Protein AF-A0A806L984-F1 (afdb_monomer_lite)

InterPro domains:
  IPR009319 Lactococcus phage , Structural protein [PF06152] (4-365)

Radius of gyration: 24.84 Å; chains: 1; bounding box: 61×46×78 Å

Organism: NCBI:txid1446494

Sequence (381 aa):
MPKVTPHQLTIAQASIGDIYASLEQTLFKMFIDRLTNHGAFPLDEDHMLQWQAEQLNKLHLVNESTIEEVSKATGIAQAKLVALFKDFGIAIANDEYSRLAKDTGKDISPGTDVDQLLNGYLKQTFLDLNNNVNQTLITTNYGQNAALRTYQQIVKETTAQVITGLKTPARALADTIYKWRDQGIQTVLTDKGTHAWSLESYARMVITNTSGRAFQAVRDQAADDYGIDTFVMSSHPASRAACAPIQGTTVTTRYQSFRSDVSGEWFESLYHHGYGEPGGTFGINCRHQKWGYVPGANTNSFTQFDPEQAIANGNVQQQQRALERRVRKYKANAALANKMQDDQGQQHYQQLIKNNQAALRQLVKDHDFLARDYSREKSFM

Structure (mmCIF, N/CA/C/O backbone):
data_AF-A0A806L984-F1
#
_entry.id   AF-A0A806L984-F1
#
loop_
_atom_site.group_PDB
_atom_site.id
_atom_site.type_symbol
_atom_site.label_atom_id
_atom_site.label_alt_id
_atom_site.label_comp_id
_atom_site.label_asym_id
_atom_site.label_entity_id
_atom_site.label_seq_id
_atom_site.pdbx_PDB_ins_code
_atom_site.Cartn_x
_atom_site.Cartn_y
_atom_site.Cartn_z
_atom_site.occupancy
_atom_site.B_iso_or_equiv
_atom_site.auth_seq_id
_atom_site.auth_comp_id
_atom_site.auth_asym_id
_atom_site.auth_atom_id
_atom_site.pdbx_PDB_model_num
ATOM 1 N N . MET A 1 1 ? 27.319 -2.405 -5.756 1.00 46.81 1 MET A N 1
ATOM 2 C CA . MET A 1 1 ? 26.240 -2.702 -4.782 1.00 46.81 1 MET A CA 1
ATOM 3 C C . MET A 1 1 ? 25.529 -3.976 -5.232 1.00 46.81 1 MET A C 1
ATOM 5 O O . MET A 1 1 ? 25.576 -4.251 -6.424 1.00 46.81 1 MET A O 1
ATOM 9 N N . PRO A 1 2 ? 24.950 -4.794 -4.336 1.00 57.72 2 PRO A N 1
ATOM 10 C CA . PRO A 1 2 ? 24.171 -5.961 -4.752 1.00 57.72 2 PRO A CA 1
ATOM 11 C C . PRO A 1 2 ? 22.939 -5.539 -5.569 1.00 57.72 2 PRO A C 1
ATOM 13 O O . PRO A 1 2 ? 22.301 -4.540 -5.244 1.00 57.72 2 PRO A O 1
ATOM 16 N N . LYS A 1 3 ? 22.610 -6.315 -6.611 1.00 74.94 3 LYS A N 1
ATOM 17 C CA . LYS A 1 3 ? 21.460 -6.082 -7.499 1.00 74.94 3 LYS A CA 1
ATOM 18 C C . LYS A 1 3 ? 20.158 -6.068 -6.700 1.00 74.94 3 LYS A C 1
ATOM 20 O O . LYS A 1 3 ? 19.872 -7.012 -5.959 1.00 74.94 3 LYS A O 1
ATOM 25 N N . VAL A 1 4 ? 19.352 -5.026 -6.882 1.00 82.50 4 VAL A N 1
ATOM 26 C CA . VAL A 1 4 ? 18.053 -4.899 -6.211 1.00 82.50 4 VAL A CA 1
ATOM 27 C C . VAL A 1 4 ? 17.041 -5.838 -6.863 1.00 82.50 4 VAL A C 1
ATOM 29 O O . VAL A 1 4 ? 16.710 -5.709 -8.041 1.00 82.50 4 VAL A O 1
ATOM 32 N N . THR A 1 5 ? 16.503 -6.779 -6.087 1.00 84.38 5 THR A N 1
ATOM 33 C CA . THR A 1 5 ? 15.484 -7.719 -6.574 1.00 84.38 5 THR A CA 1
ATOM 34 C C . THR A 1 5 ? 14.059 -7.172 -6.396 1.00 84.38 5 THR A C 1
ATOM 36 O O . THR A 1 5 ? 13.780 -6.461 -5.422 1.00 84.38 5 THR A O 1
ATOM 39 N N . PRO A 1 6 ? 13.097 -7.565 -7.257 1.00 81.31 6 PRO A N 1
ATOM 40 C CA . PRO A 1 6 ? 11.680 -7.226 -7.072 1.00 81.31 6 PRO A CA 1
ATOM 41 C C . PRO A 1 6 ? 11.110 -7.664 -5.712 1.00 81.31 6 PRO A C 1
ATOM 43 O O . PRO A 1 6 ? 10.235 -7.003 -5.143 1.00 81.31 6 PRO A O 1
ATOM 46 N N . HIS A 1 7 ? 11.626 -8.768 -5.164 1.00 83.19 7 HIS A N 1
ATOM 47 C CA . HIS A 1 7 ? 11.230 -9.265 -3.851 1.00 83.19 7 HIS A CA 1
ATOM 48 C C . HIS A 1 7 ? 11.690 -8.334 -2.719 1.00 83.19 7 HIS A C 1
ATOM 50 O O . HIS A 1 7 ? 10.877 -7.961 -1.873 1.00 83.19 7 HIS A O 1
ATOM 56 N N . GLN A 1 8 ? 12.953 -7.889 -2.737 1.00 86.50 8 GLN A N 1
ATOM 57 C CA . GLN A 1 8 ? 13.474 -6.928 -1.756 1.00 86.50 8 GLN A CA 1
ATOM 58 C C . GLN A 1 8 ? 12.704 -5.602 -1.792 1.00 86.50 8 GLN A C 1
ATOM 60 O O . GLN A 1 8 ? 12.357 -5.075 -0.737 1.00 86.50 8 GLN A O 1
ATOM 65 N N . LEU A 1 9 ? 12.367 -5.101 -2.986 1.00 87.00 9 LEU A N 1
ATOM 66 C CA . LEU A 1 9 ? 11.531 -3.904 -3.144 1.00 87.00 9 LEU A CA 1
ATOM 67 C C . LEU A 1 9 ? 10.149 -4.084 -2.522 1.00 87.00 9 LEU A C 1
ATOM 69 O O . LEU A 1 9 ? 9.681 -3.220 -1.783 1.00 87.00 9 LEU A O 1
ATOM 73 N N . THR A 1 10 ? 9.515 -5.229 -2.779 1.00 85.25 10 THR A N 1
ATOM 74 C CA . THR A 1 10 ? 8.197 -5.543 -2.219 1.00 85.25 10 THR A CA 1
ATOM 75 C C . THR A 1 10 ? 8.237 -5.578 -0.690 1.00 85.25 10 THR A C 1
ATOM 77 O O . THR A 1 10 ? 7.334 -5.043 -0.048 1.00 85.25 10 THR A O 1
ATOM 80 N N . ILE A 1 11 ? 9.288 -6.158 -0.098 1.00 87.56 11 ILE A N 1
ATOM 81 C CA . ILE A 1 11 ? 9.487 -6.173 1.358 1.00 87.56 11 ILE A CA 1
ATOM 82 C C . ILE A 1 11 ? 9.698 -4.754 1.894 1.00 87.56 11 ILE A C 1
ATOM 84 O O . ILE A 1 11 ? 9.068 -4.378 2.883 1.00 87.56 11 ILE A O 1
ATOM 88 N N . ALA A 1 12 ? 10.553 -3.957 1.248 1.00 90.75 12 ALA A N 1
ATOM 89 C CA . ALA A 1 12 ? 10.837 -2.590 1.673 1.00 90.75 12 ALA A CA 1
ATOM 90 C C . ALA A 1 12 ? 9.561 -1.733 1.663 1.00 90.75 12 ALA A C 1
ATOM 92 O O . ALA A 1 12 ? 9.211 -1.157 2.693 1.00 90.75 12 ALA A O 1
ATOM 93 N N . GLN A 1 13 ? 8.812 -1.742 0.554 1.00 91.06 13 GLN A N 1
ATOM 94 C CA . GLN A 1 13 ? 7.515 -1.067 0.418 1.00 91.06 13 GLN A CA 1
ATOM 95 C C . GLN A 1 13 ? 6.514 -1.519 1.489 1.00 91.06 13 GLN A C 1
ATOM 97 O O . GLN A 1 13 ? 5.885 -0.683 2.144 1.00 91.06 13 GLN A O 1
ATOM 102 N N . ALA A 1 14 ? 6.376 -2.837 1.689 1.00 88.44 14 ALA A N 1
ATOM 103 C CA . ALA A 1 14 ? 5.478 -3.393 2.696 1.00 88.44 14 ALA A CA 1
ATOM 104 C C . ALA A 1 14 ? 5.837 -2.873 4.092 1.00 88.44 14 ALA A C 1
ATOM 106 O O . ALA A 1 14 ? 4.958 -2.343 4.766 1.00 88.44 14 ALA A O 1
ATOM 107 N N . SER A 1 15 ? 7.125 -2.900 4.453 1.00 91.00 15 SER A N 1
ATOM 108 C CA . SER A 1 15 ? 7.609 -2.483 5.772 1.00 91.00 15 SER A CA 1
ATOM 109 C C . SER A 1 15 ? 7.314 -1.021 6.120 1.00 91.00 15 SER A C 1
ATOM 111 O O . SER A 1 15 ? 7.204 -0.690 7.296 1.00 91.00 15 SER A O 1
ATOM 113 N N . ILE A 1 16 ? 7.182 -0.138 5.122 1.00 92.38 16 ILE A N 1
ATOM 114 C CA . ILE A 1 16 ? 6.805 1.266 5.345 1.00 92.38 16 ILE A CA 1
ATOM 115 C C . ILE A 1 16 ? 5.294 1.371 5.556 1.00 92.38 16 ILE A C 1
ATOM 117 O O . ILE A 1 16 ? 4.845 2.028 6.489 1.00 92.38 16 ILE A O 1
ATOM 121 N N . GLY A 1 17 ? 4.495 0.681 4.737 1.00 91.19 17 GLY A N 1
ATOM 122 C CA . GLY A 1 17 ? 3.046 0.610 4.947 1.00 91.19 17 GLY A CA 1
ATOM 123 C C . GLY A 1 17 ? 2.664 -0.013 6.296 1.00 91.19 17 GLY A C 1
ATOM 124 O O . GLY A 1 17 ? 1.663 0.365 6.899 1.00 91.19 17 GLY A O 1
ATOM 125 N N . ASP A 1 18 ? 3.488 -0.934 6.792 1.00 91.25 18 ASP A N 1
ATOM 126 C CA . ASP A 1 18 ? 3.319 -1.592 8.089 1.00 91.25 18 ASP A CA 1
ATOM 127 C C . ASP A 1 18 ? 3.454 -0.619 9.272 1.00 91.25 18 ASP A C 1
ATOM 129 O O . ASP A 1 18 ? 2.839 -0.844 10.312 1.00 91.25 18 ASP A O 1
ATOM 133 N N . ILE A 1 19 ? 4.179 0.495 9.109 1.00 93.88 19 ILE A N 1
ATOM 134 C CA . ILE A 1 19 ? 4.280 1.553 10.128 1.00 93.88 19 ILE A CA 1
ATOM 135 C C . ILE A 1 19 ? 2.911 2.182 10.380 1.00 93.88 19 ILE A C 1
ATOM 137 O O . ILE A 1 19 ? 2.513 2.346 11.528 1.00 93.88 19 ILE A O 1
ATOM 141 N N . TYR A 1 20 ? 2.163 2.484 9.318 1.00 92.94 20 TYR A N 1
ATOM 142 C CA . TYR A 1 20 ? 0.831 3.081 9.429 1.00 92.94 20 TYR A CA 1
ATOM 143 C C . TYR A 1 20 ? -0.217 2.083 9.934 1.00 92.94 20 TYR A C 1
ATOM 145 O O . TYR A 1 20 ? -1.098 2.456 10.705 1.00 92.94 20 TYR A O 1
ATOM 153 N N . ALA A 1 21 ? -0.087 0.805 9.564 1.00 91.94 21 ALA A N 1
ATOM 154 C CA . ALA A 1 21 ? -0.903 -0.267 10.138 1.00 91.94 21 ALA A CA 1
ATOM 155 C C . ALA A 1 21 ? -0.665 -0.416 11.654 1.00 91.94 21 ALA A C 1
ATOM 157 O O . ALA A 1 21 ? -1.612 -0.604 12.419 1.00 91.94 21 ALA A O 1
ATOM 158 N N . SER A 1 22 ? 0.601 -0.318 12.076 1.00 93.69 22 SER A N 1
ATOM 159 C CA . SER A 1 22 ? 1.005 -0.352 13.484 1.00 93.69 22 SER A CA 1
ATOM 160 C C . SER A 1 22 ? 0.501 0.874 14.245 1.00 93.69 22 SER A C 1
ATOM 162 O O . SER A 1 22 ? -0.113 0.721 15.295 1.00 93.69 22 SER A O 1
ATOM 164 N N . LEU A 1 23 ? 0.657 2.078 13.680 1.00 94.75 23 LEU A N 1
ATOM 165 C CA . LEU A 1 23 ? 0.114 3.319 14.238 1.00 94.75 23 LEU A CA 1
ATOM 166 C C . LEU A 1 23 ? -1.388 3.193 14.507 1.00 94.75 23 LEU A C 1
ATOM 168 O O . LEU A 1 23 ? -1.832 3.440 15.623 1.00 94.75 23 LEU A O 1
ATOM 172 N N . GLU A 1 24 ? -2.166 2.754 13.516 1.00 94.06 24 GLU A N 1
ATOM 173 C CA . GLU A 1 24 ? -3.608 2.566 13.681 1.00 94.06 24 GLU A CA 1
ATOM 174 C C . GLU A 1 24 ? -3.923 1.571 14.809 1.00 94.06 24 GLU A C 1
ATOM 176 O O . GLU A 1 24 ? -4.758 1.850 15.669 1.00 94.06 24 GLU A O 1
ATOM 181 N N . GLN A 1 25 ? -3.213 0.439 14.867 1.00 95.31 25 GLN A N 1
ATOM 182 C CA . GLN A 1 25 ? -3.377 -0.540 15.942 1.00 95.31 25 GLN A CA 1
ATOM 183 C C . GLN A 1 25 ? -3.040 0.041 17.325 1.00 95.31 25 GLN A C 1
ATOM 185 O O . GLN A 1 25 ? -3.754 -0.231 18.292 1.00 95.31 25 GLN A O 1
ATOM 190 N N . THR A 1 26 ? -1.973 0.831 17.429 1.00 96.06 26 THR A N 1
ATOM 191 C CA . THR A 1 26 ? -1.561 1.505 18.666 1.00 96.06 26 THR A CA 1
ATOM 192 C C . THR A 1 26 ? -2.614 2.504 19.129 1.00 96.06 26 THR A C 1
ATOM 194 O O . THR A 1 26 ? -2.974 2.487 20.305 1.00 96.06 26 THR A O 1
ATOM 197 N N . LEU A 1 27 ? -3.198 3.286 18.218 1.00 95.88 27 LEU A N 1
ATOM 198 C CA . LEU A 1 27 ? -4.281 4.212 18.554 1.00 95.88 27 LEU A CA 1
ATOM 199 C C . LEU A 1 27 ? -5.504 3.475 19.121 1.00 95.88 27 LEU A C 1
ATOM 201 O O . LEU A 1 27 ? -6.021 3.875 20.161 1.00 95.88 27 LEU A O 1
ATOM 205 N N . PHE A 1 28 ? -5.917 2.345 18.536 1.00 96.69 28 PHE A N 1
ATOM 206 C CA . PHE A 1 28 ? -7.002 1.533 19.110 1.00 96.69 28 PHE A CA 1
ATOM 207 C C . PHE A 1 28 ? -6.656 0.950 20.486 1.00 96.69 28 PHE A C 1
ATOM 209 O O . PHE A 1 28 ? -7.514 0.923 21.367 1.00 96.69 28 PHE A O 1
ATOM 216 N N . LYS A 1 29 ? -5.408 0.515 20.709 1.00 96.12 29 LYS A N 1
ATOM 217 C CA . LYS A 1 29 ? -4.954 0.080 22.041 1.00 96.12 29 LYS A CA 1
ATOM 218 C C . LYS A 1 29 ? -5.065 1.228 23.054 1.00 96.12 29 LYS A C 1
ATOM 220 O O . LYS A 1 29 ? -5.603 1.020 24.136 1.00 96.12 29 LYS A O 1
ATOM 225 N N . MET A 1 30 ? -4.629 2.429 22.685 1.00 95.00 30 MET A N 1
ATOM 226 C CA . MET A 1 30 ? -4.737 3.618 23.534 1.00 95.00 30 MET A CA 1
ATOM 227 C C . MET A 1 30 ? -6.189 4.008 23.814 1.00 95.00 30 MET A C 1
ATOM 229 O O . MET A 1 30 ? -6.504 4.434 24.924 1.00 95.00 30 MET A O 1
ATOM 233 N N . PHE A 1 31 ? -7.084 3.855 22.833 1.00 95.56 31 PHE A N 1
ATOM 234 C CA . PHE A 1 31 ? -8.515 4.067 23.042 1.00 95.56 31 PHE A CA 1
ATOM 235 C C . PHE A 1 31 ? -9.053 3.091 24.084 1.00 95.56 31 PHE A C 1
ATOM 237 O O . PHE A 1 31 ? -9.707 3.532 25.020 1.00 95.56 31 PHE A O 1
ATOM 244 N N . ILE A 1 32 ? -8.729 1.799 23.972 1.00 95.31 32 ILE A N 1
ATOM 245 C CA . ILE A 1 32 ? -9.138 0.791 24.960 1.00 95.31 32 ILE A CA 1
ATOM 246 C C . ILE A 1 32 ? -8.664 1.184 26.360 1.00 95.31 32 ILE A C 1
ATOM 248 O O . ILE A 1 32 ? -9.496 1.253 27.255 1.00 95.31 32 ILE A O 1
ATOM 252 N N . ASP A 1 33 ? -7.378 1.511 26.535 1.00 92.75 33 ASP A N 1
ATOM 253 C CA . ASP A 1 33 ? -6.837 1.879 27.853 1.00 92.75 33 ASP A CA 1
ATOM 254 C C . ASP A 1 33 ? -7.636 3.018 28.497 1.00 92.75 33 ASP A C 1
ATOM 256 O O . ASP A 1 33 ? -8.046 2.927 29.656 1.00 92.75 33 ASP A O 1
ATOM 260 N N . ARG A 1 34 ? -7.920 4.067 27.716 1.00 91.62 34 ARG A N 1
ATOM 261 C CA . ARG A 1 34 ? -8.709 5.233 28.144 1.00 91.62 34 ARG A CA 1
ATOM 262 C C . ARG A 1 34 ? -10.152 4.883 28.483 1.00 91.62 34 ARG A C 1
ATOM 264 O O . ARG A 1 34 ? -10.661 5.353 29.497 1.00 91.62 34 ARG A O 1
ATOM 271 N N . LEU A 1 35 ? -10.784 4.043 27.672 1.00 92.50 35 LEU A N 1
ATOM 272 C CA . LEU A 1 35 ? -12.198 3.708 27.810 1.00 92.50 35 LEU A CA 1
ATOM 273 C C . LEU A 1 35 ? -12.471 2.709 28.944 1.00 92.50 35 LEU A C 1
ATOM 275 O O . LEU A 1 35 ? -13.576 2.731 29.484 1.00 92.50 35 LEU A O 1
ATOM 279 N N . THR A 1 36 ? -11.497 1.873 29.324 1.00 84.62 36 THR A N 1
ATOM 280 C CA . THR A 1 36 ? -11.680 0.847 30.365 1.00 84.62 36 THR A CA 1
ATOM 281 C C . THR A 1 36 ? -11.200 1.265 31.753 1.00 84.62 36 THR A C 1
ATOM 283 O O . THR A 1 36 ? -11.796 0.830 32.730 1.00 84.62 36 THR A O 1
ATOM 286 N N . ASN A 1 37 ? -10.145 2.084 31.872 1.00 68.25 37 ASN A N 1
ATOM 287 C CA . ASN A 1 37 ? -9.423 2.244 33.149 1.00 68.25 37 ASN A CA 1
ATOM 288 C C . ASN A 1 37 ? -9.200 3.695 33.606 1.00 68.25 37 ASN A C 1
ATOM 290 O O . ASN A 1 37 ? -8.473 3.928 34.574 1.00 68.25 37 ASN A O 1
ATOM 294 N N . HIS A 1 38 ? -9.785 4.689 32.933 1.00 63.12 38 HIS A N 1
ATOM 295 C CA . HIS A 1 38 ? -9.455 6.090 33.195 1.00 63.12 38 HIS A CA 1
ATOM 296 C C . HIS A 1 38 ? -10.694 6.967 33.411 1.00 63.12 38 HIS A C 1
ATOM 298 O O . HIS A 1 38 ? -11.159 7.657 32.497 1.00 63.12 38 HIS A O 1
ATOM 304 N N . GLY A 1 39 ? -11.163 7.048 34.661 1.00 68.25 39 GLY A N 1
ATOM 305 C CA . GLY A 1 39 ? -12.163 8.043 35.036 1.00 68.25 39 GLY A CA 1
ATOM 306 C C . GLY A 1 39 ? -12.675 8.015 36.465 1.00 68.25 39 GLY A C 1
ATOM 307 O O . GLY A 1 39 ? -12.403 7.086 37.218 1.00 68.25 39 GLY A O 1
ATOM 308 N N . ALA A 1 40 ? -13.390 9.082 36.814 1.00 78.00 40 ALA A N 1
ATOM 309 C CA . ALA A 1 40 ? -14.198 9.172 38.022 1.00 78.00 40 ALA A CA 1
ATOM 310 C C . ALA A 1 40 ? -15.459 8.302 37.915 1.00 78.00 40 ALA A C 1
ATOM 312 O O . ALA A 1 40 ? -15.974 7.862 38.941 1.00 78.00 40 ALA A O 1
ATOM 313 N N . PHE A 1 41 ? -15.930 8.040 36.690 1.00 84.12 41 PHE A N 1
ATOM 314 C CA . PHE A 1 41 ? -17.102 7.211 36.432 1.00 84.12 41 PHE A CA 1
ATOM 315 C C . PHE A 1 41 ? -16.712 5.897 35.737 1.00 84.12 41 PHE A C 1
ATOM 317 O O . PHE A 1 41 ? -16.063 5.932 34.684 1.00 84.12 41 PHE A O 1
ATOM 324 N N . PRO A 1 42 ? -17.085 4.737 36.305 1.00 85.44 42 PRO A N 1
ATOM 325 C CA . PRO A 1 42 ? -16.842 3.438 35.684 1.00 85.44 42 PRO A CA 1
ATOM 326 C C . PRO A 1 42 ? -17.676 3.243 34.408 1.00 85.44 42 PRO A C 1
ATOM 328 O O . PRO A 1 42 ? -18.683 3.912 34.180 1.00 85.44 42 PRO A O 1
ATOM 331 N N . LEU A 1 43 ? -17.250 2.292 33.571 1.00 87.44 43 LEU A N 1
ATOM 332 C CA . LEU A 1 43 ? -18.040 1.798 32.443 1.00 87.44 43 LEU A CA 1
ATOM 333 C C . LEU A 1 43 ? -19.098 0.807 32.963 1.00 87.44 43 LEU A C 1
ATOM 335 O O . LEU A 1 43 ? -18.900 -0.407 32.909 1.00 87.44 43 LEU A O 1
ATOM 339 N N . ASP A 1 44 ? -20.205 1.330 33.486 1.00 88.31 44 ASP A N 1
ATOM 340 C CA . ASP A 1 44 ? -21.348 0.552 33.967 1.00 88.31 44 ASP A CA 1
ATOM 341 C C . ASP A 1 44 ? -22.692 1.170 33.553 1.00 88.31 44 ASP A C 1
ATOM 343 O O . ASP A 1 44 ? -22.748 2.285 33.038 1.00 88.31 44 ASP A O 1
ATOM 347 N N . GLU A 1 45 ? -23.778 0.420 33.746 1.00 87.19 45 GLU A N 1
ATOM 348 C CA . GLU A 1 45 ? -25.125 0.823 33.324 1.00 87.19 45 GLU A CA 1
ATOM 349 C C . GLU A 1 45 ? -25.621 2.092 34.037 1.00 87.19 45 GLU A C 1
ATOM 351 O O . GLU A 1 45 ? -26.273 2.928 33.407 1.00 87.19 45 GLU A O 1
ATOM 356 N N . ASP A 1 46 ? -25.254 2.277 35.306 1.00 90.19 46 ASP A N 1
ATOM 357 C CA . ASP A 1 46 ? -25.733 3.370 36.158 1.00 90.19 46 ASP A CA 1
ATOM 358 C C . ASP A 1 46 ? -25.063 4.717 35.833 1.00 90.19 46 ASP A C 1
ATOM 360 O O . ASP A 1 46 ? -25.647 5.782 36.058 1.00 90.19 46 ASP A O 1
ATOM 364 N N . HIS A 1 47 ? -23.850 4.689 35.271 1.00 91.88 47 HIS A N 1
ATOM 36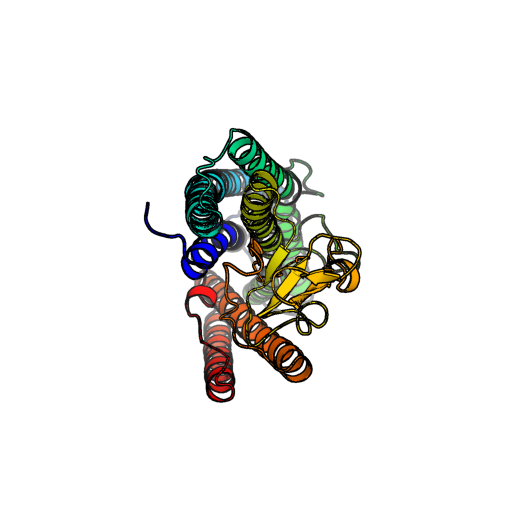5 C CA . HIS A 1 47 ? -23.033 5.880 35.032 1.00 91.88 47 HIS A CA 1
ATOM 366 C C . HIS A 1 47 ? -22.754 6.165 33.552 1.00 91.88 47 HIS A C 1
ATOM 368 O O . HIS A 1 47 ? -21.922 7.022 33.246 1.00 91.88 47 HIS A O 1
ATOM 374 N N . MET A 1 48 ? -23.436 5.508 32.607 1.00 91.88 48 MET A N 1
ATOM 375 C CA . MET A 1 48 ? -23.111 5.614 31.174 1.00 91.88 48 MET A CA 1
ATOM 376 C C . MET A 1 48 ? -23.065 7.043 30.614 1.00 91.88 48 MET A C 1
ATOM 378 O O . MET A 1 48 ? -22.231 7.335 29.750 1.00 91.88 48 MET A O 1
ATOM 382 N N . LEU A 1 49 ? -23.948 7.939 31.066 1.00 93.56 49 LEU A N 1
ATOM 383 C CA . LEU A 1 49 ? -23.972 9.332 30.600 1.00 93.56 49 LEU A CA 1
ATOM 384 C C . LEU A 1 49 ? -22.833 10.157 31.211 1.00 93.56 49 LEU A C 1
ATOM 386 O O . LEU A 1 49 ? -22.222 10.974 30.520 1.00 93.56 49 LEU A O 1
ATOM 390 N N . GLN A 1 50 ? -22.515 9.924 32.484 1.00 94.81 50 GLN A N 1
ATOM 391 C CA . GLN A 1 50 ? -21.395 10.550 33.180 1.00 94.81 50 GLN A CA 1
ATOM 392 C C . GLN A 1 50 ? -20.062 10.064 32.600 1.00 94.81 50 GLN A C 1
ATOM 394 O O . GLN A 1 50 ? -19.198 10.885 32.291 1.00 94.81 50 GLN A O 1
ATOM 399 N N . TRP A 1 51 ? -19.936 8.756 32.355 1.00 94.56 51 TRP A N 1
ATOM 400 C CA . TRP A 1 51 ? -18.816 8.152 31.639 1.00 94.56 51 TRP A CA 1
ATOM 401 C C . TRP A 1 51 ? -18.658 8.787 30.256 1.00 94.56 51 TRP A C 1
ATOM 403 O O . TRP A 1 51 ? -17.577 9.271 29.924 1.00 94.56 51 TRP A O 1
ATOM 413 N N . GLN A 1 52 ? -19.737 8.890 29.471 1.00 95.12 52 GLN A N 1
ATOM 414 C CA . GLN A 1 52 ? -19.697 9.530 28.154 1.00 95.12 52 GLN A CA 1
ATOM 415 C C . GLN A 1 52 ? -19.188 10.974 28.238 1.00 95.12 52 GLN A C 1
ATOM 417 O O . GLN A 1 52 ? -18.291 11.355 27.483 1.00 95.12 52 GLN A O 1
ATOM 422 N N . ALA A 1 53 ? -19.754 11.782 29.137 1.00 94.44 53 ALA A N 1
ATOM 423 C CA . ALA A 1 53 ? -19.354 13.174 29.310 1.00 94.44 53 ALA A CA 1
ATOM 424 C C . ALA A 1 53 ? -17.874 13.287 29.709 1.00 94.44 53 ALA A C 1
ATOM 426 O O . ALA A 1 53 ? -17.139 14.100 29.146 1.00 94.44 53 ALA A O 1
ATOM 427 N N . GLU A 1 54 ? -17.412 12.433 30.622 1.00 93.38 54 GLU A N 1
ATOM 428 C CA . GLU A 1 54 ? -16.018 12.390 31.049 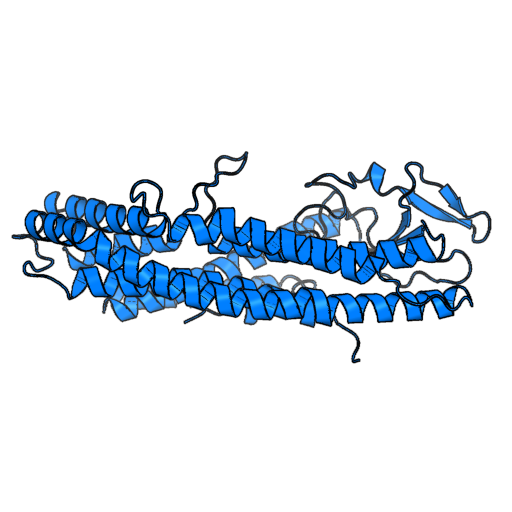1.00 93.38 54 GLU A CA 1
ATOM 429 C C . GLU A 1 54 ? -15.071 12.034 29.894 1.00 93.38 54 GLU A C 1
ATOM 431 O O . GLU A 1 54 ? -14.076 12.732 29.679 1.00 93.38 54 GLU A O 1
ATOM 436 N N . GLN A 1 55 ? -15.384 10.997 29.111 1.00 93.69 55 GLN A N 1
ATOM 437 C CA . GLN A 1 55 ? -14.538 10.595 27.984 1.00 93.69 55 GLN A CA 1
ATOM 438 C C . GLN A 1 55 ? -14.475 11.674 26.897 1.00 93.69 55 GLN A C 1
ATOM 440 O O . GLN A 1 55 ? -13.413 11.898 26.311 1.00 93.69 55 GLN A O 1
ATOM 445 N N . LEU A 1 56 ? -15.575 12.392 26.656 1.00 92.81 56 LEU A N 1
ATOM 446 C CA . LEU A 1 56 ? -15.599 13.520 25.721 1.00 92.81 56 LEU A CA 1
ATOM 447 C C . LEU A 1 56 ? -14.830 14.743 26.253 1.00 92.81 56 LEU A C 1
ATOM 449 O O . LEU A 1 56 ? -14.181 15.437 25.471 1.00 92.81 56 LEU A O 1
ATOM 453 N N . ASN A 1 57 ? -14.812 14.980 27.566 1.00 91.50 57 ASN A N 1
ATOM 454 C CA . ASN A 1 57 ? -13.999 16.046 28.168 1.00 91.50 57 ASN A CA 1
ATOM 455 C C . ASN A 1 57 ? -12.486 15.749 28.100 1.00 91.50 57 ASN A C 1
ATOM 457 O O . ASN A 1 57 ? -11.663 16.667 28.104 1.00 91.50 57 ASN A O 1
ATOM 461 N N . LYS A 1 58 ? -12.103 14.473 27.970 1.00 89.75 58 LYS A N 1
ATOM 462 C CA . LYS A 1 58 ? -10.705 14.010 27.871 1.00 89.75 58 LYS A CA 1
ATOM 463 C C . LYS A 1 58 ? -10.153 13.942 26.441 1.00 89.75 58 LYS A C 1
ATOM 465 O O . LYS A 1 58 ? -9.056 13.421 26.241 1.00 89.75 58 LYS A O 1
ATOM 470 N N . LEU A 1 59 ? -10.852 14.490 25.442 1.00 90.62 59 LEU A N 1
ATOM 471 C CA . LEU A 1 59 ? -10.396 14.466 24.041 1.00 90.62 59 LEU A CA 1
ATOM 472 C C . LEU A 1 59 ? -9.024 15.116 23.825 1.00 90.62 59 LEU A C 1
ATOM 474 O O . LEU A 1 59 ? -8.269 14.657 22.971 1.00 90.62 59 LEU A O 1
ATOM 478 N N . HIS A 1 60 ? -8.674 16.134 24.613 1.00 89.62 60 HIS A N 1
ATOM 479 C CA . HIS A 1 60 ? -7.357 16.770 24.548 1.00 89.62 60 HIS A CA 1
ATOM 480 C C . HIS A 1 60 ? -6.220 15.780 24.860 1.00 89.62 60 HIS A C 1
ATOM 482 O O . HIS A 1 60 ? -5.242 15.736 24.122 1.00 89.62 60 HIS A O 1
ATOM 488 N N . LEU A 1 61 ? -6.397 14.898 25.852 1.00 90.88 61 LEU A N 1
ATOM 489 C CA . LEU A 1 61 ? -5.416 13.859 26.192 1.00 90.88 61 LEU A CA 1
ATOM 490 C C . LEU A 1 61 ? -5.288 12.806 25.084 1.00 90.88 61 LEU A C 1
ATOM 492 O O . LEU A 1 61 ? -4.200 12.303 24.814 1.00 90.88 61 LEU A O 1
ATOM 496 N N . VAL A 1 62 ? -6.404 12.453 24.434 1.00 91.62 62 VAL A N 1
ATOM 497 C CA . VAL A 1 62 ? -6.387 11.551 23.269 1.00 91.62 62 VAL A CA 1
ATOM 498 C C . VAL A 1 62 ? -5.607 12.197 22.123 1.00 91.62 62 VAL A C 1
ATOM 500 O O . VAL A 1 62 ? -4.815 11.522 21.465 1.00 91.62 62 VAL A O 1
ATOM 503 N N . ASN A 1 63 ? -5.798 13.500 21.906 1.00 91.50 63 ASN A N 1
ATOM 504 C CA . ASN A 1 63 ? -5.112 14.258 20.867 1.00 91.50 63 ASN A CA 1
ATOM 505 C C . ASN A 1 63 ? -3.599 14.320 21.112 1.00 91.50 63 ASN A C 1
ATOM 507 O O . ASN A 1 63 ? -2.830 14.005 20.210 1.00 91.50 63 ASN A O 1
ATOM 511 N N . GLU A 1 64 ? -3.175 14.661 22.331 1.00 91.62 64 GLU A N 1
ATOM 512 C CA . GLU A 1 64 ? -1.758 14.721 22.723 1.00 91.62 64 GLU A CA 1
ATOM 513 C C . GLU A 1 64 ? -1.047 13.391 22.462 1.00 91.62 64 GLU A C 1
ATOM 515 O O . GLU A 1 64 ? -0.062 13.346 21.726 1.00 91.62 64 GLU A O 1
ATOM 520 N N . SER A 1 65 ? -1.603 12.281 22.955 1.00 92.50 65 SER A N 1
ATOM 521 C CA . SER A 1 65 ? -0.998 10.968 22.719 1.00 92.50 65 SER A CA 1
ATOM 522 C C . SER A 1 65 ? -1.046 10.549 21.241 1.00 92.50 65 SER A C 1
ATOM 524 O O . SER A 1 65 ? -0.146 9.863 20.766 1.00 92.50 65 SER A O 1
ATOM 526 N N . THR A 1 66 ? -2.072 10.964 20.486 1.00 93.38 66 THR A N 1
ATOM 527 C CA . THR A 1 66 ? -2.130 10.711 19.035 1.00 93.38 66 THR A CA 1
ATOM 528 C C . THR A 1 66 ? -0.992 11.434 18.313 1.00 93.38 66 THR A C 1
ATOM 530 O O . THR A 1 66 ? -0.334 10.836 17.464 1.00 93.38 66 THR A O 1
ATOM 533 N N . ILE A 1 67 ? -0.719 12.694 18.667 1.00 93.31 67 ILE A N 1
ATOM 534 C CA . ILE A 1 67 ? 0.379 13.485 18.092 1.00 93.31 67 ILE A CA 1
ATOM 535 C C . ILE A 1 67 ? 1.730 12.806 18.345 1.00 93.31 67 ILE A C 1
ATOM 537 O O . ILE A 1 67 ? 2.550 12.717 17.428 1.00 93.31 67 ILE A O 1
ATOM 541 N N . GLU A 1 68 ? 1.954 12.284 19.552 1.00 95.19 68 GLU A N 1
ATOM 542 C CA . GLU A 1 68 ? 3.183 11.559 19.893 1.00 95.19 68 GLU A CA 1
ATOM 543 C C . GLU A 1 68 ? 3.389 10.316 19.017 1.00 95.19 68 GLU A C 1
ATOM 545 O O . GLU A 1 68 ? 4.466 10.135 18.439 1.00 95.19 68 GLU A O 1
ATOM 550 N N . GLU A 1 69 ? 2.363 9.476 18.869 1.00 95.75 69 GLU A N 1
ATOM 551 C CA . GLU A 1 69 ? 2.452 8.257 18.059 1.00 95.75 69 GLU A CA 1
ATOM 552 C C . GLU A 1 69 ? 2.607 8.561 16.562 1.00 95.75 69 GLU A C 1
ATOM 554 O O . GLU A 1 69 ? 3.407 7.920 15.874 1.00 95.75 69 GLU A O 1
ATOM 559 N N . VAL A 1 70 ? 1.923 9.592 16.055 1.00 93.62 70 VAL A N 1
ATOM 560 C CA . VAL A 1 70 ? 2.086 10.055 14.667 1.00 93.62 70 VAL A CA 1
ATOM 561 C C . VAL A 1 70 ? 3.502 10.573 14.424 1.00 93.62 70 VAL A C 1
ATOM 563 O O . VAL A 1 70 ? 4.084 10.273 13.379 1.00 93.62 70 VAL A O 1
ATOM 566 N N . SER A 1 71 ? 4.079 11.313 15.373 1.00 94.00 71 SER A N 1
ATOM 567 C CA . SER A 1 71 ? 5.451 11.826 15.278 1.00 94.00 71 SER A CA 1
ATOM 568 C C . SER A 1 71 ? 6.471 10.684 15.182 1.00 94.00 71 SER A C 1
ATOM 570 O O . SER A 1 71 ? 7.286 10.655 14.254 1.00 94.00 71 SER A O 1
ATOM 572 N N . LYS A 1 72 ? 6.358 9.672 16.059 1.00 95.31 72 LYS A N 1
ATOM 573 C CA . LYS A 1 72 ? 7.201 8.461 16.024 1.00 95.31 72 LYS A CA 1
ATOM 574 C C . LYS A 1 72 ? 7.073 7.730 14.686 1.00 95.31 72 LYS A C 1
ATOM 576 O O . LYS A 1 72 ? 8.080 7.443 14.036 1.00 95.31 72 LYS A O 1
ATOM 581 N N . ALA A 1 73 ? 5.841 7.463 14.249 1.00 94.12 73 ALA A N 1
ATOM 582 C CA . ALA A 1 73 ? 5.566 6.777 12.991 1.00 94.12 73 ALA A CA 1
ATOM 583 C C . ALA A 1 73 ? 6.135 7.542 11.784 1.00 94.12 73 ALA A C 1
ATOM 585 O O . ALA A 1 73 ? 6.798 6.951 10.928 1.00 94.12 73 ALA A O 1
ATOM 586 N N . THR A 1 74 ? 5.939 8.861 11.743 1.00 92.06 74 THR A N 1
ATOM 587 C CA . THR A 1 74 ? 6.414 9.727 10.655 1.00 92.06 74 THR A CA 1
ATOM 588 C C . THR A 1 74 ? 7.937 9.747 10.577 1.00 92.06 74 THR A C 1
ATOM 590 O O . THR A 1 74 ? 8.482 9.608 9.483 1.00 92.06 74 THR A O 1
ATOM 593 N N . GLY A 1 75 ? 8.638 9.837 11.713 1.00 93.75 75 GLY A N 1
ATOM 594 C CA . GLY A 1 75 ? 10.103 9.798 11.744 1.00 93.75 75 GLY A CA 1
ATOM 595 C C . GLY A 1 75 ? 10.677 8.487 11.192 1.00 93.75 75 GLY A C 1
ATOM 596 O O . GLY A 1 75 ? 11.587 8.502 10.358 1.00 93.75 75 GLY A O 1
ATOM 597 N N . ILE A 1 76 ? 10.102 7.343 11.582 1.00 95.56 76 ILE A N 1
ATOM 598 C CA . ILE A 1 76 ? 10.524 6.025 11.074 1.00 95.56 76 ILE A CA 1
ATOM 599 C C . ILE A 1 76 ? 10.204 5.895 9.576 1.00 95.56 76 ILE A C 1
ATOM 601 O O . ILE A 1 76 ? 11.041 5.422 8.799 1.00 95.56 76 ILE A O 1
ATOM 605 N N . ALA A 1 77 ? 9.008 6.321 9.155 1.00 94.75 77 ALA A N 1
ATOM 606 C CA . ALA A 1 77 ? 8.596 6.279 7.755 1.00 94.75 77 ALA A CA 1
ATOM 607 C C . ALA A 1 77 ? 9.508 7.149 6.881 1.00 94.75 77 ALA A C 1
ATOM 609 O O . ALA A 1 77 ? 9.916 6.710 5.807 1.00 94.75 77 ALA A O 1
ATOM 610 N N . GLN A 1 78 ? 9.899 8.333 7.362 1.00 94.12 78 GLN A N 1
ATOM 611 C CA . GLN A 1 78 ? 10.808 9.235 6.662 1.00 94.12 78 GLN A CA 1
ATOM 612 C C . GLN A 1 78 ? 12.168 8.606 6.392 1.00 94.12 78 GLN A C 1
ATOM 614 O O . GLN A 1 78 ? 12.607 8.598 5.241 1.00 94.12 78 GLN A O 1
ATOM 619 N N . ALA A 1 79 ? 12.801 8.020 7.407 1.00 95.44 79 ALA A N 1
ATOM 620 C CA . ALA A 1 79 ? 14.086 7.352 7.228 1.00 95.44 79 ALA A CA 1
ATOM 621 C C . ALA A 1 79 ? 14.000 6.208 6.200 1.00 95.44 79 ALA A C 1
ATOM 623 O O . ALA A 1 79 ? 14.841 6.103 5.306 1.00 95.44 79 ALA A O 1
ATOM 624 N N . LYS A 1 80 ? 12.948 5.380 6.271 1.00 95.94 80 LYS A N 1
ATOM 625 C CA . LYS A 1 80 ? 12.765 4.270 5.323 1.00 95.94 80 LYS A CA 1
ATOM 626 C C . LYS A 1 80 ? 12.425 4.725 3.908 1.00 95.94 80 LYS A C 1
ATOM 628 O O . LYS A 1 80 ? 12.850 4.074 2.961 1.00 95.94 80 LYS A O 1
ATOM 633 N N . LEU A 1 81 ? 11.663 5.806 3.749 1.00 96.12 81 LEU A N 1
ATOM 634 C CA . LEU A 1 81 ? 11.358 6.372 2.437 1.00 96.12 81 LEU A CA 1
ATOM 635 C C . LEU A 1 81 ? 12.619 6.942 1.790 1.00 96.12 81 LEU A C 1
ATOM 637 O O . LEU A 1 81 ? 12.866 6.669 0.621 1.00 96.12 81 LEU A O 1
ATOM 641 N N . VAL A 1 82 ? 13.462 7.648 2.548 1.00 95.75 82 VAL A N 1
ATOM 642 C CA . VAL A 1 82 ? 14.764 8.109 2.043 1.00 95.75 82 VAL A CA 1
ATOM 643 C C . VAL A 1 82 ? 15.595 6.925 1.548 1.00 95.75 82 VAL A C 1
ATOM 645 O O . VAL A 1 82 ? 16.050 6.965 0.409 1.00 95.75 82 VAL A O 1
ATOM 648 N N . ALA A 1 83 ? 15.718 5.854 2.338 1.00 93.94 83 ALA A N 1
ATOM 649 C CA . ALA A 1 83 ? 16.441 4.650 1.922 1.00 93.94 83 ALA A CA 1
ATOM 650 C C . ALA A 1 83 ? 15.813 3.985 0.680 1.00 93.94 83 ALA A C 1
ATOM 652 O O . ALA A 1 83 ? 16.513 3.617 -0.259 1.00 93.94 83 ALA A O 1
ATOM 653 N N . LEU A 1 84 ? 14.479 3.873 0.625 1.00 94.69 84 LEU A N 1
ATOM 654 C CA . LEU A 1 84 ? 13.772 3.284 -0.514 1.00 94.69 84 LEU A CA 1
ATOM 655 C C . LEU A 1 84 ? 14.016 4.067 -1.810 1.00 94.69 84 LEU A C 1
ATOM 657 O O . LEU A 1 84 ? 14.261 3.462 -2.844 1.00 94.69 84 LEU A O 1
ATOM 661 N N . PHE A 1 85 ? 13.932 5.395 -1.788 1.00 95.12 85 PHE A N 1
ATOM 662 C CA . PHE A 1 85 ? 14.098 6.181 -3.011 1.00 95.12 85 PHE A CA 1
ATOM 663 C C . PHE A 1 85 ? 15.567 6.398 -3.366 1.00 95.12 85 PHE A C 1
ATOM 665 O O . PHE A 1 85 ? 15.916 6.255 -4.531 1.00 95.12 85 PHE A O 1
ATOM 672 N N . LYS A 1 86 ? 16.434 6.705 -2.396 1.00 91.94 86 LYS A N 1
ATOM 673 C CA . LYS A 1 86 ? 17.844 7.003 -2.677 1.00 91.94 86 LYS A CA 1
ATOM 674 C C . LYS A 1 86 ? 18.662 5.736 -2.877 1.00 91.94 86 LYS A C 1
ATOM 676 O O . LYS A 1 86 ? 19.243 5.568 -3.939 1.00 91.94 86 LYS A O 1
ATOM 681 N N . ASP A 1 87 ? 18.650 4.808 -1.926 1.00 91.31 87 ASP A N 1
ATOM 682 C CA . ASP A 1 87 ? 19.545 3.648 -1.994 1.00 91.31 87 ASP A CA 1
ATOM 683 C C . ASP A 1 87 ? 19.097 2.676 -3.092 1.00 91.31 87 ASP A C 1
ATOM 685 O O . ASP A 1 87 ? 19.883 2.298 -3.963 1.00 91.31 87 ASP A O 1
ATOM 689 N N . PHE A 1 88 ? 17.811 2.302 -3.099 1.00 92.25 88 PHE A N 1
ATOM 690 C CA . PHE A 1 88 ? 17.301 1.370 -4.109 1.00 92.25 88 PHE A CA 1
ATOM 691 C C . PHE A 1 88 ? 17.163 2.042 -5.476 1.00 92.25 88 PHE A C 1
ATOM 693 O O . PHE A 1 88 ? 17.445 1.400 -6.484 1.00 92.25 88 PHE A O 1
ATOM 700 N N . GLY A 1 89 ? 16.748 3.312 -5.528 1.00 92.88 89 GLY A N 1
ATOM 701 C CA . GLY A 1 89 ? 16.614 4.046 -6.786 1.00 92.88 89 GLY A CA 1
ATOM 702 C C . GLY A 1 89 ? 17.948 4.214 -7.510 1.00 92.88 89 GLY A C 1
ATOM 703 O O . GLY A 1 89 ? 18.026 3.899 -8.695 1.00 92.88 89 GLY A O 1
ATOM 704 N N . ILE A 1 90 ? 19.009 4.608 -6.795 1.00 92.50 90 ILE A N 1
ATOM 705 C CA . ILE A 1 90 ? 20.359 4.741 -7.366 1.00 92.50 90 ILE A CA 1
ATOM 706 C C . ILE A 1 90 ? 20.911 3.375 -7.784 1.00 92.50 90 ILE A C 1
ATOM 708 O O . ILE A 1 90 ? 21.487 3.249 -8.862 1.00 92.50 90 ILE A O 1
ATOM 712 N N . ALA A 1 91 ? 20.716 2.326 -6.978 1.00 93.62 91 ALA A N 1
ATOM 713 C CA . ALA A 1 91 ? 21.147 0.981 -7.357 1.00 93.62 91 ALA A CA 1
ATOM 714 C C . ALA A 1 91 ? 20.453 0.495 -8.643 1.00 93.62 91 ALA A C 1
ATOM 716 O O . ALA A 1 91 ? 21.108 -0.045 -9.530 1.00 93.62 91 ALA A O 1
ATOM 717 N N . ILE A 1 92 ? 19.146 0.746 -8.772 1.00 94.62 92 ILE A N 1
ATOM 718 C CA . ILE A 1 92 ? 18.371 0.441 -9.980 1.00 94.62 92 ILE A CA 1
ATOM 719 C C . ILE A 1 92 ? 18.869 1.240 -11.186 1.00 94.62 92 ILE A C 1
ATOM 721 O O . ILE A 1 92 ? 18.963 0.667 -12.270 1.00 94.62 92 ILE A O 1
ATOM 725 N N . ALA A 1 93 ? 19.182 2.527 -11.006 1.00 94.69 93 ALA A N 1
ATOM 726 C CA . ALA A 1 93 ? 19.765 3.353 -12.059 1.00 94.69 93 ALA A CA 1
ATOM 727 C C . ALA A 1 93 ? 21.073 2.728 -12.544 1.00 94.69 93 ALA A C 1
ATOM 729 O O . ALA A 1 93 ? 21.190 2.349 -13.704 1.00 94.69 93 ALA A O 1
ATOM 730 N N . ASN A 1 94 ? 22.022 2.523 -11.631 1.00 94.62 94 ASN A N 1
ATOM 731 C CA . ASN A 1 94 ? 23.337 1.976 -11.950 1.00 94.62 94 ASN A CA 1
ATOM 732 C C . ASN A 1 94 ? 23.252 0.627 -12.674 1.00 94.62 94 ASN A C 1
ATOM 734 O O . ASN A 1 94 ? 23.990 0.402 -13.634 1.00 94.62 94 ASN A O 1
ATOM 738 N N . ASP A 1 95 ? 22.346 -0.254 -12.241 1.00 94.62 95 ASP A N 1
ATOM 739 C CA . ASP A 1 95 ? 22.114 -1.545 -12.889 1.00 94.62 95 ASP A CA 1
ATOM 740 C C . ASP A 1 95 ? 21.610 -1.383 -14.332 1.00 94.62 95 ASP A C 1
ATOM 742 O O . ASP A 1 95 ? 22.041 -2.129 -15.214 1.00 94.62 95 ASP A O 1
ATOM 746 N N . GLU A 1 96 ? 20.719 -0.420 -14.586 1.00 95.31 96 GLU A N 1
ATOM 747 C CA . GLU A 1 96 ? 20.161 -0.183 -15.918 1.00 95.31 96 GLU A CA 1
ATOM 748 C C . GLU A 1 96 ? 21.169 0.475 -16.864 1.00 95.31 96 GLU A C 1
ATOM 750 O O . GLU A 1 96 ? 21.366 -0.034 -17.966 1.00 95.31 96 GLU A O 1
ATOM 755 N N . TYR A 1 97 ? 21.880 1.523 -16.431 1.00 96.88 97 TYR A N 1
ATOM 756 C CA . TYR A 1 97 ? 22.947 2.134 -17.238 1.00 96.88 97 TYR A CA 1
ATOM 757 C C . TYR A 1 97 ? 24.045 1.112 -17.559 1.00 96.88 97 TYR A C 1
ATOM 759 O O . TYR A 1 97 ? 24.459 0.983 -18.706 1.00 96.88 97 TYR A O 1
ATOM 767 N N . SER A 1 98 ? 24.447 0.288 -16.583 1.00 95.62 98 SER A N 1
ATOM 768 C CA . SER A 1 98 ? 25.436 -0.779 -16.809 1.00 95.62 98 SER A CA 1
ATOM 769 C C . SER A 1 98 ? 24.964 -1.834 -17.812 1.00 95.62 98 SER A C 1
ATOM 771 O O . SER A 1 98 ? 25.783 -2.460 -18.488 1.00 95.62 98 SER A O 1
ATOM 773 N N . ARG A 1 99 ? 23.654 -2.097 -17.875 1.00 95.00 99 ARG A N 1
ATOM 774 C CA . ARG A 1 99 ? 23.066 -3.025 -18.843 1.00 95.00 99 ARG A CA 1
ATOM 775 C C . ARG A 1 99 ? 23.051 -2.402 -20.236 1.00 95.00 99 ARG A C 1
ATOM 777 O O . ARG A 1 99 ? 23.566 -3.016 -21.164 1.00 95.00 99 ARG A O 1
ATOM 784 N N . LEU A 1 100 ? 22.545 -1.177 -20.360 1.00 96.44 100 LEU A N 1
ATOM 785 C CA . LEU A 1 100 ? 22.495 -0.454 -21.631 1.00 96.44 100 LEU A CA 1
ATOM 786 C C . LEU A 1 100 ? 23.892 -0.212 -22.210 1.00 96.44 100 LEU A C 1
ATOM 788 O O . LEU A 1 100 ? 24.085 -0.394 -23.407 1.00 96.44 100 LEU A O 1
ATOM 792 N N . ALA A 1 101 ? 24.892 0.067 -21.369 1.00 96.50 101 ALA A N 1
ATOM 793 C CA . ALA A 1 101 ? 26.273 0.213 -21.814 1.00 96.50 101 ALA A CA 1
ATOM 794 C C . ALA A 1 101 ? 26.813 -1.036 -22.521 1.00 96.50 101 ALA A C 1
ATOM 796 O O . ALA A 1 101 ? 27.513 -0.930 -23.529 1.00 96.50 101 ALA A O 1
ATOM 797 N N . LYS A 1 102 ? 26.457 -2.226 -22.021 1.00 94.44 102 LYS A N 1
ATOM 798 C CA . LYS A 1 102 ? 26.821 -3.506 -22.647 1.00 94.44 102 LYS A CA 1
ATOM 799 C C . LYS A 1 102 ? 26.053 -3.737 -23.941 1.00 94.44 102 LYS A C 1
ATOM 801 O O . LYS A 1 102 ? 26.647 -4.195 -24.910 1.00 94.44 102 LYS A O 1
ATOM 806 N N . ASP A 1 103 ? 24.766 -3.405 -23.947 1.00 92.88 103 ASP A N 1
ATOM 807 C CA . ASP A 1 103 ? 23.876 -3.655 -25.081 1.00 92.88 103 ASP A CA 1
ATOM 808 C C . ASP A 1 103 ? 24.170 -2.719 -26.269 1.00 92.88 103 ASP A C 1
ATOM 810 O O . ASP A 1 103 ? 24.030 -3.125 -27.421 1.00 92.88 103 ASP A O 1
ATOM 814 N N . THR A 1 104 ? 24.614 -1.480 -26.017 1.00 94.56 104 THR A N 1
ATOM 815 C CA . THR A 1 104 ? 24.902 -0.494 -27.076 1.00 94.56 104 THR A CA 1
ATOM 816 C C . THR A 1 104 ? 26.389 -0.258 -27.336 1.00 94.56 104 THR A C 1
ATOM 818 O O . THR A 1 104 ? 26.726 0.454 -28.282 1.00 94.56 104 THR A O 1
ATOM 821 N N . GLY A 1 105 ? 27.280 -0.739 -26.465 1.00 93.88 105 GLY A N 1
ATOM 822 C CA . GLY A 1 105 ? 28.713 -0.422 -26.506 1.00 93.88 105 GLY A CA 1
ATOM 823 C C . GLY A 1 105 ? 29.052 1.046 -26.204 1.00 93.88 105 GLY A C 1
ATOM 824 O O . GLY A 1 105 ? 30.149 1.494 -26.534 1.00 93.88 105 GLY A O 1
ATOM 825 N N . LYS A 1 106 ? 28.122 1.812 -25.611 1.00 94.94 106 LYS A N 1
ATOM 826 C CA . LYS A 1 106 ? 28.324 3.225 -25.237 1.00 94.94 106 LYS A CA 1
ATOM 827 C C . LYS A 1 106 ? 28.380 3.349 -23.721 1.00 94.94 106 LYS A C 1
ATOM 829 O O . LYS A 1 106 ? 27.466 2.901 -23.039 1.00 94.94 106 LYS A O 1
ATOM 834 N N . ASP A 1 107 ? 29.409 3.993 -23.197 1.00 94.62 107 ASP A N 1
ATOM 835 C CA . ASP A 1 107 ? 29.537 4.214 -21.757 1.00 94.62 107 ASP A CA 1
ATOM 836 C C . ASP A 1 107 ? 28.915 5.564 -21.374 1.00 94.62 107 ASP A C 1
ATOM 838 O O . ASP A 1 107 ? 29.521 6.617 -21.573 1.00 94.62 107 ASP A O 1
ATOM 842 N N . ILE A 1 108 ? 27.667 5.536 -20.897 1.00 95.00 108 ILE A N 1
ATOM 843 C CA . ILE A 1 108 ? 26.965 6.700 -20.349 1.00 95.00 108 ILE A CA 1
ATOM 844 C C . ILE A 1 108 ? 26.756 6.427 -18.863 1.00 95.00 108 ILE A C 1
ATOM 846 O O . ILE A 1 108 ? 26.287 5.361 -18.471 1.00 95.00 108 ILE A O 1
ATOM 850 N N . SER A 1 109 ? 27.114 7.396 -18.027 1.00 92.00 109 SER A N 1
ATOM 851 C CA . SER A 1 109 ? 26.897 7.324 -16.583 1.00 92.00 109 SER A CA 1
ATOM 852 C C . SER A 1 109 ? 25.628 8.083 -16.182 1.00 92.00 109 SER A C 1
ATOM 854 O O . SER A 1 109 ? 25.317 9.090 -16.820 1.00 92.00 109 SER A O 1
ATOM 856 N N . PRO A 1 110 ? 24.929 7.661 -15.109 1.00 91.50 110 PRO A N 1
ATOM 857 C CA . PRO A 1 110 ? 23.779 8.391 -14.587 1.00 91.50 110 PRO A CA 1
ATOM 858 C C . PRO A 1 110 ? 24.123 9.853 -14.281 1.00 91.50 110 PRO A C 1
ATOM 860 O O . PRO A 1 110 ? 25.067 10.136 -13.539 1.00 91.50 110 PRO A O 1
ATOM 863 N N . GLY A 1 111 ? 23.349 10.778 -14.849 1.00 88.88 111 GLY A N 1
ATOM 864 C CA . GLY A 1 111 ? 23.478 12.212 -14.595 1.00 88.88 111 GLY A CA 1
ATOM 865 C C . GLY A 1 111 ? 22.761 12.671 -13.321 1.00 88.88 111 GLY A C 1
ATOM 866 O O . GLY A 1 111 ? 22.105 11.895 -12.623 1.00 88.88 111 GLY A O 1
ATOM 867 N N . THR A 1 112 ? 22.821 13.979 -13.045 1.00 90.75 112 THR A N 1
ATOM 868 C CA . THR A 1 112 ? 22.117 14.596 -11.902 1.00 90.75 112 THR A CA 1
ATOM 869 C C . THR A 1 112 ? 20.597 14.471 -11.989 1.00 90.75 112 THR A C 1
ATOM 871 O O . THR A 1 112 ? 19.909 14.574 -10.973 1.00 90.75 112 THR A O 1
ATOM 874 N N . ASP A 1 113 ? 20.064 14.245 -13.187 1.00 90.12 113 ASP A N 1
ATOM 875 C CA . ASP A 1 113 ? 18.627 14.165 -13.443 1.00 90.12 113 ASP A CA 1
ATOM 876 C C . ASP A 1 113 ? 17.997 12.946 -12.758 1.00 90.12 113 ASP A C 1
ATOM 878 O O . ASP A 1 113 ? 16.879 13.038 -12.252 1.00 90.12 113 ASP A O 1
ATOM 882 N N . VAL A 1 114 ? 18.746 11.844 -12.608 1.00 93.31 114 VAL A N 1
ATOM 883 C CA . VAL A 1 114 ? 18.309 10.664 -11.841 1.00 93.31 114 VAL A CA 1
ATOM 884 C C . VAL A 1 114 ? 18.081 11.024 -10.371 1.00 93.31 114 VAL A C 1
ATOM 886 O O . VAL A 1 114 ? 17.040 10.687 -9.798 1.00 93.31 114 VAL A O 1
ATOM 889 N N . ASP A 1 115 ? 19.014 11.756 -9.759 1.00 92.69 115 ASP A N 1
ATOM 890 C CA . ASP A 1 115 ? 18.879 12.205 -8.371 1.00 92.69 115 ASP A CA 1
ATOM 891 C C . ASP A 1 115 ? 17.720 13.193 -8.211 1.00 92.69 115 ASP A C 1
ATOM 893 O O . ASP A 1 115 ? 16.954 13.113 -7.244 1.00 92.69 115 ASP A O 1
ATOM 897 N N . GLN A 1 116 ? 17.558 14.129 -9.149 1.00 94.44 116 GLN A N 1
ATOM 898 C CA . GLN A 1 116 ? 16.446 15.083 -9.135 1.00 94.44 116 GLN A CA 1
ATOM 899 C C . GLN A 1 116 ? 15.094 14.371 -9.252 1.00 94.44 116 GLN A C 1
ATOM 901 O O . GLN A 1 116 ? 14.176 14.669 -8.483 1.00 94.44 116 GLN A O 1
ATOM 906 N N . LEU A 1 117 ? 14.993 13.384 -10.142 1.00 95.00 117 LEU A N 1
ATOM 907 C CA . LEU A 1 117 ? 13.804 12.564 -10.347 1.00 95.00 117 LEU A CA 1
ATOM 908 C C . LEU A 1 117 ? 13.426 11.796 -9.074 1.00 95.00 117 LEU A C 1
ATOM 910 O O . LEU A 1 117 ? 12.288 11.887 -8.602 1.00 95.00 117 LEU A O 1
ATOM 914 N N . LEU A 1 118 ? 14.385 11.089 -8.468 1.00 96.25 118 LEU A N 1
ATOM 915 C CA . LEU A 1 118 ? 14.174 10.343 -7.223 1.00 96.25 118 LEU A CA 1
ATOM 916 C C . LEU A 1 118 ? 13.775 11.265 -6.064 1.00 96.25 118 LEU A C 1
ATOM 918 O O . LEU A 1 118 ? 12.844 10.950 -5.318 1.00 96.25 118 LEU A O 1
ATOM 922 N N . ASN A 1 119 ? 14.422 12.428 -5.933 1.00 96.19 119 ASN A N 1
ATOM 923 C CA . ASN A 1 119 ? 14.057 13.430 -4.929 1.00 96.19 119 ASN A CA 1
ATOM 924 C C . ASN A 1 119 ? 12.653 14.009 -5.172 1.00 96.19 119 ASN A C 1
ATOM 926 O O . ASN A 1 119 ? 11.924 14.258 -4.208 1.00 96.19 119 ASN A O 1
ATOM 930 N N . GLY A 1 120 ? 12.247 14.186 -6.432 1.00 96.94 120 GLY A N 1
ATOM 931 C CA . GLY A 1 120 ? 10.902 14.614 -6.811 1.00 96.94 120 GLY A CA 1
ATOM 932 C C . GLY A 1 120 ? 9.829 13.635 -6.333 1.00 96.94 120 GLY A C 1
ATOM 933 O O . GLY A 1 120 ? 8.901 14.032 -5.624 1.00 96.94 120 GLY A O 1
ATOM 934 N N . TYR A 1 121 ? 9.994 12.342 -6.629 1.00 96.56 121 TYR A N 1
ATOM 935 C CA . TYR A 1 121 ? 9.069 11.299 -6.169 1.00 96.56 121 TYR A CA 1
ATOM 936 C C . TYR A 1 121 ? 9.078 11.109 -4.648 1.00 96.56 121 TYR A C 1
ATOM 938 O O . TYR A 1 121 ? 8.021 10.897 -4.044 1.00 96.56 121 TYR A O 1
ATOM 946 N N . LEU A 1 122 ? 10.243 11.218 -4.005 1.00 96.69 122 LEU A N 1
ATOM 947 C CA . LEU A 1 122 ? 10.354 11.189 -2.547 1.00 96.69 122 LEU A CA 1
ATOM 948 C C . LEU A 1 122 ? 9.568 12.348 -1.916 1.00 96.69 122 LEU A C 1
ATOM 950 O O . LEU A 1 122 ? 8.762 12.130 -1.010 1.00 96.69 122 LEU A O 1
ATOM 954 N N . LYS A 1 123 ? 9.750 13.574 -2.425 1.00 96.50 123 LYS A N 1
ATOM 955 C CA . LYS A 1 123 ? 9.024 14.766 -1.967 1.00 96.50 123 LYS A CA 1
ATOM 956 C C . LYS A 1 123 ? 7.520 14.616 -2.176 1.00 96.50 123 LYS A C 1
ATOM 958 O O . LYS A 1 123 ? 6.761 14.914 -1.258 1.00 96.50 123 LYS A O 1
ATOM 963 N N . GLN A 1 124 ? 7.093 14.130 -3.341 1.00 95.44 124 GLN A N 1
ATOM 964 C CA . GLN A 1 124 ? 5.684 13.849 -3.614 1.00 95.44 124 GLN A CA 1
ATOM 965 C C . GLN A 1 124 ? 5.113 12.855 -2.596 1.00 95.44 124 GLN A C 1
ATOM 967 O O . GLN A 1 124 ? 4.089 13.129 -1.981 1.00 95.44 124 GLN A O 1
ATOM 972 N N . THR A 1 125 ? 5.817 11.748 -2.353 1.00 95.62 125 THR A N 1
ATOM 973 C CA . THR A 1 125 ? 5.394 10.726 -1.385 1.00 95.62 125 THR A CA 1
ATOM 974 C C . THR A 1 125 ? 5.236 11.314 0.016 1.00 95.62 125 THR A C 1
ATOM 976 O O . THR A 1 125 ? 4.248 11.033 0.693 1.00 95.62 125 THR A O 1
ATOM 979 N N . PHE A 1 126 ? 6.167 12.172 0.450 1.00 94.06 126 PHE A N 1
ATOM 980 C CA . PHE A 1 126 ? 6.041 12.864 1.732 1.00 94.06 126 PHE A CA 1
ATOM 981 C C . PHE A 1 126 ? 4.856 13.812 1.789 1.00 94.06 126 PHE A C 1
ATOM 983 O O . PHE A 1 126 ? 4.147 13.815 2.790 1.00 94.06 126 PHE A O 1
ATOM 990 N N . LEU A 1 127 ? 4.636 14.610 0.746 1.00 93.25 127 LEU A N 1
ATOM 991 C CA . LEU A 1 127 ? 3.501 15.527 0.689 1.00 93.25 127 LEU A CA 1
ATOM 992 C C . LEU A 1 127 ? 2.175 14.764 0.737 1.00 93.25 127 LEU A C 1
ATOM 994 O O . LEU A 1 127 ? 1.296 15.132 1.513 1.00 93.25 127 LEU A O 1
ATOM 998 N N . ASP A 1 128 ? 2.059 13.670 -0.014 1.00 91.81 128 ASP A N 1
ATOM 999 C CA . ASP A 1 128 ? 0.846 12.858 -0.057 1.00 91.81 128 ASP A CA 1
ATOM 1000 C C . ASP A 1 128 ? 0.546 12.209 1.298 1.00 91.81 128 ASP A C 1
ATOM 1002 O O . ASP A 1 128 ? -0.597 12.263 1.757 1.00 91.81 128 ASP A O 1
ATOM 1006 N N . LEU A 1 129 ? 1.553 11.641 1.971 1.00 92.50 129 LEU A N 1
ATOM 1007 C CA . LEU A 1 129 ? 1.389 11.072 3.312 1.00 92.50 129 LEU A CA 1
ATOM 1008 C C . LEU A 1 129 ? 1.114 12.157 4.360 1.00 92.50 129 LEU A C 1
ATOM 1010 O O . LEU A 1 129 ? 0.232 11.997 5.201 1.00 92.50 129 LEU A O 1
ATOM 1014 N N . ASN A 1 130 ? 1.818 13.287 4.304 1.00 90.00 130 ASN A N 1
ATOM 1015 C CA . ASN A 1 130 ? 1.617 14.363 5.267 1.00 90.00 130 ASN A CA 1
ATOM 1016 C C . ASN A 1 130 ? 0.214 14.955 5.160 1.00 90.00 130 ASN A C 1
ATOM 1018 O O . ASN A 1 130 ? -0.487 15.021 6.165 1.00 90.00 130 ASN A O 1
ATOM 1022 N N . ASN A 1 131 ? -0.216 15.335 3.958 1.00 87.06 131 ASN A N 1
ATOM 1023 C CA . ASN A 1 131 ? -1.476 16.046 3.762 1.00 87.06 131 ASN A CA 1
ATOM 1024 C C . ASN A 1 131 ? -2.694 15.156 4.014 1.00 87.06 131 ASN A C 1
ATOM 1026 O O . ASN A 1 131 ? -3.690 15.617 4.565 1.00 87.06 131 ASN A O 1
ATOM 1030 N N . ASN A 1 132 ? -2.611 13.880 3.633 1.00 87.56 132 ASN A N 1
ATOM 1031 C CA . ASN A 1 132 ? -3.781 13.004 3.603 1.00 87.56 132 ASN A CA 1
ATOM 1032 C C . ASN A 1 132 ? -3.808 11.960 4.724 1.00 87.56 132 ASN A C 1
ATOM 1034 O O . ASN A 1 132 ? -4.827 11.301 4.913 1.00 87.56 132 ASN A O 1
ATOM 1038 N N . VAL A 1 133 ? -2.709 11.800 5.465 1.00 88.25 133 VAL A N 1
ATOM 1039 C CA . VAL A 1 133 ? -2.608 10.864 6.593 1.00 88.25 133 VAL A CA 1
ATOM 1040 C C . VAL A 1 133 ? -2.227 11.640 7.848 1.00 88.25 133 VAL A C 1
ATOM 1042 O O . VAL A 1 133 ? -3.072 11.837 8.718 1.00 88.25 133 VAL A O 1
ATOM 1045 N N . ASN A 1 134 ? -1.001 12.164 7.926 1.00 87.81 134 ASN A N 1
ATOM 1046 C CA . ASN A 1 134 ? -0.461 12.708 9.177 1.00 87.81 134 ASN A CA 1
ATOM 1047 C C . ASN A 1 134 ? -1.245 13.935 9.674 1.00 87.81 134 ASN A C 1
ATOM 1049 O O . ASN A 1 134 ? -1.666 13.966 10.828 1.00 87.81 134 ASN A O 1
ATOM 1053 N N . GLN A 1 135 ? -1.516 14.914 8.803 1.00 84.81 135 GLN A N 1
ATOM 1054 C CA . GLN A 1 135 ? -2.278 16.125 9.147 1.00 84.81 135 GLN A CA 1
ATOM 1055 C C . GLN A 1 135 ? -3.707 15.808 9.600 1.00 84.81 135 GLN A C 1
ATOM 1057 O O . GLN A 1 135 ? -4.229 16.464 10.501 1.00 84.81 135 GLN A O 1
ATOM 1062 N N . THR A 1 136 ? -4.320 14.754 9.049 1.00 85.62 136 THR A N 1
ATOM 1063 C CA . THR A 1 136 ? -5.667 14.320 9.459 1.00 85.62 136 THR A CA 1
ATOM 1064 C C . THR A 1 136 ? -5.708 13.789 10.894 1.00 85.62 136 THR A C 1
ATOM 1066 O O . THR A 1 136 ? -6.780 13.741 11.489 1.00 85.62 136 THR A O 1
ATOM 1069 N N . LEU A 1 137 ? -4.558 13.424 11.473 1.00 85.81 137 LEU A N 1
ATOM 1070 C CA . LEU A 1 137 ? -4.446 12.891 12.833 1.00 85.81 137 LEU A CA 1
ATOM 1071 C C . LEU A 1 137 ? -3.970 13.914 13.864 1.00 85.81 137 LEU A C 1
ATOM 1073 O O . LEU A 1 137 ? -4.211 13.717 15.051 1.00 85.81 137 LEU A O 1
ATOM 1077 N N . ILE A 1 138 ? -3.297 14.984 13.434 1.00 85.38 138 ILE A N 1
ATOM 1078 C CA . ILE A 1 138 ? -2.711 15.990 14.341 1.00 85.38 138 ILE A CA 1
ATOM 1079 C C . ILE A 1 138 ? -3.413 17.348 14.284 1.00 85.38 138 ILE A C 1
ATOM 1081 O O . ILE A 1 138 ? -3.061 18.255 15.035 1.00 85.38 138 ILE A O 1
ATOM 1085 N N . THR A 1 139 ? -4.404 17.510 13.402 1.00 80.06 139 THR A N 1
ATOM 1086 C CA . THR A 1 139 ? -5.204 18.736 13.348 1.00 80.06 139 THR A CA 1
ATOM 1087 C C . THR A 1 139 ? -5.908 18.993 14.681 1.00 80.06 139 THR A C 1
ATOM 1089 O O . THR A 1 139 ? -6.505 18.096 15.283 1.00 80.06 139 THR A O 1
ATOM 1092 N N . THR A 1 140 ? -5.861 20.246 15.133 1.00 74.25 140 THR A N 1
ATOM 1093 C CA . THR A 1 140 ? -6.535 20.710 16.353 1.00 74.25 140 THR A CA 1
ATOM 1094 C C . THR A 1 140 ? -8.037 20.903 16.152 1.00 74.25 140 THR A C 1
ATOM 1096 O O . THR A 1 140 ? -8.777 21.049 17.122 1.00 74.25 140 THR A O 1
ATOM 1099 N N . ASN A 1 141 ? -8.525 20.851 14.908 1.00 79.38 141 ASN A N 1
ATOM 1100 C CA . ASN A 1 141 ? -9.953 20.803 14.637 1.00 79.38 141 ASN A CA 1
ATOM 1101 C C . ASN A 1 141 ? -10.481 19.390 14.924 1.00 79.38 141 ASN A C 1
ATOM 1103 O O . ASN A 1 141 ? -10.405 18.500 14.076 1.00 79.38 141 ASN A O 1
ATOM 1107 N N . TYR A 1 142 ? -11.053 19.185 16.112 1.00 74.75 142 TYR A N 1
ATOM 1108 C CA . TYR A 1 142 ? -11.541 17.872 16.555 1.00 74.75 142 TYR A CA 1
ATOM 1109 C C . TYR A 1 142 ? -12.612 17.272 15.637 1.00 74.75 142 TYR A C 1
ATOM 1111 O O . TYR A 1 142 ? -12.699 16.053 15.519 1.00 74.75 142 TYR A O 1
ATOM 1119 N N . GLY A 1 143 ? -13.387 18.109 14.939 1.00 72.12 143 GLY A N 1
ATOM 1120 C CA . GLY A 1 143 ? -14.373 17.659 13.954 1.00 72.12 143 GLY A CA 1
ATOM 1121 C C . GLY A 1 143 ? -13.758 17.122 12.659 1.00 72.12 143 GLY A C 1
ATOM 1122 O O . GLY A 1 143 ? -14.461 16.471 11.893 1.00 72.12 143 GLY A O 1
ATOM 1123 N N . GLN A 1 144 ? -12.469 17.374 12.420 1.00 77.81 144 GLN A N 1
ATOM 1124 C CA . GLN A 1 144 ? -11.704 16.912 11.254 1.00 77.81 144 GLN A CA 1
ATOM 1125 C C . GLN A 1 144 ? -10.580 15.937 11.632 1.00 77.81 144 GLN A C 1
ATOM 1127 O O . GLN A 1 144 ? -10.032 15.265 10.760 1.00 77.81 144 GLN A O 1
ATOM 1132 N N . ASN A 1 145 ? -10.254 15.825 12.922 1.00 88.19 145 ASN A N 1
ATOM 1133 C CA . ASN A 1 145 ? -9.250 14.896 13.416 1.00 88.19 145 ASN A CA 1
ATOM 1134 C C . ASN A 1 145 ? -9.779 13.455 13.358 1.00 88.19 145 ASN A C 1
ATOM 1136 O O . ASN A 1 145 ? -10.700 13.081 14.086 1.00 88.19 145 ASN A O 1
ATOM 1140 N N . ALA A 1 146 ? -9.196 12.636 12.488 1.00 90.69 146 ALA A N 1
ATOM 1141 C CA . ALA A 1 146 ? -9.658 11.284 12.204 1.00 90.69 146 ALA A CA 1
ATOM 1142 C C . ALA A 1 146 ? -9.632 10.366 13.441 1.00 90.69 146 ALA A C 1
ATOM 1144 O O . ALA A 1 146 ? -10.580 9.606 13.673 1.00 90.69 146 ALA A O 1
ATOM 1145 N N . ALA A 1 147 ? -8.589 10.470 14.269 1.00 92.75 147 ALA A N 1
ATOM 1146 C CA . ALA A 1 147 ? -8.460 9.683 15.493 1.00 92.75 147 ALA A CA 1
ATOM 1147 C C . ALA A 1 147 ? -9.510 10.104 16.530 1.00 92.75 147 ALA A C 1
ATOM 1149 O O . ALA A 1 147 ? -10.218 9.253 17.072 1.00 92.75 147 ALA A O 1
ATOM 1150 N N . LEU A 1 148 ? -9.682 11.412 16.749 1.00 92.75 148 LEU A N 1
ATOM 1151 C CA . LEU A 1 148 ? -10.663 11.924 17.710 1.00 92.75 148 LEU A CA 1
ATOM 1152 C C . LEU A 1 148 ? -12.099 11.641 17.279 1.00 92.75 148 LEU A C 1
ATOM 1154 O O . LEU A 1 148 ? -12.906 11.236 18.110 1.00 92.75 148 LEU A O 1
ATOM 1158 N N . ARG A 1 149 ? -12.422 11.782 15.989 1.00 92.94 149 ARG A N 1
ATOM 1159 C CA . ARG A 1 149 ? -13.736 11.393 15.458 1.00 92.94 149 ARG A CA 1
ATOM 1160 C C . ARG A 1 149 ? -14.024 9.920 15.716 1.00 92.94 149 ARG A C 1
ATOM 1162 O O . ARG A 1 149 ? -15.116 9.590 16.166 1.00 92.94 149 ARG A O 1
ATOM 1169 N N . THR A 1 150 ? -13.048 9.050 15.457 1.00 94.88 150 THR A N 1
ATOM 1170 C CA . THR A 1 150 ? -13.177 7.608 15.708 1.00 94.88 150 THR A CA 1
ATOM 1171 C C . THR A 1 150 ? -13.423 7.345 17.195 1.00 94.88 150 THR A C 1
ATOM 1173 O O . THR A 1 150 ? -14.390 6.672 17.544 1.00 94.88 150 THR A O 1
ATOM 1176 N N . TYR A 1 151 ? -12.628 7.954 18.080 1.00 95.56 151 TYR A N 1
ATOM 1177 C CA . TYR A 1 151 ? -12.803 7.853 19.532 1.00 95.56 151 TYR A CA 1
ATOM 1178 C C . TYR A 1 151 ? -14.191 8.321 19.994 1.00 95.56 151 TYR A C 1
ATOM 1180 O O . TYR A 1 151 ? -14.889 7.609 20.712 1.00 95.56 151 TYR A O 1
ATOM 1188 N N . GLN A 1 152 ? -14.633 9.495 19.535 1.00 95.19 152 GLN A N 1
ATOM 1189 C CA . GLN A 1 152 ? -15.952 10.045 19.854 1.00 95.19 152 GLN A CA 1
ATOM 1190 C C . GLN A 1 152 ? -17.085 9.120 19.411 1.00 95.19 152 GLN A C 1
ATOM 1192 O O . GLN A 1 152 ? -18.076 8.991 20.130 1.00 95.19 152 GLN A O 1
ATOM 1197 N N . GLN A 1 153 ? -16.968 8.501 18.235 1.00 95.69 153 GLN A N 1
ATOM 1198 C CA . GLN A 1 153 ? -17.985 7.570 17.757 1.00 95.69 153 GLN A CA 1
ATOM 1199 C C . GLN A 1 153 ? -17.999 6.279 18.563 1.00 95.69 153 GLN A C 1
ATOM 1201 O O . GLN A 1 153 ? -19.079 5.799 18.892 1.00 95.69 153 GLN A O 1
ATOM 1206 N N . ILE A 1 154 ? -16.832 5.767 18.964 1.00 96.94 154 ILE A N 1
ATOM 1207 C CA . ILE A 1 154 ? -16.763 4.613 19.862 1.00 96.94 154 ILE A CA 1
ATOM 1208 C C . ILE A 1 154 ? -17.499 4.910 21.170 1.00 96.94 154 ILE A C 1
ATOM 1210 O O . ILE A 1 154 ? -18.343 4.119 21.586 1.00 96.94 154 ILE A O 1
ATOM 1214 N N . VAL A 1 155 ? -17.232 6.066 21.784 1.00 96.50 155 VAL A N 1
ATOM 1215 C CA . VAL A 1 155 ? -17.910 6.500 23.014 1.00 96.50 155 VAL A CA 1
ATOM 1216 C C . VAL A 1 155 ? -19.425 6.579 22.799 1.00 96.50 155 VAL A C 1
ATOM 1218 O O . VAL A 1 155 ? -20.182 5.938 23.523 1.00 96.50 155 VAL A O 1
ATOM 1221 N N . LYS A 1 156 ? -19.881 7.312 21.775 1.00 96.50 156 LYS A N 1
ATOM 1222 C CA . LYS A 1 156 ? -21.314 7.531 21.506 1.00 96.50 156 LYS A CA 1
ATOM 1223 C C . LYS A 1 156 ? -22.068 6.236 21.202 1.00 96.50 156 LYS A C 1
ATOM 1225 O O . LYS A 1 156 ? -23.150 6.019 21.743 1.00 96.50 156 LYS A O 1
ATOM 1230 N N . GLU A 1 157 ? -21.520 5.385 20.336 1.00 97.12 157 GLU A N 1
ATOM 1231 C CA . GLU A 1 157 ? -22.160 4.126 19.944 1.00 97.12 157 GLU A CA 1
ATOM 1232 C C . GLU A 1 157 ? -22.172 3.104 21.085 1.00 97.12 157 GLU A C 1
ATOM 1234 O O . GLU A 1 157 ? -23.145 2.358 21.215 1.00 97.12 157 GLU A O 1
ATOM 1239 N N . THR A 1 158 ? -21.133 3.092 21.928 1.00 96.62 158 THR A N 1
ATOM 1240 C CA . THR A 1 158 ? -21.100 2.268 23.145 1.00 96.62 158 THR A CA 1
ATOM 1241 C C . THR A 1 158 ? -22.201 2.710 24.103 1.00 96.62 158 THR A C 1
ATOM 1243 O O . THR A 1 158 ? -23.030 1.891 24.493 1.00 96.62 158 THR A O 1
ATOM 1246 N N . THR A 1 159 ? -22.285 4.009 24.411 1.00 95.62 159 THR A N 1
ATOM 1247 C CA . THR A 1 159 ? -23.327 4.551 25.293 1.00 95.62 159 THR A CA 1
ATOM 1248 C C . THR A 1 159 ? -24.733 4.262 24.781 1.00 95.62 159 THR A C 1
ATOM 1250 O O . THR A 1 159 ? -25.580 3.807 25.547 1.00 95.62 159 THR A O 1
ATOM 1253 N N . ALA A 1 160 ? -24.979 4.440 23.481 1.00 96.12 160 ALA A N 1
ATOM 1254 C CA . ALA A 1 160 ? -26.277 4.137 22.887 1.00 96.12 160 ALA A CA 1
ATOM 1255 C C . ALA A 1 160 ? -26.666 2.653 23.038 1.00 96.12 160 ALA A C 1
ATOM 1257 O O . ALA A 1 160 ? -27.812 2.353 23.370 1.00 96.12 160 ALA A O 1
ATOM 1258 N N . GLN A 1 161 ? -25.729 1.720 22.830 1.00 95.25 161 GLN A N 1
ATOM 1259 C CA . GLN A 1 161 ? -25.987 0.279 22.969 1.00 95.25 161 GLN A CA 1
ATOM 1260 C C . GLN A 1 161 ? -26.298 -0.140 24.412 1.00 95.25 161 GLN A C 1
ATOM 1262 O O . GLN A 1 161 ? -27.106 -1.045 24.611 1.00 95.25 161 GLN A O 1
ATOM 1267 N N . VAL A 1 162 ? -25.690 0.516 25.403 1.00 94.50 162 VAL A N 1
ATOM 1268 C CA . VAL A 1 162 ? -25.955 0.223 26.819 1.00 94.50 162 VAL A CA 1
ATOM 1269 C C . VAL A 1 162 ? -27.284 0.822 27.269 1.00 94.50 162 VAL A C 1
ATOM 1271 O O . VAL A 1 162 ? -28.114 0.108 27.816 1.00 94.50 162 VAL A O 1
ATOM 1274 N N . ILE A 1 163 ? -27.540 2.105 26.980 1.00 92.56 163 ILE A N 1
ATOM 1275 C CA . ILE A 1 163 ? -28.778 2.793 27.404 1.00 92.56 163 ILE A CA 1
ATOM 1276 C C . ILE A 1 163 ? -30.030 2.134 26.813 1.00 92.56 163 ILE A C 1
ATOM 1278 O O . ILE A 1 163 ? -31.089 2.125 27.432 1.00 92.56 163 ILE A O 1
ATOM 1282 N N . THR A 1 164 ? -29.920 1.563 25.615 1.00 92.19 164 THR A N 1
ATOM 1283 C CA . THR A 1 164 ? -31.025 0.829 24.977 1.00 92.19 164 THR A CA 1
ATOM 1284 C C . THR A 1 164 ? -31.239 -0.577 25.551 1.00 92.19 164 THR A C 1
ATOM 1286 O O . THR A 1 164 ? -32.135 -1.280 25.090 1.00 92.19 164 THR A O 1
ATOM 1289 N N . GLY A 1 165 ? -30.435 -1.004 26.532 1.00 88.12 165 GLY A N 1
ATOM 1290 C CA . GLY A 1 165 ? -30.513 -2.327 27.155 1.00 88.12 165 GLY A CA 1
ATOM 1291 C C . GLY A 1 165 ? -30.136 -3.476 26.216 1.00 88.12 165 GLY A C 1
ATOM 1292 O O . GLY A 1 165 ? -30.436 -4.632 26.506 1.00 88.12 165 GLY A O 1
ATOM 1293 N N . LEU A 1 166 ? -29.508 -3.184 25.070 1.00 83.69 166 LEU A N 1
ATOM 1294 C CA . LEU A 1 166 ? -29.188 -4.194 24.059 1.00 83.69 166 LEU A CA 1
ATOM 1295 C C . LEU A 1 166 ? -28.015 -5.084 24.480 1.00 83.69 166 LEU A C 1
ATOM 1297 O O . LEU A 1 166 ? -27.942 -6.237 24.052 1.00 83.69 166 LEU A O 1
ATOM 1301 N N . LYS A 1 167 ? -27.058 -4.539 25.242 1.00 93.06 167 LYS A N 1
ATOM 1302 C CA . LYS A 1 167 ? -25.803 -5.210 25.605 1.00 93.06 167 LYS A CA 1
ATOM 1303 C C . LYS A 1 167 ? -25.258 -4.707 26.933 1.00 93.06 167 LYS A C 1
ATOM 1305 O O . LYS A 1 167 ? -25.425 -3.540 27.272 1.00 93.06 167 LYS A O 1
ATOM 1310 N N . THR A 1 168 ? -24.490 -5.567 27.600 1.00 94.00 168 THR A N 1
ATOM 1311 C CA . THR A 1 168 ? -23.667 -5.156 28.742 1.00 94.00 168 THR A CA 1
ATOM 1312 C C . THR A 1 168 ? -22.612 -4.124 28.309 1.00 94.00 168 THR A C 1
ATOM 1314 O O . THR A 1 168 ? -22.147 -4.175 27.161 1.00 94.00 168 THR A O 1
ATOM 1317 N N . PRO A 1 169 ? -22.166 -3.229 29.209 1.00 93.81 169 PRO A N 1
ATOM 1318 C CA . PRO A 1 169 ? -21.169 -2.200 28.899 1.00 93.81 169 PRO A CA 1
ATOM 1319 C C . PRO A 1 169 ? -19.880 -2.738 28.266 1.00 93.81 169 PRO A C 1
ATOM 1321 O O . PRO A 1 169 ? -19.445 -2.252 27.219 1.00 93.81 169 PRO A O 1
ATOM 1324 N N . ALA A 1 170 ? -19.318 -3.811 28.830 1.00 93.56 170 ALA A N 1
ATOM 1325 C CA . ALA A 1 170 ? -18.115 -4.452 28.300 1.00 93.56 170 ALA A CA 1
ATOM 1326 C C . ALA A 1 170 ? -18.319 -4.994 26.874 1.00 93.56 170 ALA A C 1
ATOM 1328 O O . ALA A 1 170 ? -17.468 -4.802 26.002 1.00 93.56 170 ALA A O 1
ATOM 1329 N N . ARG A 1 171 ? -19.469 -5.631 26.599 1.00 95.12 171 ARG A N 1
ATOM 1330 C CA . ARG A 1 171 ? -19.766 -6.164 25.263 1.00 95.12 171 ARG A CA 1
ATOM 1331 C C . ARG A 1 171 ? -20.013 -5.050 24.248 1.00 95.12 171 ARG A C 1
ATOM 1333 O O . ARG A 1 171 ? -19.513 -5.142 23.128 1.00 95.12 171 ARG A O 1
ATOM 1340 N N . ALA A 1 172 ? -20.752 -4.011 24.634 1.00 96.12 172 ALA A N 1
ATOM 1341 C CA . ALA A 1 172 ? -21.013 -2.846 23.792 1.00 96.12 172 ALA A CA 1
ATOM 1342 C C . ALA A 1 172 ? -19.709 -2.160 23.362 1.00 96.12 172 ALA A C 1
ATOM 1344 O O . ALA A 1 172 ? -19.535 -1.862 22.176 1.00 96.12 172 ALA A O 1
ATOM 1345 N N . LEU A 1 173 ? -18.770 -1.975 24.297 1.00 96.44 173 LEU A N 1
ATOM 1346 C CA . LEU A 1 173 ? -17.459 -1.405 24.001 1.00 96.44 173 LEU A CA 1
ATOM 1347 C C . LEU A 1 173 ? -16.663 -2.304 23.048 1.00 96.44 173 LEU A C 1
ATOM 1349 O O . LEU A 1 173 ? -16.189 -1.824 22.019 1.00 96.44 173 LEU A O 1
ATOM 1353 N N . ALA A 1 174 ? -16.552 -3.602 23.352 1.00 97.00 174 ALA A N 1
ATOM 1354 C CA . ALA A 1 174 ? -15.788 -4.541 22.534 1.00 97.00 174 ALA A CA 1
ATOM 1355 C C . ALA A 1 174 ? -16.301 -4.596 21.085 1.00 97.00 174 ALA A C 1
ATOM 1357 O O . ALA A 1 174 ? -15.522 -4.435 20.144 1.00 97.00 174 ALA A O 1
ATOM 1358 N N . ASP A 1 175 ? -17.617 -4.736 20.895 1.00 96.44 175 ASP A N 1
ATOM 1359 C CA . ASP A 1 175 ? -18.246 -4.741 19.568 1.00 96.44 175 ASP A CA 1
ATOM 1360 C C . ASP A 1 175 ? -17.979 -3.459 18.784 1.00 96.44 175 ASP A C 1
ATOM 1362 O O . ASP A 1 175 ? -17.675 -3.497 17.589 1.00 96.44 175 ASP A O 1
ATOM 1366 N N . THR A 1 176 ? -18.072 -2.319 19.463 1.00 97.31 176 THR A N 1
ATOM 1367 C CA . THR A 1 176 ? -17.858 -1.012 18.846 1.00 97.31 176 THR A CA 1
ATOM 1368 C C . THR A 1 176 ? -16.389 -0.825 18.461 1.00 97.31 176 THR A C 1
ATOM 1370 O O . THR A 1 176 ? -16.097 -0.394 17.345 1.00 97.31 176 THR A O 1
ATOM 1373 N N . ILE A 1 177 ? -15.449 -1.231 19.319 1.00 97.69 177 ILE A N 1
ATOM 1374 C CA . ILE A 1 177 ? -14.013 -1.228 19.013 1.00 97.69 177 ILE A CA 1
ATOM 1375 C C . ILE A 1 177 ? -13.712 -2.096 17.791 1.00 97.69 177 ILE A C 1
ATOM 1377 O O . ILE A 1 177 ? -13.030 -1.630 16.878 1.00 97.69 177 ILE A O 1
ATOM 1381 N N . TYR A 1 178 ? -14.240 -3.322 17.725 1.00 97.50 178 TYR A N 1
ATOM 1382 C CA . TYR A 1 178 ? -14.031 -4.189 16.563 1.00 97.50 178 TYR A CA 1
ATOM 1383 C C . TYR A 1 178 ? -14.626 -3.590 15.289 1.00 97.50 178 TYR A C 1
ATOM 1385 O O . TYR A 1 178 ? -13.960 -3.576 14.257 1.00 97.50 178 TYR A O 1
ATOM 1393 N N . LYS A 1 179 ? -15.843 -3.035 15.357 1.00 96.38 179 LYS A N 1
ATOM 1394 C CA . LYS A 1 179 ? -16.492 -2.363 14.222 1.00 96.38 179 LYS A CA 1
ATOM 1395 C C . LYS A 1 179 ? -15.627 -1.228 13.671 1.00 96.38 179 LYS A C 1
ATOM 1397 O O . LYS A 1 179 ? -15.404 -1.160 12.464 1.00 96.38 179 LYS A O 1
ATOM 1402 N N . TRP A 1 180 ? -15.133 -0.344 14.534 1.00 95.94 180 TRP A N 1
ATOM 1403 C CA . TRP A 1 180 ? -14.311 0.788 14.101 1.00 95.94 180 TRP A CA 1
ATOM 1404 C C . TRP A 1 180 ? -12.910 0.352 13.667 1.00 95.94 180 TRP A C 1
ATOM 1406 O O . TRP A 1 180 ? -12.382 0.892 12.696 1.00 95.94 180 TRP A O 1
ATOM 1416 N N . ARG A 1 181 ? -12.327 -0.678 14.295 1.00 94.62 181 ARG A N 1
ATOM 1417 C CA . ARG A 1 181 ? -11.054 -1.261 13.846 1.00 94.62 181 ARG A CA 1
ATOM 1418 C C . ARG A 1 181 ? -11.158 -1.869 12.455 1.00 94.62 181 ARG A C 1
ATOM 1420 O O . ARG A 1 181 ? -10.227 -1.732 11.661 1.00 94.62 181 ARG A O 1
ATOM 1427 N N . ASP A 1 182 ? -12.279 -2.525 12.181 1.00 92.94 182 ASP A N 1
ATOM 1428 C CA . ASP A 1 182 ? -12.590 -3.177 10.915 1.00 92.94 182 ASP A CA 1
ATOM 1429 C C . ASP A 1 182 ? -12.745 -2.190 9.761 1.00 92.94 182 ASP A C 1
ATOM 1431 O O . ASP A 1 182 ? -12.420 -2.534 8.623 1.00 92.94 182 ASP A O 1
ATOM 1435 N N . GLN A 1 183 ? -13.257 -0.996 10.056 1.00 91.31 183 GLN A N 1
ATOM 1436 C CA . GLN A 1 183 ? -13.308 0.118 9.115 1.00 91.31 183 GLN A CA 1
ATOM 1437 C C . GLN A 1 183 ? -11.918 0.749 8.955 1.00 91.31 183 GLN A C 1
ATOM 1439 O O . GLN A 1 183 ? -11.521 1.085 7.841 1.00 91.31 183 GLN A O 1
ATOM 1444 N N . GLY A 1 184 ? -11.165 0.857 10.052 1.00 92.00 184 GLY A N 1
ATOM 1445 C CA . GLY A 1 184 ? -9.928 1.626 10.142 1.00 92.00 184 GLY A CA 1
ATOM 1446 C C . GLY A 1 184 ? -10.215 3.089 10.473 1.00 92.00 184 GLY A C 1
ATOM 1447 O O . GLY A 1 184 ? -11.349 3.564 10.342 1.00 92.00 184 GLY A O 1
ATOM 1448 N N . ILE A 1 185 ? -9.188 3.827 10.889 1.00 92.00 185 ILE A N 1
ATOM 1449 C CA . ILE A 1 185 ? -9.319 5.264 11.130 1.00 92.00 185 ILE A CA 1
ATOM 1450 C C . ILE A 1 185 ? -9.448 5.931 9.758 1.00 92.00 185 ILE A C 1
ATOM 1452 O O . ILE A 1 185 ? -8.522 5.911 8.946 1.00 92.00 185 ILE A O 1
ATOM 1456 N N . GLN A 1 186 ? -10.635 6.460 9.465 1.00 88.06 186 GLN A N 1
ATOM 1457 C CA . GLN A 1 186 ? -10.935 7.030 8.153 1.00 88.06 186 GLN A CA 1
ATOM 1458 C C . GLN A 1 186 ? -10.276 8.396 8.002 1.00 88.06 186 GLN A C 1
ATOM 1460 O O . GLN A 1 186 ? -10.484 9.289 8.825 1.00 88.06 186 GLN A O 1
ATOM 1465 N N . THR A 1 187 ? -9.536 8.576 6.913 1.00 80.94 187 THR A N 1
ATOM 1466 C CA . THR A 1 187 ? -9.082 9.897 6.476 1.00 80.94 187 THR A CA 1
ATOM 1467 C C . THR A 1 187 ? -10.279 10.735 6.010 1.00 80.94 187 THR A C 1
ATOM 1469 O O . THR A 1 187 ? -11.410 10.255 5.915 1.00 80.94 187 THR A O 1
ATOM 1472 N N . VAL A 1 188 ? -10.040 12.004 5.684 1.00 75.62 188 VAL A N 1
ATOM 1473 C CA . VAL A 1 188 ? -11.055 12.857 5.038 1.00 75.62 188 VAL A CA 1
ATOM 1474 C C . VAL A 1 188 ? -11.289 12.491 3.565 1.00 75.62 188 VAL A C 1
ATOM 1476 O O . VAL A 1 188 ? -12.177 13.049 2.925 1.00 75.62 188 VAL A O 1
ATOM 1479 N N . LEU A 1 189 ? -10.499 11.566 3.010 1.00 80.81 189 LEU A N 1
ATOM 1480 C CA . LEU A 1 189 ? -10.567 11.200 1.605 1.00 80.81 189 LEU A CA 1
ATOM 1481 C C . LEU A 1 189 ? -11.634 10.142 1.340 1.00 80.81 189 LEU A C 1
ATOM 1483 O O . LEU A 1 189 ? -11.718 9.112 2.010 1.00 80.81 189 LEU A O 1
ATOM 1487 N N . THR A 1 190 ? -12.385 10.378 0.272 1.00 83.12 190 THR A N 1
ATOM 1488 C CA . THR A 1 190 ? -13.325 9.432 -0.324 1.00 83.12 190 THR A CA 1
ATOM 1489 C C . THR A 1 190 ? -12.976 9.296 -1.800 1.00 83.12 190 THR A C 1
ATOM 1491 O O . THR A 1 190 ? -12.753 10.303 -2.474 1.00 83.12 190 THR A O 1
ATOM 1494 N N . ASP A 1 191 ? -12.864 8.068 -2.304 1.00 80.19 191 ASP A N 1
ATOM 1495 C CA . ASP A 1 191 ? -12.634 7.863 -3.733 1.00 80.19 191 ASP A CA 1
ATOM 1496 C C . ASP A 1 191 ? -13.883 8.153 -4.581 1.00 80.19 191 ASP A C 1
ATOM 1498 O O . ASP A 1 191 ? -14.992 8.338 -4.079 1.00 80.19 191 ASP A O 1
ATOM 1502 N N . LYS A 1 192 ? -13.713 8.175 -5.909 1.00 79.19 192 LYS A N 1
ATOM 1503 C CA . LYS A 1 192 ? -14.820 8.375 -6.862 1.00 79.19 192 LYS A CA 1
ATOM 1504 C C . LYS A 1 192 ? -15.909 7.298 -6.765 1.00 79.19 192 LYS A C 1
ATOM 1506 O O . LYS A 1 192 ? -17.022 7.531 -7.218 1.00 79.19 192 LYS A O 1
ATOM 1511 N N . GLY A 1 193 ? -15.587 6.134 -6.202 1.00 77.19 193 GLY A N 1
ATOM 1512 C CA . GLY A 1 193 ? -16.523 5.049 -5.928 1.00 77.19 193 GLY A CA 1
ATOM 1513 C C . GLY A 1 193 ? -17.224 5.182 -4.577 1.00 77.19 193 GLY A C 1
ATOM 1514 O O . GLY A 1 193 ? -17.893 4.241 -4.167 1.00 77.19 193 GLY A O 1
ATOM 1515 N N . THR A 1 194 ? -17.091 6.323 -3.892 1.00 80.56 194 THR A N 1
ATOM 1516 C CA . THR A 1 194 ? -17.663 6.618 -2.568 1.00 80.56 194 THR A CA 1
ATOM 1517 C C . THR A 1 194 ? -17.085 5.796 -1.412 1.00 80.56 194 THR A C 1
ATOM 1519 O O . THR A 1 194 ? -17.642 5.794 -0.315 1.00 80.56 194 THR A O 1
ATOM 1522 N N . HIS A 1 195 ? -15.938 5.140 -1.610 1.00 83.50 195 HIS A N 1
ATOM 1523 C CA . HIS A 1 195 ? -15.265 4.422 -0.531 1.00 83.50 195 HIS A CA 1
ATOM 1524 C C . HIS A 1 195 ? -14.360 5.372 0.246 1.00 83.50 195 HIS A C 1
ATOM 1526 O O . HIS A 1 195 ? -13.481 6.032 -0.317 1.00 83.50 195 HIS A O 1
ATOM 1532 N N . ALA A 1 196 ? -14.572 5.430 1.557 1.00 85.75 196 ALA A N 1
ATOM 1533 C CA . ALA A 1 196 ? -13.688 6.143 2.461 1.00 85.75 196 ALA A CA 1
ATOM 1534 C C . ALA A 1 196 ? -12.348 5.400 2.596 1.00 85.75 196 ALA A C 1
ATOM 1536 O O . ALA A 1 196 ? -12.289 4.166 2.619 1.00 85.75 196 ALA A O 1
ATOM 1537 N N . TRP A 1 197 ? -11.258 6.162 2.663 1.00 87.69 197 TRP A N 1
ATOM 1538 C CA . TRP A 1 197 ? -9.920 5.605 2.822 1.00 87.69 197 TRP A CA 1
ATOM 1539 C C . TRP A 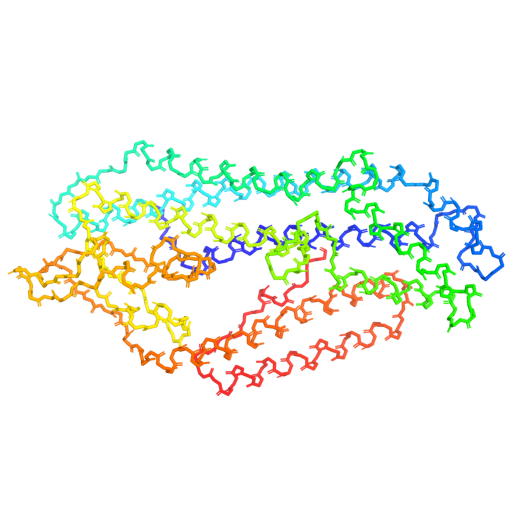1 197 ? -9.522 5.532 4.292 1.00 87.69 197 TRP A C 1
ATOM 1541 O O . TRP A 1 197 ? -9.395 6.565 4.949 1.00 87.69 197 TRP A O 1
ATOM 1551 N N . SER A 1 198 ? -9.186 4.333 4.774 1.00 89.00 198 SER A N 1
ATOM 1552 C CA . SER A 1 198 ? -8.419 4.166 6.018 1.00 89.00 198 SER A CA 1
ATOM 1553 C C . SER A 1 198 ? -6.988 4.698 5.853 1.00 89.00 198 SER A C 1
ATOM 1555 O O . SER A 1 198 ? -6.415 4.542 4.764 1.00 89.00 198 SER A O 1
ATOM 1557 N N . LEU A 1 199 ? -6.369 5.171 6.938 1.00 88.62 199 LEU A N 1
ATOM 1558 C CA . LEU A 1 199 ? -4.953 5.577 6.970 1.00 88.62 199 LEU A CA 1
ATOM 1559 C C . LEU A 1 199 ? -4.017 4.516 6.365 1.00 88.62 199 LEU A C 1
ATOM 1561 O O . LEU A 1 199 ? -3.218 4.829 5.481 1.00 88.62 199 LEU A O 1
ATOM 1565 N N . GLU A 1 200 ? -4.132 3.254 6.812 1.00 89.44 200 GLU A N 1
ATOM 1566 C CA . GLU A 1 200 ? -3.263 2.157 6.356 1.00 89.44 200 GLU A CA 1
ATOM 1567 C C . GLU A 1 200 ? -3.369 1.965 4.837 1.00 89.44 200 GLU A C 1
ATOM 1569 O O . GLU A 1 200 ? -2.356 1.925 4.132 1.00 89.44 200 GLU A O 1
ATOM 1574 N N . SER A 1 201 ? -4.596 1.827 4.329 1.00 88.88 201 SER A N 1
ATOM 1575 C CA . SER A 1 201 ? -4.836 1.538 2.911 1.00 88.88 201 SER A CA 1
ATOM 1576 C C . SER A 1 201 ? -4.338 2.664 2.009 1.00 88.88 201 SER A C 1
ATOM 1578 O O . SER A 1 201 ? -3.714 2.383 0.984 1.00 88.88 201 SER A O 1
ATOM 1580 N N . TYR A 1 202 ? -4.552 3.924 2.404 1.00 91.19 202 TYR A N 1
ATOM 1581 C CA . TYR A 1 202 ? -4.076 5.071 1.636 1.00 91.19 202 TYR A CA 1
ATOM 1582 C C . TYR A 1 202 ? -2.547 5.144 1.628 1.00 91.19 202 TYR A C 1
ATOM 1584 O O . TYR A 1 202 ? -1.943 5.235 0.560 1.00 91.19 202 TYR A O 1
ATOM 1592 N N . ALA A 1 203 ? -1.906 5.014 2.795 1.00 92.69 203 ALA A N 1
ATOM 1593 C CA . ALA A 1 203 ? -0.450 5.054 2.890 1.00 92.69 203 ALA A CA 1
ATOM 1594 C C . ALA A 1 203 ? 0.204 3.960 2.032 1.00 92.69 203 ALA A C 1
ATOM 1596 O O . ALA A 1 203 ? 1.112 4.238 1.247 1.00 92.69 203 ALA A O 1
ATOM 1597 N N . ARG A 1 204 ? -0.301 2.719 2.108 1.00 91.50 204 ARG A N 1
ATOM 1598 C CA . ARG A 1 204 ? 0.182 1.607 1.271 1.00 91.50 204 ARG A CA 1
ATOM 1599 C C . ARG A 1 204 ? 0.016 1.883 -0.219 1.00 91.50 204 ARG A C 1
ATOM 1601 O O . ARG A 1 204 ? 0.917 1.542 -0.989 1.00 91.50 204 ARG A O 1
ATOM 1608 N N . MET A 1 205 ? -1.114 2.466 -0.618 1.00 91.25 205 MET A N 1
ATOM 1609 C CA . MET A 1 205 ? -1.388 2.833 -2.005 1.00 91.25 205 MET A CA 1
ATOM 1610 C C . MET A 1 205 ? -0.372 3.869 -2.494 1.00 91.25 205 MET A C 1
ATOM 1612 O O . MET A 1 205 ? 0.297 3.615 -3.495 1.00 91.25 205 MET A O 1
ATOM 1616 N N . VAL A 1 206 ? -0.188 4.973 -1.763 1.00 93.00 206 VAL A N 1
ATOM 1617 C CA . VAL A 1 206 ? 0.775 6.026 -2.123 1.00 93.00 206 VAL A CA 1
ATOM 1618 C C . VAL A 1 206 ? 2.176 5.436 -2.257 1.00 93.00 206 VAL A C 1
ATOM 1620 O O . VAL A 1 206 ? 2.755 5.512 -3.334 1.00 93.00 206 VAL A O 1
ATOM 1623 N N . ILE A 1 207 ? 2.678 4.759 -1.218 1.00 94.12 207 ILE A N 1
ATOM 1624 C CA . ILE A 1 207 ? 4.044 4.211 -1.189 1.00 94.12 207 ILE A CA 1
ATOM 1625 C C . ILE A 1 207 ? 4.282 3.240 -2.348 1.00 94.12 207 ILE A C 1
ATOM 1627 O O . ILE A 1 207 ? 5.312 3.317 -3.019 1.00 94.12 207 ILE A O 1
ATOM 1631 N N . THR A 1 208 ? 3.347 2.318 -2.597 1.00 91.25 208 THR A N 1
ATOM 1632 C CA . THR A 1 208 ? 3.493 1.316 -3.666 1.00 91.25 208 THR A CA 1
ATOM 1633 C C . THR A 1 208 ? 3.556 1.988 -5.035 1.00 91.25 208 THR A C 1
ATOM 1635 O O . THR A 1 208 ? 4.410 1.646 -5.851 1.00 91.25 208 THR A O 1
ATOM 1638 N N . ASN A 1 209 ? 2.677 2.961 -5.278 1.00 92.06 209 ASN A N 1
ATOM 1639 C CA . ASN A 1 209 ? 2.549 3.596 -6.583 1.00 92.06 209 ASN A CA 1
ATOM 1640 C C . ASN A 1 209 ? 3.667 4.595 -6.864 1.00 92.06 209 ASN A C 1
ATOM 1642 O O . ASN A 1 209 ? 4.246 4.558 -7.948 1.00 92.06 209 ASN A O 1
ATOM 1646 N N . THR A 1 210 ? 4.005 5.465 -5.913 1.00 94.06 210 THR A N 1
ATOM 1647 C CA . THR A 1 210 ? 5.050 6.475 -6.121 1.00 94.06 210 THR A CA 1
ATOM 1648 C C . THR A 1 210 ? 6.424 5.835 -6.271 1.00 94.06 210 THR A C 1
ATOM 1650 O O . THR A 1 210 ? 7.167 6.215 -7.171 1.00 94.06 210 THR A O 1
ATOM 1653 N N . SER A 1 211 ? 6.749 4.813 -5.470 1.00 93.19 211 SER A N 1
ATOM 1654 C CA . SER A 1 211 ? 8.028 4.102 -5.608 1.00 93.19 211 SER A CA 1
ATOM 1655 C C . SER A 1 211 ? 8.096 3.268 -6.888 1.00 93.19 211 SER A C 1
ATOM 1657 O O . SER A 1 211 ? 9.099 3.328 -7.593 1.00 93.19 211 SER A O 1
ATOM 1659 N N . GLY A 1 212 ? 7.022 2.556 -7.254 1.00 92.19 212 GLY A N 1
ATOM 1660 C CA . GLY A 1 212 ? 6.954 1.832 -8.527 1.00 92.19 212 GLY A CA 1
ATOM 1661 C C . GLY A 1 212 ? 7.178 2.753 -9.730 1.00 92.19 212 GLY A C 1
ATOM 1662 O O . GLY A 1 212 ? 7.998 2.448 -10.597 1.00 92.19 212 GLY A O 1
ATOM 1663 N N . ARG A 1 213 ? 6.521 3.921 -9.735 1.00 93.44 213 ARG A N 1
ATOM 1664 C CA . ARG A 1 213 ? 6.703 4.952 -10.766 1.00 93.44 213 ARG A CA 1
ATOM 1665 C C . ARG A 1 213 ? 8.113 5.523 -10.777 1.00 93.44 213 ARG A C 1
ATOM 1667 O O . ARG A 1 213 ? 8.680 5.638 -11.852 1.00 93.44 213 ARG A O 1
ATOM 1674 N N . ALA A 1 214 ? 8.694 5.829 -9.619 1.00 94.94 214 ALA A N 1
ATOM 1675 C CA . ALA A 1 214 ? 10.056 6.350 -9.545 1.00 94.94 214 ALA A CA 1
ATOM 1676 C C . ALA A 1 214 ? 11.076 5.380 -10.137 1.00 94.94 214 ALA A C 1
ATOM 1678 O O . ALA A 1 214 ? 11.906 5.769 -10.952 1.00 94.94 214 ALA A O 1
ATOM 1679 N N . PHE A 1 215 ? 10.982 4.098 -9.783 1.00 94.25 215 PHE A N 1
ATOM 1680 C CA . PHE A 1 215 ? 11.913 3.097 -10.290 1.00 94.25 215 PHE A CA 1
ATOM 1681 C C . PHE A 1 215 ? 11.732 2.821 -11.780 1.00 94.25 215 PHE A C 1
ATOM 1683 O O . PHE A 1 215 ? 12.711 2.493 -12.448 1.00 94.25 215 PHE A O 1
ATOM 1690 N N . GLN A 1 216 ? 10.512 2.923 -12.312 1.00 95.12 216 GLN A N 1
ATOM 1691 C CA . GLN A 1 216 ? 10.319 2.856 -13.757 1.00 95.12 216 GLN A CA 1
ATOM 1692 C C . GLN A 1 216 ? 10.843 4.120 -14.441 1.00 95.12 216 GLN A C 1
ATOM 1694 O O . GLN A 1 216 ? 11.548 4.010 -15.430 1.00 95.12 216 GLN A O 1
ATOM 1699 N N . ALA A 1 217 ? 10.586 5.301 -13.881 1.00 95.25 217 ALA A N 1
ATOM 1700 C CA . ALA A 1 217 ? 11.036 6.567 -14.447 1.00 95.25 217 ALA A CA 1
ATOM 1701 C C . ALA A 1 217 ? 12.569 6.664 -14.516 1.00 95.25 217 ALA A C 1
ATOM 1703 O O . ALA A 1 217 ? 13.096 7.188 -15.482 1.00 95.25 217 ALA A O 1
ATOM 1704 N N . VAL A 1 218 ? 13.291 6.100 -13.544 1.00 96.00 218 VAL A N 1
ATOM 1705 C CA . VAL A 1 218 ? 14.758 5.988 -13.607 1.00 96.00 218 VAL A CA 1
ATOM 1706 C C . VAL A 1 218 ? 15.222 5.092 -14.763 1.00 96.00 218 VAL A C 1
ATOM 1708 O O . VAL A 1 218 ? 16.217 5.402 -15.408 1.00 96.00 218 VAL A O 1
ATOM 1711 N N . ARG A 1 219 ? 14.514 3.988 -15.042 1.00 96.12 219 ARG A N 1
ATOM 1712 C CA . ARG A 1 219 ? 14.824 3.129 -16.200 1.00 96.12 219 ARG A CA 1
ATOM 1713 C C . ARG A 1 219 ? 14.505 3.827 -17.515 1.00 96.12 219 ARG A C 1
ATOM 1715 O O . ARG A 1 219 ? 15.263 3.693 -18.465 1.00 96.12 219 ARG A O 1
ATOM 1722 N N . ASP A 1 220 ? 13.400 4.565 -17.548 1.00 96.62 220 ASP A N 1
ATOM 1723 C CA . ASP A 1 220 ? 12.985 5.345 -18.711 1.00 96.62 220 ASP A CA 1
ATOM 1724 C C . ASP A 1 220 ? 14.010 6.455 -18.990 1.00 96.62 220 ASP A C 1
ATOM 1726 O O . ASP A 1 220 ? 14.470 6.557 -20.117 1.00 96.62 220 ASP A O 1
ATOM 1730 N N . GLN A 1 221 ? 14.484 7.169 -17.961 1.00 97.12 221 GLN A N 1
ATOM 1731 C CA . GLN A 1 221 ? 15.560 8.158 -18.098 1.00 97.12 221 GLN A CA 1
ATOM 1732 C C . GLN A 1 221 ? 16.853 7.532 -18.636 1.00 97.12 221 GLN A C 1
ATOM 1734 O O . GLN A 1 221 ? 17.481 8.088 -19.530 1.00 97.12 221 GLN A O 1
ATOM 1739 N N . ALA A 1 222 ? 17.243 6.358 -18.127 1.00 97.25 222 ALA A N 1
ATOM 1740 C CA . ALA A 1 222 ? 18.408 5.648 -18.646 1.00 97.25 222 ALA A CA 1
ATOM 1741 C C . ALA A 1 222 ? 18.229 5.282 -20.129 1.00 97.25 222 ALA A C 1
ATOM 1743 O O . ALA A 1 222 ? 19.152 5.442 -20.917 1.00 97.25 222 ALA A O 1
ATOM 1744 N N . ALA A 1 223 ? 17.048 4.808 -20.531 1.00 97.38 223 ALA A N 1
ATOM 1745 C CA . ALA A 1 223 ? 16.762 4.518 -21.932 1.00 97.38 223 ALA A CA 1
ATOM 1746 C C . ALA A 1 223 ? 16.821 5.791 -22.798 1.00 97.38 223 ALA A C 1
ATOM 1748 O O . ALA A 1 223 ? 17.463 5.775 -23.850 1.00 97.38 223 ALA A O 1
ATOM 1749 N N . ASP A 1 224 ? 16.243 6.895 -22.323 1.00 96.81 224 ASP A N 1
ATOM 1750 C CA . ASP A 1 224 ? 16.235 8.190 -23.009 1.00 96.81 224 ASP A CA 1
ATOM 1751 C C . ASP A 1 224 ? 17.658 8.736 -23.225 1.00 96.81 224 ASP A C 1
ATOM 1753 O O . ASP A 1 224 ? 17.981 9.170 -24.333 1.00 96.81 224 ASP A O 1
ATOM 1757 N N . ASP A 1 225 ? 18.546 8.628 -22.230 1.00 96.88 225 ASP A N 1
ATOM 1758 C CA . ASP A 1 225 ? 19.957 9.037 -22.341 1.00 96.88 225 ASP A CA 1
ATOM 1759 C C . ASP A 1 225 ? 20.706 8.265 -23.444 1.00 96.88 225 ASP A C 1
ATOM 1761 O O . ASP A 1 225 ? 21.603 8.795 -24.105 1.00 96.88 225 ASP A O 1
ATOM 1765 N N . TYR A 1 226 ? 20.319 7.008 -23.677 1.00 97.06 226 TYR A N 1
ATOM 1766 C CA . TYR A 1 226 ? 20.840 6.172 -24.760 1.00 97.06 226 TYR A CA 1
ATOM 1767 C C . TYR A 1 226 ? 20.094 6.358 -26.094 1.00 97.06 226 TYR A C 1
ATOM 1769 O O . TYR A 1 226 ? 20.502 5.772 -27.104 1.00 97.06 226 TYR A O 1
ATOM 1777 N N . GLY A 1 227 ? 19.038 7.177 -26.126 1.00 96.44 227 GLY A N 1
ATOM 1778 C CA . GLY A 1 227 ? 18.175 7.384 -27.290 1.00 96.44 227 GLY A CA 1
ATOM 1779 C C . GLY A 1 227 ? 17.291 6.177 -27.617 1.00 96.44 227 GLY A C 1
ATOM 1780 O O . GLY A 1 227 ? 17.014 5.919 -28.789 1.00 96.44 227 GLY A O 1
ATOM 1781 N N . ILE A 1 228 ? 16.901 5.402 -26.604 1.00 97.62 228 ILE A N 1
ATOM 1782 C CA . ILE A 1 228 ? 16.126 4.165 -26.731 1.00 97.62 228 ILE A CA 1
ATOM 1783 C C . ILE A 1 228 ? 14.672 4.427 -26.331 1.00 97.62 228 ILE A C 1
ATOM 1785 O O . ILE A 1 228 ? 14.369 4.719 -25.182 1.00 97.62 228 ILE A O 1
ATOM 1789 N N . ASP A 1 229 ? 13.754 4.219 -27.271 1.00 97.62 229 ASP A N 1
ATOM 1790 C CA . ASP A 1 229 ? 12.298 4.304 -27.066 1.00 97.62 229 ASP A CA 1
ATOM 1791 C C . ASP A 1 229 ? 11.590 2.945 -27.223 1.00 97.62 229 ASP A C 1
ATOM 1793 O O . ASP A 1 229 ? 10.360 2.844 -27.323 1.00 97.62 229 ASP A O 1
ATOM 1797 N N . THR A 1 230 ? 12.384 1.883 -27.250 1.00 98.19 230 THR A N 1
ATOM 1798 C CA . THR A 1 230 ? 11.975 0.490 -27.391 1.00 98.19 230 THR A CA 1
ATOM 1799 C C . THR A 1 230 ? 12.322 -0.261 -26.121 1.00 98.19 230 THR A C 1
ATOM 1801 O O . THR A 1 230 ? 13.346 -0.025 -25.487 1.00 98.19 230 THR A O 1
ATOM 1804 N N . PHE A 1 231 ? 11.432 -1.147 -25.698 1.00 98.19 231 PHE A N 1
ATOM 1805 C CA . PHE A 1 231 ? 11.521 -1.806 -24.407 1.00 98.19 231 PHE A CA 1
ATOM 1806 C C . PHE A 1 231 ? 11.059 -3.252 -24.506 1.00 98.19 231 PHE A C 1
ATOM 1808 O O . PHE A 1 231 ? 10.301 -3.619 -25.400 1.00 98.19 231 PHE A O 1
ATOM 1815 N N . VAL A 1 232 ? 11.448 -4.054 -23.523 1.00 97.38 232 VAL A N 1
ATOM 1816 C CA . VAL A 1 232 ? 10.830 -5.351 -23.248 1.00 97.38 232 VAL A CA 1
ATOM 1817 C C . VAL A 1 232 ? 10.091 -5.283 -21.918 1.00 97.38 232 VAL A C 1
ATOM 1819 O O . VAL A 1 232 ? 10.617 -4.776 -20.922 1.00 97.38 232 VAL A O 1
ATOM 1822 N N . MET A 1 233 ? 8.847 -5.756 -21.905 1.00 96.50 233 MET A N 1
ATOM 1823 C CA . MET A 1 233 ? 7.986 -5.734 -20.726 1.00 96.50 233 MET A CA 1
ATOM 1824 C C . MET A 1 233 ? 8.102 -7.047 -19.947 1.00 96.50 233 MET A C 1
ATOM 1826 O O . MET A 1 233 ? 8.065 -8.127 -20.528 1.00 96.50 233 MET A O 1
ATOM 1830 N N . SER A 1 234 ? 8.178 -6.973 -18.617 1.00 95.75 234 SER A N 1
ATOM 1831 C CA . SER A 1 234 ? 8.105 -8.152 -17.744 1.00 95.75 234 SER A CA 1
ATOM 1832 C C . SER A 1 234 ? 6.822 -8.954 -17.989 1.00 95.75 234 SER A C 1
ATOM 1834 O O . SER A 1 234 ? 5.798 -8.370 -18.344 1.00 95.75 234 SER A O 1
ATOM 1836 N N . SER A 1 235 ? 6.837 -10.249 -17.690 1.00 95.25 235 SER A N 1
ATOM 1837 C CA . SER A 1 235 ? 5.673 -11.139 -17.775 1.00 95.25 235 SER A CA 1
ATOM 1838 C C . SER A 1 235 ? 5.384 -11.829 -16.444 1.00 95.25 235 SER A C 1
ATOM 1840 O O . SER A 1 235 ? 6.313 -12.219 -15.733 1.00 95.25 235 SER A O 1
ATOM 1842 N N . HIS A 1 236 ? 4.111 -12.053 -16.125 1.00 93.69 236 HIS A N 1
ATOM 1843 C CA . HIS A 1 236 ? 3.707 -12.879 -14.989 1.00 93.69 236 HIS A CA 1
ATOM 1844 C C . HIS A 1 236 ? 2.324 -13.522 -15.210 1.00 93.69 236 HIS A C 1
ATOM 1846 O O . HIS A 1 236 ? 1.476 -12.964 -15.908 1.00 93.69 236 HIS A O 1
ATOM 1852 N N . PRO A 1 237 ? 2.023 -14.650 -14.550 1.00 95.25 237 PRO A N 1
ATOM 1853 C CA . PRO A 1 237 ? 0.811 -15.420 -14.827 1.00 95.25 237 PRO A CA 1
ATOM 1854 C C . PRO A 1 237 ? -0.506 -14.737 -14.436 1.00 95.25 237 PRO A C 1
ATOM 1856 O O . PRO A 1 237 ? -1.551 -15.269 -14.778 1.00 95.25 237 PRO A O 1
ATOM 1859 N N . ALA A 1 238 ? -0.497 -13.610 -13.714 1.00 95.31 238 ALA A N 1
ATOM 1860 C CA . ALA A 1 238 ? -1.700 -12.936 -13.214 1.00 95.31 238 ALA A CA 1
ATOM 1861 C C . ALA A 1 238 ? -1.683 -11.442 -13.569 1.00 95.31 238 ALA A C 1
ATOM 1863 O O . ALA A 1 238 ? -1.091 -10.641 -12.850 1.00 95.31 238 ALA A O 1
ATOM 1864 N N . SER A 1 239 ? -2.319 -11.058 -14.677 1.00 94.12 239 SER A N 1
ATOM 1865 C CA . SER A 1 239 ? -2.241 -9.708 -15.250 1.00 94.12 239 SER A CA 1
ATOM 1866 C C . SER A 1 239 ? -3.614 -9.086 -15.465 1.00 94.12 239 SER A C 1
ATOM 1868 O O . SER A 1 239 ? -4.603 -9.777 -15.663 1.00 94.12 239 SER A O 1
ATOM 1870 N N . ARG A 1 240 ? -3.697 -7.755 -15.414 1.00 94.00 240 ARG A N 1
ATOM 1871 C CA . ARG A 1 240 ? -4.942 -7.039 -15.737 1.00 94.00 240 ARG A CA 1
ATOM 1872 C C . ARG A 1 240 ? -5.160 -6.977 -17.248 1.00 94.00 240 ARG A C 1
ATOM 1874 O O . ARG A 1 240 ? -4.192 -7.011 -18.004 1.00 94.00 240 ARG A O 1
ATOM 1881 N N . ALA A 1 241 ? -6.399 -6.721 -17.662 1.00 95.81 241 ALA A N 1
ATOM 1882 C CA . ALA A 1 241 ? -6.791 -6.653 -19.071 1.00 95.81 241 ALA A CA 1
ATOM 1883 C C . ALA A 1 241 ? -5.910 -5.730 -19.931 1.00 95.81 241 ALA A C 1
ATOM 1885 O O . ALA A 1 241 ? -5.515 -6.112 -21.023 1.00 95.81 241 ALA A O 1
ATOM 1886 N N . ALA A 1 242 ? -5.529 -4.553 -19.422 1.00 96.44 242 ALA A N 1
ATOM 1887 C CA . ALA A 1 242 ? -4.685 -3.621 -20.174 1.00 96.44 242 ALA A CA 1
ATOM 1888 C C . ALA A 1 242 ? -3.255 -4.141 -20.430 1.00 96.44 242 ALA A C 1
ATOM 1890 O O . ALA A 1 242 ? -2.652 -3.795 -21.438 1.00 96.44 242 ALA A O 1
ATOM 1891 N N . CYS A 1 243 ? -2.698 -4.950 -19.522 1.00 96.81 243 CYS A N 1
ATOM 1892 C CA . CYS A 1 243 ? -1.313 -5.426 -19.605 1.00 96.81 243 CYS A CA 1
ATOM 1893 C C . CYS A 1 243 ? -1.203 -6.842 -20.180 1.00 96.81 243 CYS A C 1
ATOM 1895 O O . CYS A 1 243 ? -0.167 -7.183 -20.737 1.00 96.81 243 CYS A O 1
ATOM 1897 N N . ALA A 1 244 ? -2.234 -7.673 -20.016 1.00 97.12 244 ALA A N 1
ATOM 1898 C CA . ALA A 1 244 ? -2.191 -9.086 -20.375 1.00 97.12 244 ALA A CA 1
ATOM 1899 C C . ALA A 1 244 ? -1.814 -9.359 -21.847 1.00 97.12 244 ALA A C 1
ATOM 1901 O O . ALA A 1 244 ? -1.041 -10.289 -22.052 1.00 97.12 244 ALA A O 1
ATOM 1902 N N . PRO A 1 245 ? -2.254 -8.560 -22.844 1.00 96.81 245 PRO A N 1
ATOM 1903 C CA . PRO A 1 245 ? -1.886 -8.783 -24.246 1.00 96.81 245 PRO A CA 1
ATOM 1904 C C . PRO A 1 245 ? -0.441 -8.415 -24.609 1.00 96.81 245 PRO A C 1
ATOM 1906 O O . PRO A 1 245 ? 0.063 -8.899 -25.613 1.00 96.81 245 PRO A O 1
ATOM 1909 N N . ILE A 1 246 ? 0.208 -7.543 -23.828 1.00 96.81 246 ILE A N 1
ATOM 1910 C CA . ILE A 1 246 ? 1.531 -6.976 -24.160 1.00 96.81 246 ILE A CA 1
ATOM 1911 C C . ILE A 1 246 ? 2.641 -7.369 -23.187 1.00 96.81 246 ILE A C 1
ATOM 1913 O O . ILE A 1 246 ? 3.819 -7.137 -23.461 1.00 96.81 246 ILE A O 1
ATOM 1917 N N . GLN A 1 247 ? 2.303 -7.946 -22.036 1.00 96.69 247 GLN A N 1
ATOM 1918 C CA . GLN A 1 247 ? 3.306 -8.431 -21.094 1.00 96.69 247 GLN A CA 1
ATOM 1919 C C . GLN A 1 247 ? 4.218 -9.462 -21.761 1.00 96.69 247 GLN A C 1
ATOM 1921 O O . GLN A 1 247 ? 3.776 -10.246 -22.593 1.00 96.69 247 GLN A O 1
ATOM 1926 N N . GLY A 1 248 ? 5.493 -9.472 -21.389 1.00 96.12 248 GLY A N 1
ATOM 1927 C CA . GLY A 1 248 ? 6.465 -10.360 -22.013 1.00 96.12 248 GLY A CA 1
ATOM 1928 C C . GLY A 1 248 ? 6.830 -9.993 -23.447 1.00 96.12 248 GLY A C 1
ATOM 1929 O O . GLY A 1 248 ? 7.711 -10.644 -23.988 1.00 96.12 248 GLY A O 1
ATOM 1930 N N . THR A 1 249 ? 6.219 -8.989 -24.079 1.00 96.62 249 THR A N 1
ATOM 1931 C CA . THR A 1 249 ? 6.525 -8.605 -25.465 1.00 96.62 249 THR A CA 1
ATOM 1932 C C . THR A 1 249 ? 7.412 -7.362 -25.538 1.00 96.62 249 THR A C 1
ATOM 1934 O O . THR A 1 249 ? 7.700 -6.699 -24.533 1.00 96.62 249 THR A O 1
ATOM 1937 N N . THR A 1 250 ? 7.870 -7.064 -26.749 1.00 97.81 250 THR A N 1
ATOM 1938 C CA . THR A 1 250 ? 8.537 -5.817 -27.108 1.00 97.81 250 THR A CA 1
ATOM 1939 C C . THR A 1 250 ? 7.513 -4.694 -27.279 1.00 97.81 250 THR A C 1
ATOM 1941 O O . THR A 1 250 ? 6.534 -4.814 -28.015 1.00 97.81 250 THR A O 1
ATOM 1944 N N . VAL A 1 251 ? 7.745 -3.579 -26.593 1.00 98.25 251 VAL A N 1
ATOM 1945 C CA . VAL A 1 251 ? 6.839 -2.426 -26.523 1.00 98.25 251 VAL A CA 1
ATOM 1946 C C . VAL A 1 251 ? 7.595 -1.129 -26.788 1.00 98.25 251 VAL A C 1
ATOM 1948 O O . VAL A 1 251 ? 8.816 -1.074 -26.658 1.00 98.25 251 VAL A O 1
ATOM 1951 N N . THR A 1 252 ? 6.885 -0.062 -27.138 1.00 98.50 252 THR A N 1
ATOM 1952 C CA . THR A 1 252 ? 7.476 1.261 -27.367 1.00 98.50 252 THR A CA 1
ATOM 1953 C C . THR A 1 252 ? 6.706 2.368 -26.657 1.00 98.50 252 THR A C 1
ATOM 1955 O O . THR A 1 252 ? 5.491 2.292 -26.456 1.00 98.50 252 THR A O 1
ATOM 1958 N N . THR A 1 253 ? 7.429 3.420 -26.275 1.00 97.31 253 THR A N 1
ATOM 1959 C CA . THR A 1 253 ? 6.863 4.689 -25.798 1.00 97.31 253 THR A CA 1
ATOM 1960 C C . THR A 1 253 ? 6.474 5.631 -26.941 1.00 97.31 253 THR A C 1
ATOM 1962 O O . THR A 1 253 ? 6.012 6.738 -26.675 1.00 97.31 253 THR A O 1
ATOM 1965 N N . ARG A 1 254 ? 6.604 5.221 -28.210 1.00 97.56 254 ARG A N 1
ATOM 1966 C CA . ARG A 1 254 ? 6.020 5.937 -29.356 1.00 97.56 254 ARG A CA 1
ATOM 1967 C C . ARG A 1 254 ? 4.501 5.795 -29.367 1.00 97.56 254 ARG A C 1
ATOM 1969 O O . ARG A 1 254 ? 3.965 4.766 -28.962 1.00 97.56 254 ARG A O 1
ATOM 1976 N N . TYR A 1 255 ? 3.801 6.795 -29.904 1.00 97.38 255 TYR A N 1
ATOM 1977 C CA . TYR A 1 255 ? 2.344 6.735 -30.099 1.00 97.38 255 TYR A CA 1
ATOM 1978 C C . TYR A 1 255 ? 1.902 5.692 -31.128 1.00 97.38 255 TYR A C 1
ATOM 1980 O O . TYR A 1 255 ? 0.778 5.215 -31.053 1.00 97.38 255 TYR A O 1
ATOM 1988 N N . GLN A 1 256 ? 2.762 5.351 -32.088 1.00 97.94 256 GLN A N 1
ATOM 1989 C CA . GLN A 1 256 ? 2.470 4.362 -33.121 1.00 97.94 256 GLN A CA 1
ATOM 1990 C C . GLN A 1 256 ? 3.369 3.141 -32.946 1.00 97.94 256 GLN A C 1
ATOM 1992 O O . GLN A 1 256 ? 4.580 3.280 -32.751 1.00 97.94 256 GLN A O 1
ATOM 1997 N N . SER A 1 257 ? 2.764 1.957 -33.035 1.00 98.50 257 SER A N 1
ATOM 1998 C CA . SER A 1 257 ? 3.487 0.690 -33.130 1.00 98.50 257 SER A CA 1
ATOM 1999 C C . SER A 1 257 ? 4.273 0.630 -34.440 1.00 98.50 257 SER A C 1
ATOM 2001 O O . SER A 1 257 ? 3.872 1.226 -35.443 1.00 98.50 257 SER A O 1
ATOM 2003 N N . PHE A 1 258 ? 5.388 -0.094 -34.453 1.00 98.31 258 PHE A N 1
ATOM 2004 C CA . PHE A 1 258 ? 6.214 -0.221 -35.652 1.00 98.31 258 PHE A CA 1
ATOM 2005 C C . PHE A 1 258 ? 6.955 -1.556 -35.695 1.00 98.31 258 PHE A C 1
ATOM 2007 O O . PHE A 1 258 ? 7.077 -2.260 -34.692 1.00 98.31 258 PHE A O 1
ATOM 2014 N N . ARG A 1 259 ? 7.475 -1.894 -36.876 1.00 98.12 259 ARG A N 1
ATOM 2015 C CA . ARG A 1 259 ? 8.391 -3.017 -37.066 1.00 98.12 259 ARG A CA 1
ATOM 2016 C C . ARG A 1 259 ? 9.809 -2.479 -37.222 1.00 98.12 259 ARG A C 1
ATOM 2018 O O . ARG A 1 259 ? 10.024 -1.560 -38.000 1.00 98.12 259 ARG A O 1
ATOM 2025 N N . SER A 1 260 ? 10.753 -3.020 -36.459 1.00 96.25 260 SER A N 1
ATOM 2026 C CA . SER A 1 260 ? 12.163 -2.630 -36.528 1.00 96.25 260 SER A CA 1
ATOM 2027 C C . SER A 1 260 ? 12.757 -3.003 -37.885 1.00 96.25 260 SER A C 1
ATOM 2029 O O . SER A 1 260 ? 12.723 -4.172 -38.263 1.00 96.25 260 SER A O 1
ATOM 2031 N N . ASP A 1 261 ? 13.360 -2.042 -38.582 1.00 94.56 261 ASP A N 1
ATOM 2032 C CA . ASP A 1 261 ? 14.071 -2.300 -39.843 1.00 94.56 261 ASP A CA 1
ATOM 2033 C C . ASP A 1 261 ? 15.377 -3.087 -39.630 1.00 94.56 261 ASP A C 1
ATOM 2035 O O . ASP A 1 261 ? 15.889 -3.711 -40.556 1.00 94.56 261 ASP A O 1
ATOM 2039 N N . VAL A 1 262 ? 15.913 -3.079 -38.402 1.00 93.00 262 VAL A N 1
ATOM 2040 C CA . VAL A 1 262 ? 17.168 -3.760 -38.039 1.00 93.00 262 VAL A CA 1
ATOM 2041 C C . VAL A 1 262 ? 16.932 -5.234 -37.716 1.00 93.00 262 VAL A C 1
ATOM 2043 O O . VAL A 1 262 ? 17.675 -6.095 -38.176 1.00 93.00 262 VAL A O 1
ATOM 2046 N N . SER A 1 263 ? 15.909 -5.535 -36.912 1.00 94.12 263 SER A N 1
ATOM 2047 C CA . SER A 1 263 ? 15.661 -6.889 -36.391 1.00 94.12 263 SER A CA 1
ATOM 2048 C C . SER A 1 263 ? 14.398 -7.551 -36.938 1.00 94.12 263 SER A C 1
ATOM 2050 O O . SER A 1 263 ? 14.203 -8.750 -36.755 1.00 94.12 263 SER A O 1
ATOM 2052 N N . GLY A 1 264 ? 13.511 -6.793 -37.586 1.00 95.81 264 GLY A N 1
ATOM 2053 C CA . GLY A 1 264 ? 12.197 -7.269 -38.016 1.00 95.81 264 GLY A CA 1
ATOM 2054 C C . GLY A 1 264 ? 11.198 -7.487 -36.872 1.00 95.81 264 GLY A C 1
ATOM 2055 O O . GLY A 1 264 ? 10.084 -7.944 -37.127 1.00 95.81 264 GLY A O 1
ATOM 2056 N N . GLU A 1 265 ? 11.553 -7.180 -35.623 1.00 96.12 265 GLU A N 1
ATOM 2057 C CA . GLU A 1 265 ? 10.677 -7.345 -34.457 1.00 96.12 265 GLU A CA 1
ATOM 2058 C C . GLU A 1 265 ? 9.556 -6.294 -34.436 1.00 96.12 265 GLU A C 1
ATOM 2060 O O . GLU A 1 265 ? 9.746 -5.155 -34.865 1.00 96.12 265 GLU A O 1
ATOM 2065 N N . TRP A 1 266 ? 8.379 -6.675 -33.934 1.00 97.25 266 TRP A N 1
ATOM 2066 C CA . TRP A 1 266 ? 7.249 -5.763 -33.733 1.00 97.25 266 TRP A CA 1
ATOM 2067 C C . TRP A 1 266 ? 7.327 -5.099 -32.358 1.00 97.25 266 TRP A C 1
ATOM 2069 O O . TRP A 1 266 ? 7.540 -5.786 -31.362 1.00 97.25 266 TRP A O 1
ATOM 2079 N N . PHE A 1 267 ? 7.111 -3.789 -32.293 1.00 98.31 267 PHE A N 1
ATOM 2080 C CA . PHE A 1 267 ? 7.054 -3.026 -31.049 1.00 98.31 267 PHE A CA 1
ATOM 2081 C C . PHE A 1 267 ? 5.668 -2.418 -30.884 1.00 98.31 267 PHE A C 1
ATOM 2083 O O . PHE A 1 267 ? 5.285 -1.523 -31.639 1.00 98.31 267 PHE A O 1
ATOM 2090 N N . GLU A 1 268 ? 4.931 -2.896 -29.881 1.00 98.19 268 GLU A N 1
ATOM 2091 C CA . GLU A 1 268 ? 3.574 -2.427 -29.605 1.00 98.19 268 GLU A CA 1
ATOM 2092 C C . GLU A 1 268 ? 3.583 -1.105 -28.828 1.00 98.19 268 GLU A C 1
ATOM 2094 O O . GLU A 1 268 ? 4.285 -0.966 -27.822 1.00 98.19 268 GLU A O 1
ATOM 2099 N N . SER A 1 269 ? 2.798 -0.121 -29.272 1.00 98.44 269 SER A N 1
ATOM 2100 C CA . SER A 1 269 ? 2.661 1.142 -28.552 1.00 98.44 269 SER A CA 1
ATOM 2101 C C . SER A 1 269 ? 1.961 0.930 -27.216 1.00 98.44 269 SER A C 1
ATOM 2103 O O . SER A 1 269 ? 0.823 0.461 -27.144 1.00 98.44 269 SER A O 1
ATOM 2105 N N . LEU A 1 270 ? 2.596 1.385 -26.135 1.00 98.19 270 LEU A N 1
ATOM 2106 C CA . LEU A 1 270 ? 1.979 1.371 -24.810 1.00 98.19 270 LEU A CA 1
ATOM 2107 C C . LEU A 1 270 ? 0.675 2.195 -24.761 1.00 98.19 270 LEU A C 1
ATOM 2109 O O . LEU A 1 270 ? -0.211 1.896 -23.956 1.00 98.19 270 LEU A O 1
ATOM 2113 N N . TYR A 1 271 ? 0.516 3.202 -25.626 1.00 98.06 271 TYR A N 1
ATOM 2114 C CA . 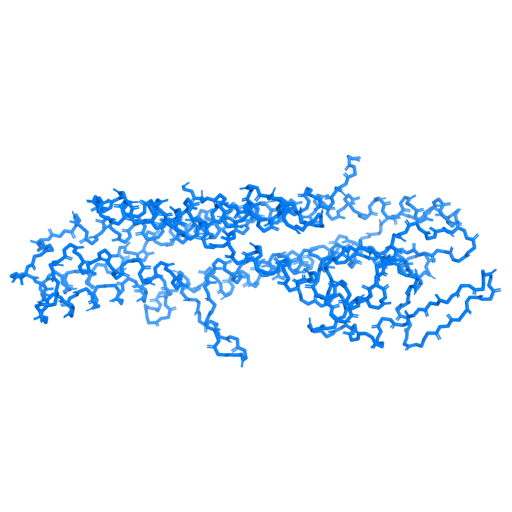TYR A 1 271 ? -0.676 4.056 -25.653 1.00 98.06 271 TYR A CA 1
ATOM 2115 C C . TYR A 1 271 ? -1.933 3.324 -26.129 1.00 98.06 271 TYR A C 1
ATOM 2117 O O . TYR A 1 271 ? -3.015 3.608 -25.617 1.00 98.06 271 TYR A O 1
ATOM 2125 N N . HIS A 1 272 ? -1.807 2.310 -26.993 1.00 98.25 272 HIS A N 1
ATOM 2126 C CA . HIS A 1 272 ? -2.933 1.434 -27.353 1.00 98.25 272 HIS A CA 1
ATOM 2127 C C . HIS A 1 272 ? -3.462 0.626 -26.155 1.00 98.25 272 HIS A C 1
ATOM 2129 O O . HIS A 1 272 ? -4.575 0.108 -26.180 1.00 98.25 272 HIS A O 1
ATOM 2135 N N . HIS A 1 273 ? -2.683 0.575 -25.072 1.00 97.75 273 HIS A N 1
ATOM 2136 C CA . HIS A 1 273 ? -2.992 -0.120 -23.828 1.00 97.75 273 HIS A CA 1
ATOM 2137 C C . HIS A 1 273 ? -3.226 0.845 -22.653 1.00 97.75 273 HIS A C 1
ATOM 2139 O O . HIS A 1 273 ? -3.116 0.453 -21.486 1.00 97.75 273 HIS A O 1
ATOM 2145 N N . GLY A 1 274 ? -3.560 2.109 -22.937 1.00 97.06 274 GLY A N 1
ATOM 2146 C CA . GLY A 1 274 ? -3.934 3.109 -21.931 1.00 97.06 274 GLY A CA 1
ATOM 2147 C C . GLY A 1 274 ? -2.767 3.600 -21.072 1.00 97.06 274 GLY A C 1
ATOM 2148 O O . GLY A 1 274 ? -2.954 3.935 -19.904 1.00 97.06 274 GLY A O 1
ATOM 2149 N N . TYR A 1 275 ? -1.546 3.596 -21.604 1.00 96.31 275 TYR A N 1
ATOM 2150 C CA . TYR A 1 275 ? -0.404 4.188 -20.911 1.00 96.31 275 TYR A CA 1
ATOM 2151 C C . TYR A 1 275 ? -0.667 5.654 -20.543 1.00 96.31 275 TYR A C 1
ATOM 2153 O O . TYR A 1 275 ? -1.141 6.430 -21.367 1.00 96.31 275 TYR A O 1
ATOM 2161 N N . GLY A 1 276 ? -0.379 6.012 -19.290 1.00 92.50 276 GLY A N 1
ATOM 2162 C CA . GLY A 1 276 ? -0.716 7.317 -18.707 1.00 92.50 276 GLY A CA 1
ATOM 2163 C C . GLY A 1 276 ? -2.037 7.335 -17.927 1.00 92.50 276 GLY A C 1
ATOM 2164 O O . GLY A 1 276 ? -2.204 8.176 -17.046 1.00 92.50 276 GLY A O 1
ATOM 2165 N N . GLU A 1 277 ? -2.926 6.365 -18.153 1.00 94.25 277 GLU A N 1
ATOM 2166 C CA . GLU A 1 277 ? -4.200 6.264 -17.439 1.00 94.25 277 GLU A CA 1
ATOM 2167 C C . GLU A 1 277 ? -4.095 5.389 -16.178 1.00 94.25 277 GLU A C 1
ATOM 2169 O O . GLU A 1 277 ? -3.397 4.369 -16.182 1.00 94.25 277 GLU A O 1
ATOM 2174 N N . PRO A 1 278 ? -4.846 5.687 -15.095 1.00 90.62 278 PRO A N 1
ATOM 2175 C CA . PRO A 1 278 ? -4.824 4.869 -13.880 1.00 90.62 278 PRO A CA 1
ATOM 2176 C C . PRO A 1 278 ? -5.136 3.387 -14.139 1.00 90.62 278 PRO A C 1
ATOM 2178 O O . PRO A 1 278 ? -4.491 2.508 -13.567 1.00 90.62 278 PRO A O 1
ATOM 2181 N N . GLY A 1 279 ? -6.103 3.102 -15.017 1.00 91.50 279 GLY A N 1
ATOM 2182 C CA . GLY A 1 279 ? -6.526 1.741 -15.361 1.00 91.50 279 GLY A CA 1
ATOM 2183 C C . GLY A 1 279 ? -5.690 1.057 -16.449 1.00 91.50 279 GLY A C 1
ATOM 2184 O O . GLY A 1 279 ? -5.700 -0.174 -16.517 1.00 91.50 279 GLY A O 1
ATOM 2185 N N . GLY A 1 280 ? -4.948 1.819 -17.257 1.00 95.38 280 GLY A N 1
ATOM 2186 C CA . GLY A 1 280 ? -4.155 1.307 -18.376 1.00 95.38 280 GLY A CA 1
ATOM 2187 C C . GLY A 1 280 ? -2.728 0.936 -17.982 1.00 95.38 280 GLY A C 1
ATOM 2188 O O . GLY A 1 280 ? -2.348 1.096 -16.822 1.00 95.38 280 GLY A O 1
ATOM 2189 N N . THR A 1 281 ? -1.947 0.377 -18.911 1.00 95.50 281 THR A N 1
ATOM 2190 C CA . THR A 1 281 ? -0.617 -0.204 -18.648 1.00 95.50 281 THR A CA 1
ATOM 2191 C C . THR A 1 281 ? 0.314 0.751 -17.886 1.00 95.50 281 THR A C 1
ATOM 2193 O O . THR A 1 281 ? 0.254 1.963 -18.054 1.00 95.50 281 THR A O 1
ATOM 2196 N N . PHE A 1 282 ? 1.115 0.216 -16.957 1.00 93.50 282 PHE A N 1
ATOM 2197 C CA . PHE A 1 282 ? 1.897 0.991 -15.969 1.00 93.50 282 PHE A CA 1
ATOM 2198 C C . PHE A 1 282 ? 1.112 1.994 -15.081 1.00 93.50 282 PHE A C 1
ATOM 2200 O O . PHE A 1 282 ? 1.721 2.749 -14.331 1.00 93.50 282 PHE A O 1
ATOM 2207 N N . GLY A 1 283 ? -0.226 1.969 -15.099 1.00 92.56 283 GLY A N 1
ATOM 2208 C CA . GLY A 1 283 ? -1.090 2.680 -14.148 1.00 92.56 283 GLY A CA 1
ATOM 2209 C C . GLY A 1 283 ? -1.072 2.159 -12.697 1.00 92.56 283 GLY A C 1
ATOM 2210 O O . GLY A 1 283 ? -0.180 1.422 -12.271 1.00 92.56 283 GLY A O 1
ATOM 2211 N N . ILE A 1 284 ? -2.086 2.544 -11.917 1.00 89.38 284 ILE A N 1
ATOM 2212 C CA . ILE A 1 284 ? -2.134 2.335 -10.462 1.00 89.38 284 ILE A CA 1
ATOM 2213 C C . ILE A 1 284 ? -2.064 0.845 -10.086 1.00 89.38 284 ILE A C 1
ATOM 2215 O O . ILE A 1 284 ? -2.721 -0.005 -10.683 1.00 89.38 284 ILE A O 1
ATOM 2219 N N . ASN A 1 285 ? -1.266 0.525 -9.069 1.00 87.94 285 ASN A N 1
ATOM 2220 C CA . ASN A 1 285 ? -0.997 -0.816 -8.544 1.00 87.94 285 ASN A CA 1
ATOM 2221 C C . ASN A 1 285 ? -0.393 -1.811 -9.555 1.00 87.94 285 ASN A C 1
ATOM 2223 O O . ASN A 1 285 ? -0.286 -3.002 -9.248 1.00 87.94 285 ASN A O 1
ATOM 2227 N N . CYS A 1 286 ? 0.028 -1.352 -10.737 1.00 91.19 286 CYS A N 1
ATOM 2228 C CA . CYS A 1 286 ? 0.735 -2.182 -11.700 1.00 91.19 286 CYS A CA 1
ATOM 2229 C C . CYS A 1 286 ? 2.114 -2.568 -11.158 1.00 91.19 286 CYS A C 1
ATOM 2231 O O . CYS A 1 286 ? 2.841 -1.734 -10.626 1.00 91.19 286 CYS A O 1
ATOM 2233 N N . ARG A 1 287 ? 2.480 -3.843 -11.313 1.00 88.56 287 ARG A N 1
ATOM 2234 C CA . ARG A 1 287 ? 3.792 -4.368 -10.900 1.00 88.56 287 ARG A CA 1
ATOM 2235 C C . ARG A 1 287 ? 4.702 -4.719 -12.071 1.00 88.56 287 ARG A C 1
ATOM 2237 O O . ARG A 1 287 ? 5.817 -5.174 -11.839 1.00 88.56 287 ARG A O 1
ATOM 2244 N N . HIS A 1 288 ? 4.231 -4.516 -13.301 1.00 93.38 288 HIS A N 1
ATOM 2245 C CA . HIS A 1 288 ? 5.067 -4.706 -14.474 1.00 93.38 288 HIS A CA 1
ATOM 2246 C C . HIS A 1 288 ? 6.201 -3.691 -14.490 1.00 93.38 288 HIS A C 1
ATOM 2248 O O . HIS A 1 288 ? 6.047 -2.548 -14.058 1.00 93.38 288 HIS A O 1
ATOM 2254 N N . GLN A 1 289 ? 7.322 -4.139 -15.026 1.00 94.50 289 GLN A N 1
ATOM 2255 C CA . GLN A 1 289 ? 8.509 -3.349 -15.290 1.00 94.50 289 GLN A CA 1
ATOM 2256 C C . GLN A 1 289 ? 8.797 -3.430 -16.787 1.00 94.50 289 GLN A C 1
ATOM 2258 O O . GLN A 1 289 ? 8.441 -4.418 -17.435 1.00 94.50 289 GLN A O 1
ATOM 2263 N N . LYS A 1 290 ? 9.435 -2.402 -17.334 1.00 95.88 290 LYS A N 1
ATOM 2264 C CA . LYS A 1 290 ? 10.022 -2.450 -18.674 1.00 95.88 290 LYS A CA 1
ATOM 2265 C C . LYS A 1 290 ? 11.484 -2.024 -18.608 1.00 95.88 290 LYS A C 1
ATOM 2267 O O . LYS A 1 290 ? 11.846 -1.181 -17.784 1.00 95.88 290 LYS A O 1
ATOM 2272 N N . TRP A 1 291 ? 12.294 -2.619 -19.471 1.00 96.81 291 TRP A N 1
ATOM 2273 C CA . TRP A 1 291 ? 13.724 -2.341 -19.611 1.00 96.81 291 TRP A CA 1
ATOM 2274 C C . TRP A 1 291 ? 14.008 -1.946 -21.054 1.00 96.81 291 TRP A C 1
ATOM 2276 O O . TRP A 1 291 ? 13.393 -2.521 -21.954 1.00 96.81 291 TRP A O 1
ATOM 2286 N N . GLY A 1 292 ? 14.907 -0.983 -21.272 1.00 97.19 292 GLY A N 1
ATOM 2287 C CA . GLY A 1 292 ? 15.287 -0.558 -22.625 1.00 97.19 292 GLY A CA 1
ATOM 2288 C C . GLY A 1 292 ? 15.769 -1.740 -23.475 1.00 97.19 292 GLY A C 1
ATOM 2289 O O . GLY A 1 292 ? 16.485 -2.611 -22.979 1.00 97.19 292 GLY A O 1
ATOM 2290 N N . TYR A 1 293 ? 15.359 -1.802 -24.733 1.00 97.38 293 TYR A N 1
ATOM 2291 C CA . TYR A 1 293 ? 15.595 -2.938 -25.617 1.00 97.38 293 TYR A CA 1
ATOM 2292 C C . TYR A 1 293 ? 16.159 -2.445 -26.940 1.00 97.38 293 TYR A C 1
ATOM 2294 O O . TYR A 1 293 ? 15.480 -1.747 -27.674 1.00 97.38 293 TYR A O 1
ATOM 2302 N N . VAL A 1 294 ? 17.392 -2.820 -27.249 1.00 96.69 294 VAL A N 1
ATOM 2303 C CA . VAL A 1 294 ? 18.112 -2.468 -28.469 1.00 96.69 294 VAL A CA 1
ATOM 2304 C C . VAL A 1 294 ? 17.822 -3.532 -29.534 1.00 96.69 294 VAL A C 1
ATOM 2306 O O . VAL A 1 294 ? 18.301 -4.668 -29.408 1.00 96.69 294 VAL A O 1
ATOM 2309 N N . PRO A 1 295 ? 17.062 -3.202 -30.596 1.00 94.38 295 PRO A N 1
ATOM 2310 C CA . PRO A 1 295 ? 16.732 -4.164 -31.640 1.00 94.38 295 PRO A CA 1
ATOM 2311 C C . PRO A 1 295 ? 17.996 -4.719 -32.308 1.00 94.38 295 PRO A C 1
ATOM 2313 O O . PRO A 1 295 ? 18.879 -3.965 -32.712 1.00 94.38 295 PRO A O 1
ATOM 2316 N N . GLY A 1 296 ? 18.086 -6.046 -32.421 1.00 90.81 296 GLY A N 1
ATOM 2317 C CA . GLY A 1 296 ? 19.228 -6.743 -33.027 1.00 90.81 296 GLY A CA 1
ATOM 2318 C C . GLY A 1 296 ? 20.411 -7.007 -32.086 1.00 90.81 296 GLY A C 1
ATOM 2319 O O . GLY A 1 296 ? 21.261 -7.828 -32.425 1.00 90.81 296 GLY A O 1
ATOM 2320 N N . ALA A 1 297 ? 20.455 -6.378 -30.907 1.00 93.00 297 ALA A N 1
ATOM 2321 C CA . ALA A 1 297 ? 21.455 -6.664 -29.871 1.00 93.00 297 ALA A CA 1
ATOM 2322 C C . ALA A 1 297 ? 20.855 -7.420 -28.675 1.00 93.00 297 ALA A C 1
ATOM 2324 O O . ALA A 1 297 ? 21.487 -8.318 -28.119 1.00 93.00 297 ALA A O 1
ATOM 2325 N N . ASN A 1 298 ? 19.621 -7.088 -28.286 1.00 94.62 298 ASN A N 1
ATOM 2326 C CA . ASN A 1 298 ? 18.910 -7.796 -27.230 1.00 94.62 298 ASN A CA 1
ATOM 2327 C C . ASN A 1 298 ? 18.114 -8.994 -27.764 1.00 94.62 298 ASN A C 1
ATOM 2329 O O . ASN A 1 298 ? 17.803 -9.098 -28.947 1.00 94.62 298 ASN A O 1
ATOM 2333 N N . THR A 1 299 ? 17.770 -9.901 -26.848 1.00 90.62 299 THR A N 1
ATOM 2334 C CA . THR A 1 299 ? 16.827 -10.997 -27.089 1.00 90.62 299 THR A CA 1
ATOM 2335 C C . THR A 1 299 ? 15.764 -10.998 -26.002 1.00 90.62 299 THR A C 1
ATOM 2337 O O . THR A 1 299 ? 16.046 -10.749 -24.825 1.00 90.62 299 THR A O 1
ATOM 2340 N N . ASN A 1 300 ? 14.523 -11.272 -26.388 1.00 92.19 300 ASN A N 1
ATOM 2341 C CA . ASN A 1 300 ? 13.429 -11.401 -25.441 1.00 92.19 300 ASN A CA 1
ATOM 23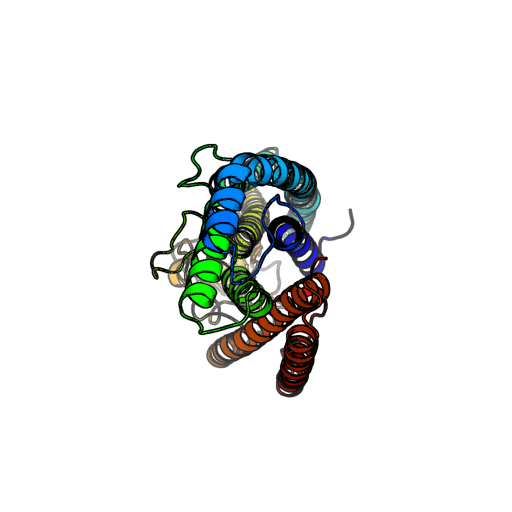42 C C . ASN A 1 300 ? 13.411 -12.807 -24.820 1.00 92.19 300 ASN A C 1
ATOM 2344 O O . ASN A 1 300 ? 13.265 -13.806 -25.520 1.00 92.19 300 ASN A O 1
ATOM 2348 N N . SER A 1 301 ? 13.543 -12.874 -23.495 1.00 89.38 301 SER A N 1
ATOM 2349 C CA . SER A 1 301 ? 13.556 -14.121 -22.714 1.00 89.38 301 SER A CA 1
ATOM 2350 C C . SER A 1 301 ? 12.326 -14.294 -21.819 1.00 89.38 301 SER A C 1
ATOM 2352 O O . SER A 1 301 ? 12.247 -15.262 -21.061 1.00 89.38 301 SER A O 1
ATOM 2354 N N . PHE A 1 302 ? 11.360 -13.372 -21.879 1.00 93.69 302 PHE A N 1
ATOM 2355 C CA . PHE A 1 302 ? 10.165 -13.451 -21.050 1.00 93.69 302 PHE A CA 1
ATOM 2356 C C . PHE A 1 302 ? 9.184 -14.503 -21.562 1.00 93.69 302 PHE A C 1
ATOM 2358 O O . PHE A 1 302 ? 8.924 -14.642 -22.760 1.00 93.69 302 PHE A O 1
ATOM 2365 N N . THR A 1 303 ? 8.605 -15.240 -20.618 1.00 91.88 303 THR A N 1
ATOM 2366 C CA . THR A 1 303 ? 7.553 -16.213 -20.896 1.00 91.88 303 THR A CA 1
ATOM 2367 C C . THR A 1 303 ? 6.283 -15.494 -21.333 1.00 91.88 303 THR A C 1
ATOM 2369 O O . THR A 1 303 ? 5.805 -14.594 -20.646 1.00 91.88 303 THR A O 1
ATOM 2372 N N . GLN A 1 304 ? 5.703 -15.926 -22.449 1.00 92.12 304 GLN A N 1
ATOM 2373 C CA . GLN A 1 304 ? 4.390 -15.445 -22.864 1.00 92.12 304 GLN A CA 1
ATOM 2374 C C . GLN A 1 304 ? 3.306 -16.207 -22.109 1.00 92.12 304 GLN A C 1
ATOM 2376 O O . GLN A 1 304 ? 3.387 -17.426 -21.953 1.00 92.12 304 GLN A O 1
ATOM 2381 N N . PHE A 1 305 ? 2.295 -15.482 -21.650 1.00 94.50 305 PHE A N 1
ATOM 2382 C CA . PHE A 1 305 ? 1.106 -16.059 -21.036 1.00 94.50 305 PHE A CA 1
ATOM 2383 C C . PHE A 1 305 ? -0.087 -15.780 -21.935 1.00 94.50 305 PHE A C 1
ATOM 2385 O O . PHE A 1 305 ? -0.174 -14.698 -22.515 1.00 94.50 305 PHE A O 1
ATOM 2392 N N . ASP A 1 306 ? -1.014 -16.730 -22.010 1.00 96.62 306 ASP A N 1
ATOM 2393 C CA . ASP A 1 306 ? -2.297 -16.483 -22.652 1.00 96.62 306 ASP A CA 1
ATOM 2394 C C . ASP A 1 306 ? -3.013 -15.302 -21.955 1.00 96.62 306 ASP A C 1
ATOM 2396 O O . ASP A 1 306 ? -3.136 -15.311 -20.720 1.00 96.62 306 ASP A O 1
ATOM 2400 N N . PRO A 1 307 ? -3.449 -14.262 -22.693 1.00 96.94 307 PRO A N 1
ATOM 2401 C CA . PRO A 1 307 ? -4.038 -13.078 -22.079 1.00 96.94 307 PRO A CA 1
ATOM 2402 C C . PRO A 1 307 ? -5.311 -13.370 -21.281 1.00 96.94 307 PRO A C 1
ATOM 2404 O O . PRO A 1 307 ? -5.479 -12.811 -20.194 1.00 96.94 307 PRO A O 1
ATOM 2407 N N . GLU A 1 308 ? -6.191 -14.246 -21.773 1.00 97.50 308 GLU A N 1
ATOM 2408 C CA . GLU A 1 308 ? -7.445 -14.581 -21.090 1.00 97.50 308 GLU A CA 1
ATOM 2409 C C . GLU A 1 308 ? -7.166 -15.328 -19.785 1.00 97.50 308 GLU A C 1
ATOM 2411 O O . GLU A 1 308 ? -7.689 -14.963 -18.724 1.00 97.50 308 GLU A O 1
ATOM 2416 N N . GLN A 1 309 ? -6.259 -16.306 -19.830 1.00 97.12 309 GLN A N 1
ATOM 2417 C CA . GLN A 1 309 ? -5.807 -17.030 -18.649 1.00 97.12 309 GLN A CA 1
ATOM 2418 C C . GLN A 1 309 ? -5.139 -16.091 -17.638 1.00 97.12 309 GLN A C 1
ATOM 2420 O O . GLN A 1 309 ? -5.419 -16.177 -16.441 1.00 97.12 309 GLN A O 1
ATOM 2425 N N . ALA A 1 310 ? -4.293 -15.159 -18.089 1.00 96.56 310 ALA A N 1
ATOM 2426 C CA . ALA A 1 310 ? -3.624 -14.214 -17.201 1.00 96.56 310 ALA A CA 1
ATOM 2427 C C . ALA A 1 310 ? -4.614 -13.285 -16.480 1.00 96.56 310 ALA A C 1
ATOM 2429 O O . ALA A 1 310 ? -4.421 -12.978 -15.298 1.00 96.56 310 ALA A O 1
ATOM 2430 N N . ILE A 1 311 ? -5.687 -12.872 -17.159 1.00 96.88 311 ILE A N 1
ATOM 2431 C CA . ILE A 1 311 ? -6.775 -12.078 -16.572 1.00 96.88 311 ILE A CA 1
ATOM 2432 C C . ILE A 1 311 ? -7.557 -12.901 -15.545 1.00 96.88 311 ILE A C 1
ATOM 2434 O O . ILE A 1 311 ? -7.783 -12.432 -14.424 1.00 96.88 311 ILE A O 1
ATOM 2438 N N . ALA A 1 312 ? -7.921 -14.142 -15.882 1.00 97.25 312 ALA A N 1
ATOM 2439 C CA . ALA A 1 312 ? -8.609 -15.048 -14.964 1.00 97.25 312 ALA A CA 1
ATOM 2440 C C . ALA A 1 312 ? -7.775 -15.310 -13.696 1.00 97.25 312 ALA A C 1
ATOM 2442 O O . ALA A 1 312 ? -8.268 -15.162 -12.574 1.00 97.25 312 ALA A O 1
ATOM 2443 N N . ASN A 1 313 ? -6.481 -15.582 -13.866 1.00 97.19 313 ASN A N 1
ATOM 2444 C CA . ASN A 1 313 ? -5.520 -15.745 -12.779 1.00 97.19 313 ASN A CA 1
ATOM 2445 C C . ASN A 1 313 ? -5.407 -14.486 -11.908 1.00 97.19 313 ASN A C 1
ATOM 2447 O O . ASN A 1 313 ? -5.294 -14.587 -10.684 1.00 97.19 313 ASN A O 1
ATOM 2451 N N . GLY A 1 314 ? -5.483 -13.295 -12.511 1.00 94.50 314 GLY A N 1
ATOM 2452 C CA . GLY A 1 314 ? -5.560 -12.020 -11.798 1.00 94.50 314 GLY A CA 1
ATOM 2453 C C . GLY A 1 314 ? -6.717 -11.977 -10.796 1.00 94.50 314 GLY A C 1
ATOM 2454 O O . GLY A 1 314 ? -6.517 -11.603 -9.638 1.00 94.50 314 GLY A O 1
ATOM 2455 N N . ASN A 1 315 ? -7.906 -12.432 -11.195 1.00 93.94 315 ASN A N 1
ATOM 2456 C CA . ASN A 1 315 ? -9.078 -12.476 -10.316 1.00 93.94 315 ASN A CA 1
ATOM 2457 C C . ASN A 1 315 ? -8.881 -13.438 -9.136 1.00 93.94 315 ASN A C 1
ATOM 2459 O O . ASN A 1 315 ? -9.168 -13.083 -7.991 1.00 93.94 315 ASN A O 1
ATOM 2463 N N . VAL A 1 316 ? -8.327 -14.626 -9.386 1.00 97.00 316 VAL A N 1
ATOM 2464 C CA . VAL A 1 316 ? -8.006 -15.602 -8.329 1.00 97.00 316 VAL A CA 1
ATOM 2465 C C . VAL A 1 316 ? -6.937 -15.045 -7.381 1.00 97.00 316 VAL A C 1
ATOM 2467 O O . VAL A 1 316 ? -7.067 -15.129 -6.158 1.00 97.00 316 VAL A O 1
ATOM 2470 N N . GLN A 1 317 ? -5.908 -14.380 -7.913 1.00 95.94 317 GLN A N 1
ATOM 2471 C CA . GLN A 1 317 ? -4.889 -13.734 -7.090 1.00 95.94 317 GLN A CA 1
ATOM 2472 C C . GLN A 1 317 ? -5.502 -12.655 -6.183 1.00 95.94 317 GLN A C 1
ATOM 2474 O O . GLN A 1 317 ? -5.097 -12.531 -5.026 1.00 95.94 317 GLN A O 1
ATOM 2479 N N . GLN A 1 318 ? -6.512 -11.906 -6.640 1.00 94.19 318 GLN A N 1
ATOM 2480 C CA . GLN A 1 318 ? -7.219 -10.948 -5.782 1.00 94.19 318 GLN A CA 1
ATOM 2481 C C . GLN A 1 318 ? -7.984 -11.623 -4.636 1.00 94.19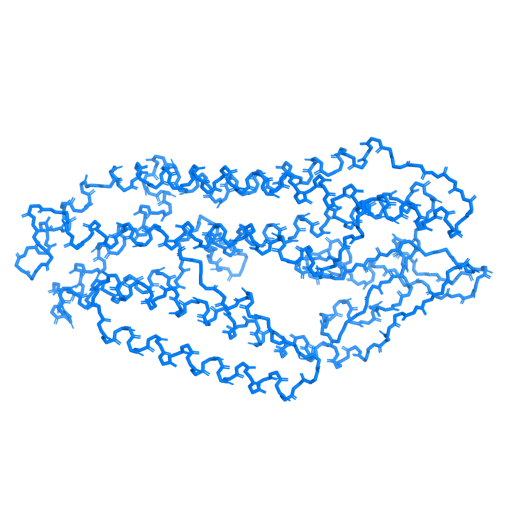 318 GLN A C 1
ATOM 2483 O O . GLN A 1 318 ? -8.013 -11.075 -3.529 1.00 94.19 318 GLN A O 1
ATOM 2488 N N . GLN A 1 319 ? -8.530 -12.827 -4.845 1.00 96.56 319 GLN A N 1
ATOM 2489 C CA . GLN A 1 319 ? -9.122 -13.626 -3.764 1.00 96.56 319 GLN A CA 1
ATOM 2490 C C . GLN A 1 319 ? -8.064 -14.002 -2.718 1.00 96.56 319 GLN A C 1
ATOM 2492 O O . GLN A 1 319 ? -8.298 -13.832 -1.518 1.00 96.56 319 GLN A O 1
ATOM 2497 N N . GLN A 1 320 ? -6.864 -14.401 -3.159 1.00 97.06 320 GLN A N 1
ATOM 2498 C CA . GLN A 1 320 ? -5.733 -14.643 -2.261 1.00 97.06 320 GLN A CA 1
ATOM 2499 C C . GLN A 1 320 ? -5.410 -13.393 -1.428 1.00 97.06 320 GLN A C 1
ATOM 2501 O O . GLN A 1 320 ? -5.325 -13.466 -0.200 1.00 97.06 320 GLN A O 1
ATOM 2506 N N . ARG A 1 321 ? -5.290 -12.221 -2.072 1.00 93.94 321 ARG A N 1
ATOM 2507 C CA . ARG A 1 321 ? -5.011 -10.958 -1.365 1.00 93.94 321 ARG A CA 1
ATOM 2508 C C . ARG A 1 321 ? -6.127 -10.591 -0.383 1.00 93.94 321 ARG A C 1
ATOM 2510 O O . ARG A 1 321 ? -5.842 -10.028 0.672 1.00 93.94 321 ARG A O 1
ATOM 2517 N N . ALA A 1 322 ? -7.384 -10.904 -0.696 1.00 95.19 322 ALA A N 1
ATOM 2518 C CA . ALA A 1 322 ? -8.507 -10.681 0.211 1.00 95.19 322 ALA A CA 1
ATOM 2519 C C . ALA A 1 322 ? -8.419 -11.560 1.469 1.00 95.19 322 ALA A C 1
ATOM 2521 O O . ALA A 1 322 ? -8.608 -11.049 2.574 1.00 95.19 322 ALA A O 1
ATOM 2522 N N . LEU A 1 323 ? -8.078 -12.845 1.324 1.00 97.12 323 LEU A N 1
ATOM 2523 C CA . LEU A 1 323 ? -7.863 -13.755 2.455 1.00 97.12 323 LEU A CA 1
ATOM 2524 C C . LEU A 1 323 ? -6.707 -13.288 3.347 1.00 97.12 323 LEU A C 1
ATOM 2526 O O . LEU A 1 323 ? -6.851 -13.241 4.565 1.00 97.12 323 LEU A O 1
ATOM 2530 N N . GLU A 1 324 ? -5.586 -12.872 2.760 1.00 95.31 324 GLU A N 1
ATOM 2531 C CA . GLU A 1 324 ? -4.442 -12.349 3.518 1.00 95.31 324 GLU A CA 1
ATOM 2532 C C . GLU A 1 324 ? -4.798 -11.088 4.317 1.00 95.31 324 GLU A C 1
ATOM 2534 O O . GLU A 1 324 ? -4.458 -10.989 5.499 1.00 95.31 324 GLU A O 1
ATOM 2539 N N . ARG A 1 325 ? -5.538 -10.147 3.707 1.00 92.44 325 ARG A N 1
ATOM 2540 C CA . ARG A 1 325 ? -6.048 -8.955 4.406 1.00 92.44 325 ARG A CA 1
ATOM 2541 C C . ARG A 1 325 ? -6.963 -9.337 5.569 1.00 92.44 325 ARG A C 1
ATOM 2543 O O . ARG A 1 325 ? -6.815 -8.780 6.654 1.00 92.44 325 ARG A O 1
ATOM 2550 N N . ARG A 1 326 ? -7.860 -10.313 5.378 1.00 95.44 326 ARG A N 1
ATOM 2551 C CA . ARG A 1 326 ? -8.728 -10.835 6.449 1.00 95.44 326 ARG A CA 1
ATOM 2552 C C . ARG A 1 326 ? -7.920 -11.452 7.587 1.00 95.44 326 ARG A C 1
ATOM 2554 O O . ARG A 1 326 ? -8.180 -11.141 8.741 1.00 95.44 326 ARG A O 1
ATOM 2561 N N . VAL A 1 327 ? -6.908 -12.269 7.287 1.00 96.56 327 VAL A N 1
ATOM 2562 C CA . VAL A 1 327 ? -6.034 -12.855 8.318 1.00 96.56 327 VAL A CA 1
ATOM 2563 C C . VAL A 1 327 ? -5.342 -11.764 9.135 1.00 96.56 327 VAL A C 1
ATOM 2565 O O . VAL A 1 327 ? -5.353 -11.832 10.363 1.00 96.56 327 VAL A O 1
ATOM 2568 N N . ARG A 1 328 ? -4.775 -10.743 8.479 1.00 93.44 328 ARG A N 1
ATOM 2569 C CA . ARG A 1 328 ? -4.145 -9.607 9.170 1.00 93.44 328 ARG A CA 1
ATOM 2570 C C . ARG A 1 328 ? -5.140 -8.874 10.070 1.00 93.44 328 ARG A C 1
ATOM 2572 O O . ARG A 1 328 ? -4.848 -8.650 11.242 1.00 93.44 328 ARG A O 1
ATOM 2579 N N . LYS A 1 329 ? -6.317 -8.562 9.527 1.00 93.69 329 LYS A N 1
ATOM 2580 C CA . LYS A 1 329 ? -7.427 -7.917 10.233 1.00 93.69 329 LYS A CA 1
ATOM 2581 C C . LYS A 1 329 ? -7.837 -8.702 11.485 1.00 93.69 329 LYS A C 1
ATOM 2583 O O . LYS A 1 329 ? -7.874 -8.147 12.575 1.00 93.69 329 LYS A O 1
ATOM 2588 N N . TYR A 1 330 ? -8.063 -10.009 11.370 1.00 96.75 330 TYR A N 1
ATOM 2589 C CA . TYR A 1 330 ? -8.473 -10.823 12.516 1.00 96.75 330 TYR A CA 1
ATOM 2590 C C . TYR A 1 330 ? -7.370 -10.993 13.559 1.00 96.75 330 TYR A C 1
ATOM 2592 O O . TYR A 1 330 ? -7.672 -11.046 14.745 1.00 96.75 330 TYR A O 1
ATOM 2600 N N . LYS A 1 331 ? -6.091 -11.020 13.162 1.00 96.56 331 LYS A N 1
ATOM 2601 C CA . LYS A 1 331 ? -4.982 -10.979 14.129 1.00 96.56 331 LYS A CA 1
ATOM 2602 C C . LYS A 1 331 ? -4.948 -9.663 14.905 1.00 96.56 331 LYS A C 1
ATOM 2604 O O . LYS A 1 331 ? -4.742 -9.685 16.115 1.00 96.56 331 LYS A O 1
ATOM 2609 N N . ALA A 1 332 ? -5.187 -8.538 14.231 1.00 94.62 332 ALA A N 1
ATOM 2610 C CA . ALA A 1 332 ? -5.310 -7.238 14.883 1.00 94.62 332 ALA A CA 1
ATOM 2611 C C . ALA A 1 332 ? -6.478 -7.219 15.888 1.00 94.62 332 ALA A C 1
ATOM 2613 O O . ALA A 1 332 ? -6.286 -6.810 17.033 1.00 94.62 332 ALA A O 1
ATOM 2614 N N . ASN A 1 333 ? -7.645 -7.752 15.512 1.00 96.75 333 ASN A N 1
ATOM 2615 C CA . ASN A 1 333 ? -8.799 -7.840 16.411 1.00 96.75 333 ASN A CA 1
ATOM 2616 C C . ASN A 1 333 ? -8.577 -8.811 17.575 1.00 96.75 333 ASN A C 1
ATOM 2618 O O . ASN A 1 333 ? -8.950 -8.493 18.698 1.00 96.75 333 ASN A O 1
ATOM 2622 N N . ALA A 1 334 ? -7.918 -9.951 17.352 1.00 97.19 334 ALA A N 1
ATOM 2623 C CA . ALA A 1 334 ? -7.554 -10.879 18.422 1.00 97.19 334 ALA A CA 1
ATOM 2624 C C . ALA A 1 334 ? -6.632 -10.218 19.464 1.00 97.19 334 ALA A C 1
ATOM 2626 O O . ALA A 1 334 ? -6.768 -10.475 20.659 1.00 97.19 334 ALA A O 1
ATOM 2627 N N . ALA A 1 335 ? -5.724 -9.338 19.028 1.00 96.44 335 ALA A N 1
ATOM 2628 C CA . ALA A 1 335 ? -4.880 -8.565 19.937 1.00 96.44 335 ALA A CA 1
ATOM 2629 C C . ALA A 1 335 ? -5.685 -7.537 20.754 1.00 96.44 335 ALA A C 1
ATOM 2631 O O . ALA A 1 335 ? -5.410 -7.358 21.940 1.00 96.44 335 ALA A O 1
ATOM 2632 N N . LEU A 1 336 ? -6.689 -6.885 20.151 1.00 96.75 336 LEU A N 1
ATOM 2633 C CA . LEU A 1 336 ? -7.597 -5.984 20.875 1.00 96.75 336 LEU A CA 1
ATOM 2634 C C . LEU A 1 336 ? -8.499 -6.754 21.851 1.00 96.75 336 LEU A C 1
ATOM 2636 O O . LEU A 1 336 ? -8.668 -6.310 22.981 1.00 96.75 336 LEU A O 1
ATOM 2640 N N . ALA A 1 337 ? -9.004 -7.925 21.455 1.00 97.19 337 ALA A N 1
ATOM 2641 C CA . ALA A 1 337 ? -9.801 -8.801 22.312 1.00 97.19 337 ALA A CA 1
ATOM 2642 C C . ALA A 1 337 ? -9.031 -9.207 23.569 1.00 97.19 337 ALA A C 1
ATOM 2644 O O . ALA A 1 337 ? -9.520 -9.040 24.682 1.00 97.19 337 ALA A O 1
ATOM 2645 N N . ASN A 1 338 ? -7.778 -9.634 23.393 1.00 95.94 338 ASN A N 1
ATOM 2646 C CA . ASN A 1 338 ? -6.888 -9.949 24.505 1.00 95.94 338 ASN A CA 1
ATOM 2647 C C . ASN A 1 338 ? -6.665 -8.740 25.429 1.00 95.94 338 ASN A C 1
ATOM 2649 O O . ASN A 1 338 ? -6.641 -8.888 26.645 1.00 95.94 338 ASN A O 1
ATOM 2653 N N . LYS A 1 339 ? -6.526 -7.533 24.864 1.00 95.00 339 LYS A N 1
ATOM 2654 C CA . LYS A 1 339 ? -6.350 -6.301 25.646 1.00 95.00 339 LYS A CA 1
ATOM 2655 C C . LYS A 1 339 ? -7.591 -5.934 26.464 1.00 95.00 339 LYS A C 1
ATOM 2657 O O . LYS A 1 339 ? -7.446 -5.442 27.575 1.00 95.00 339 LYS A O 1
ATOM 2662 N N . MET A 1 340 ? -8.782 -6.182 25.925 1.00 95.31 340 MET A N 1
ATOM 2663 C CA . MET A 1 340 ? -10.059 -5.966 26.615 1.00 95.31 340 MET A CA 1
ATOM 2664 C C . MET A 1 340 ? -10.458 -7.132 27.532 1.00 95.31 340 MET A C 1
ATOM 2666 O O . MET A 1 340 ? -11.511 -7.051 28.152 1.00 95.31 340 MET A O 1
ATOM 2670 N N . GLN A 1 341 ? -9.656 -8.205 27.603 1.00 95.12 341 GLN A N 1
ATOM 2671 C CA . GLN A 1 341 ? -9.996 -9.448 28.313 1.00 95.12 341 GLN A CA 1
ATOM 2672 C C . GLN A 1 341 ? -11.327 -10.072 27.826 1.00 95.12 341 GLN A C 1
ATOM 2674 O O . GLN A 1 341 ? -12.082 -10.659 28.595 1.00 95.12 341 GLN A O 1
ATOM 2679 N N . ASP A 1 342 ? -11.623 -9.942 26.526 1.00 96.25 342 ASP A N 1
ATOM 2680 C CA . ASP A 1 342 ? -12.795 -10.534 25.865 1.00 96.25 342 ASP A CA 1
ATOM 2681 C C . ASP A 1 342 ? -12.458 -11.942 25.348 1.00 96.25 342 ASP A C 1
ATOM 2683 O O . ASP A 1 342 ? -12.106 -12.123 24.177 1.00 96.25 342 ASP A O 1
ATOM 2687 N N . ASP A 1 343 ? -12.563 -12.948 26.222 1.00 96.38 343 ASP A N 1
ATOM 2688 C CA . ASP A 1 343 ? -12.262 -14.354 25.901 1.00 96.38 343 ASP A CA 1
ATOM 2689 C C . ASP A 1 343 ? -13.086 -14.875 24.712 1.00 96.38 343 ASP A C 1
ATOM 2691 O O . ASP A 1 343 ? -12.576 -15.599 23.852 1.00 96.38 343 ASP A O 1
ATOM 2695 N N . GLN A 1 344 ? -14.358 -14.471 24.623 1.00 95.75 344 GLN A N 1
ATOM 2696 C CA . GLN A 1 344 ? -15.247 -14.849 23.521 1.00 95.75 344 GLN A CA 1
ATOM 2697 C C . GLN A 1 344 ? -14.756 -14.252 22.198 1.00 95.75 344 GLN A C 1
ATOM 2699 O O . GLN A 1 344 ? -14.633 -14.963 21.195 1.00 95.75 344 GLN A O 1
ATOM 2704 N N . GLY A 1 345 ? -14.410 -12.962 22.193 1.00 97.00 345 GLY A N 1
ATOM 2705 C CA . GLY A 1 345 ? -13.793 -12.299 21.044 1.00 97.00 345 GLY A CA 1
ATOM 2706 C C . GLY A 1 345 ? -12.463 -12.938 20.647 1.00 97.00 345 GLY A C 1
ATOM 2707 O O . GLY A 1 345 ? -12.212 -13.167 19.461 1.00 97.00 345 GLY A O 1
ATOM 2708 N N . GLN A 1 346 ? -11.625 -13.297 21.623 1.00 96.75 346 GLN A N 1
ATOM 2709 C CA . GLN A 1 346 ? -10.343 -13.946 21.371 1.00 96.75 346 GLN A CA 1
ATOM 2710 C C . GLN A 1 346 ? -10.533 -15.298 20.669 1.00 96.75 346 GLN A C 1
ATOM 2712 O O . GLN A 1 346 ? -9.919 -15.535 19.624 1.00 96.75 346 GLN A O 1
ATOM 2717 N N . GLN A 1 347 ? -11.413 -16.158 21.189 1.00 97.88 347 GLN A N 1
ATOM 2718 C CA . GLN A 1 347 ? -11.734 -17.451 20.577 1.00 97.88 347 GLN A CA 1
ATOM 2719 C C . GLN A 1 347 ? -12.318 -17.277 19.168 1.00 97.88 347 GLN A C 1
ATOM 2721 O O . GLN A 1 347 ? -11.877 -17.940 18.222 1.00 97.88 347 GLN A O 1
ATOM 2726 N N . HIS A 1 348 ? -13.248 -16.333 19.004 1.00 97.75 348 HIS A N 1
ATOM 2727 C CA . HIS A 1 348 ? -13.876 -16.023 17.723 1.00 97.75 348 HIS A CA 1
ATOM 2728 C C . HIS A 1 348 ? -12.847 -15.638 16.649 1.00 97.75 348 HIS A C 1
ATOM 2730 O O . HIS A 1 348 ? -12.791 -16.253 15.578 1.00 97.75 348 HIS A O 1
ATOM 2736 N N . TYR A 1 349 ? -11.979 -14.660 16.929 1.00 98.12 349 TYR A N 1
ATOM 2737 C CA . TYR A 1 349 ? -10.991 -14.208 15.949 1.00 98.12 349 TYR A CA 1
ATOM 2738 C C . TYR A 1 349 ? -9.898 -15.244 15.691 1.00 98.12 349 TYR A C 1
ATOM 2740 O O . TYR A 1 349 ? -9.467 -15.389 14.546 1.00 98.12 349 TYR A O 1
ATOM 2748 N N . GLN A 1 350 ? -9.489 -16.025 16.695 1.00 97.62 350 GLN A N 1
ATOM 2749 C CA . GLN A 1 350 ? -8.580 -17.155 16.482 1.00 97.62 350 GLN A CA 1
ATOM 2750 C C . GLN A 1 350 ? -9.169 -18.192 15.521 1.00 97.62 350 GLN A C 1
ATOM 2752 O O . GLN A 1 350 ? -8.456 -18.687 14.641 1.00 97.62 350 GLN A O 1
ATOM 2757 N N . GLN A 1 351 ? -10.465 -18.493 15.635 1.00 98.38 351 GLN A N 1
ATOM 2758 C CA . GLN A 1 351 ? -11.134 -19.400 14.707 1.00 98.38 351 GLN A CA 1
ATOM 2759 C C . GLN A 1 351 ? -11.175 -18.823 13.286 1.00 98.38 351 GLN A C 1
ATOM 2761 O O . GLN A 1 351 ? -10.844 -19.522 12.325 1.00 98.38 351 GLN A O 1
ATOM 2766 N N . LEU A 1 352 ? -11.502 -17.535 13.136 1.00 98.19 352 LEU A N 1
ATOM 2767 C CA . LEU A 1 352 ? -11.505 -16.870 11.830 1.00 98.19 352 LEU A CA 1
ATOM 2768 C C . LEU A 1 352 ? -10.118 -16.849 11.176 1.00 98.19 352 LEU A C 1
ATOM 2770 O O . LEU A 1 352 ? -10.015 -17.080 9.967 1.00 98.19 352 LEU A O 1
ATOM 2774 N N . ILE A 1 353 ? -9.051 -16.637 11.952 1.00 98.12 353 ILE A N 1
ATOM 2775 C CA . ILE A 1 353 ? -7.666 -16.733 11.469 1.00 98.12 353 ILE A CA 1
ATOM 2776 C C . ILE A 1 353 ? -7.402 -18.135 10.917 1.00 98.12 353 ILE A C 1
ATOM 2778 O O . ILE A 1 353 ? -6.988 -18.262 9.764 1.00 98.12 353 ILE A O 1
ATOM 2782 N N . LYS A 1 354 ? -7.682 -19.187 11.700 1.00 98.19 354 LYS A N 1
ATOM 2783 C CA . LYS A 1 354 ? -7.455 -20.584 11.290 1.00 98.19 354 LYS A CA 1
ATOM 2784 C C . LYS A 1 354 ? -8.215 -20.925 10.007 1.00 98.19 354 LYS A C 1
ATOM 2786 O O . LYS A 1 354 ? -7.614 -21.469 9.079 1.00 98.19 354 LYS A O 1
ATOM 2791 N N . ASN A 1 355 ? -9.491 -20.544 9.928 1.00 98.31 355 ASN A N 1
ATOM 2792 C CA . ASN A 1 355 ? -10.346 -20.791 8.765 1.00 98.31 355 ASN A CA 1
ATOM 2793 C C . ASN A 1 355 ? -9.811 -20.096 7.505 1.00 98.31 355 ASN A C 1
ATOM 2795 O O . ASN A 1 355 ? -9.662 -20.733 6.464 1.00 98.31 355 ASN A O 1
ATOM 2799 N N . ASN A 1 356 ? -9.456 -18.809 7.592 1.00 97.94 356 ASN A N 1
ATOM 2800 C CA . ASN A 1 356 ? -8.952 -18.064 6.432 1.00 97.94 356 ASN A CA 1
ATOM 2801 C C . ASN A 1 356 ? -7.554 -18.535 6.013 1.00 97.94 356 ASN A C 1
ATOM 2803 O O . ASN A 1 356 ? -7.261 -18.590 4.824 1.00 97.94 356 ASN A O 1
ATOM 2807 N N . GLN A 1 357 ? -6.700 -18.936 6.959 1.00 97.44 357 GLN A N 1
ATOM 2808 C CA . GLN A 1 357 ? -5.410 -19.543 6.631 1.00 97.44 357 GLN A CA 1
ATOM 2809 C C . GLN A 1 357 ? -5.563 -20.926 5.988 1.00 97.44 357 GLN A C 1
ATOM 2811 O O . GLN A 1 357 ? -4.742 -21.288 5.148 1.00 97.44 357 GLN A O 1
ATOM 2816 N N . ALA A 1 358 ? -6.576 -21.709 6.373 1.00 97.94 358 ALA A N 1
ATOM 2817 C CA . ALA A 1 358 ? -6.895 -22.976 5.719 1.00 97.94 358 ALA A CA 1
ATOM 2818 C C . ALA A 1 358 ? -7.388 -22.747 4.285 1.00 97.94 358 ALA A C 1
ATOM 2820 O O . ALA A 1 358 ? -6.834 -23.341 3.364 1.00 97.94 358 ALA A O 1
ATOM 2821 N N . ALA A 1 359 ? -8.324 -21.814 4.090 1.00 97.81 359 ALA A N 1
ATOM 2822 C CA . ALA A 1 359 ? -8.774 -21.393 2.764 1.00 97.81 359 ALA A CA 1
ATOM 2823 C C . ALA A 1 359 ? -7.613 -20.881 1.897 1.00 97.81 359 ALA A C 1
ATOM 2825 O O . ALA A 1 359 ? -7.524 -21.225 0.727 1.00 97.81 359 ALA A O 1
ATOM 2826 N N . LEU A 1 360 ? -6.678 -20.118 2.473 1.00 96.94 360 LEU A N 1
ATOM 2827 C CA . LEU A 1 360 ? -5.496 -19.632 1.762 1.00 96.94 360 LEU A CA 1
ATOM 2828 C C . LEU A 1 360 ? -4.567 -20.776 1.335 1.00 96.94 360 LEU A C 1
ATOM 2830 O O . LEU A 1 360 ? -4.080 -20.773 0.208 1.00 96.94 360 LEU A O 1
ATOM 2834 N N . ARG A 1 361 ? -4.324 -21.758 2.218 1.00 97.50 361 ARG A N 1
ATOM 2835 C CA . ARG A 1 361 ? -3.541 -22.958 1.874 1.00 97.50 361 ARG A CA 1
ATOM 2836 C C . ARG A 1 361 ? -4.201 -23.748 0.752 1.00 97.50 361 ARG A C 1
ATOM 2838 O O . ARG A 1 361 ? -3.494 -24.190 -0.143 1.00 97.50 361 ARG A O 1
ATOM 2845 N N . GLN A 1 362 ? -5.522 -23.901 0.803 1.00 97.88 362 GLN A N 1
ATOM 2846 C CA . GLN A 1 362 ? -6.280 -24.605 -0.223 1.00 97.88 362 GLN A CA 1
ATOM 2847 C C . GLN A 1 362 ? -6.218 -23.858 -1.562 1.00 97.88 362 GLN A C 1
ATOM 2849 O O . GLN A 1 362 ? -5.812 -24.439 -2.556 1.00 97.88 362 GLN A O 1
ATOM 2854 N N . LEU A 1 363 ? -6.476 -22.545 -1.564 1.00 97.50 363 LEU A N 1
ATOM 2855 C CA . LEU A 1 363 ? -6.421 -21.718 -2.772 1.00 97.50 363 LEU A CA 1
ATOM 2856 C C . LEU A 1 363 ? -5.050 -21.777 -3.459 1.00 97.50 363 LEU A C 1
ATOM 2858 O O . LEU A 1 363 ? -4.989 -21.892 -4.677 1.00 97.50 363 LEU A O 1
ATOM 2862 N N . VAL A 1 364 ? -3.961 -21.707 -2.683 1.00 96.88 364 VAL A N 1
ATOM 2863 C CA . VAL A 1 364 ? -2.589 -21.824 -3.208 1.00 96.88 364 VAL A CA 1
ATOM 2864 C C . VAL A 1 364 ? -2.300 -23.239 -3.709 1.00 96.88 364 VAL A C 1
ATOM 2866 O O . VAL A 1 364 ? -1.636 -23.390 -4.723 1.00 96.88 364 VAL A O 1
ATOM 2869 N N . LYS A 1 365 ? -2.805 -24.275 -3.029 1.00 97.12 365 LYS A N 1
ATOM 2870 C CA . LYS A 1 365 ? -2.659 -25.671 -3.467 1.00 97.12 365 LYS A CA 1
ATOM 2871 C C . LYS A 1 365 ? -3.375 -25.939 -4.794 1.00 97.12 365 LYS A C 1
ATOM 2873 O O . LYS A 1 365 ? -2.881 -26.731 -5.583 1.00 97.12 365 LYS A O 1
ATOM 2878 N N . ASP A 1 366 ? -4.517 -25.298 -5.019 1.00 97.44 366 ASP A N 1
ATOM 2879 C CA . ASP A 1 366 ? -5.343 -25.511 -6.212 1.00 97.44 366 ASP A CA 1
ATOM 2880 C C . ASP A 1 366 ? -4.847 -24.726 -7.441 1.00 97.44 366 ASP A C 1
ATOM 2882 O O . ASP A 1 366 ? -5.370 -24.915 -8.537 1.00 97.44 366 ASP A O 1
ATOM 2886 N N . HIS A 1 367 ? -3.862 -23.833 -7.276 1.00 97.12 367 HIS A N 1
ATOM 2887 C CA . HIS A 1 367 ? -3.392 -22.937 -8.334 1.00 97.12 367 HIS A CA 1
ATOM 2888 C C . HIS A 1 367 ? -1.865 -22.768 -8.299 1.00 97.12 367 HIS A C 1
ATOM 2890 O O . HIS A 1 367 ? -1.340 -21.944 -7.550 1.00 97.12 367 HIS A O 1
ATOM 2896 N N . ASP A 1 368 ? -1.158 -23.469 -9.188 1.00 94.69 368 ASP A N 1
ATOM 2897 C CA . ASP A 1 368 ? 0.316 -23.521 -9.231 1.00 94.69 368 ASP A CA 1
ATOM 2898 C C . ASP A 1 368 ? 1.008 -22.160 -9.443 1.00 94.69 368 ASP A C 1
ATOM 2900 O O . ASP A 1 368 ? 2.180 -21.987 -9.111 1.00 94.69 368 ASP A O 1
ATOM 2904 N N . PHE A 1 369 ? 0.297 -21.163 -9.983 1.00 94.19 369 PHE A N 1
ATOM 2905 C CA . PHE A 1 369 ? 0.830 -19.811 -10.187 1.00 94.19 369 PHE A CA 1
ATOM 2906 C C . PHE A 1 369 ? 0.783 -18.927 -8.928 1.00 94.19 369 PHE A C 1
ATOM 2908 O O . PHE A 1 369 ? 1.270 -17.790 -8.948 1.00 94.19 369 PHE A O 1
ATOM 2915 N N . LEU A 1 370 ? 0.172 -19.405 -7.841 1.00 95.25 370 LEU A N 1
ATOM 2916 C CA . LEU A 1 370 ? 0.116 -18.700 -6.567 1.00 95.25 370 LEU A CA 1
ATOM 2917 C C . LEU A 1 370 ? 1.201 -19.198 -5.615 1.00 95.25 370 LEU A C 1
ATOM 2919 O O . LEU A 1 370 ? 1.521 -20.377 -5.538 1.00 95.25 370 LEU A O 1
ATOM 2923 N N . ALA A 1 371 ? 1.713 -18.280 -4.800 1.00 93.12 371 ALA A N 1
ATOM 2924 C CA . ALA A 1 371 ? 2.607 -18.599 -3.695 1.00 93.12 371 ALA A CA 1
ATOM 2925 C C . ALA A 1 371 ? 2.088 -17.964 -2.407 1.00 93.12 371 ALA A C 1
ATOM 2927 O O . ALA A 1 371 ? 1.607 -16.822 -2.406 1.00 93.12 371 ALA A O 1
ATOM 2928 N N . ARG A 1 372 ? 2.192 -18.695 -1.293 1.00 92.31 372 ARG A N 1
ATOM 2929 C CA . ARG A 1 372 ? 1.827 -18.180 0.028 1.00 92.31 372 ARG A CA 1
ATOM 2930 C C . ARG A 1 372 ? 2.944 -17.300 0.578 1.00 92.31 372 ARG A C 1
ATOM 2932 O O . ARG A 1 372 ? 4.070 -17.753 0.748 1.00 92.31 372 ARG A O 1
ATOM 2939 N N . ASP A 1 373 ? 2.603 -16.066 0.926 1.00 88.12 373 ASP A N 1
ATOM 2940 C CA . ASP A 1 373 ? 3.536 -15.091 1.486 1.00 88.12 373 ASP A CA 1
ATOM 2941 C C . ASP A 1 373 ? 3.132 -14.733 2.922 1.00 88.12 373 ASP A C 1
ATOM 2943 O O . ASP A 1 373 ? 2.252 -13.905 3.170 1.00 88.12 373 ASP A O 1
ATOM 2947 N N . TYR A 1 374 ? 3.803 -15.360 3.890 1.00 88.19 374 TYR A N 1
ATOM 2948 C CA . TYR A 1 374 ? 3.530 -15.164 5.315 1.00 88.19 374 TYR A CA 1
ATOM 2949 C C . TYR A 1 374 ? 3.770 -13.728 5.787 1.00 88.19 374 TYR A C 1
ATOM 2951 O O . TYR A 1 374 ? 3.174 -13.317 6.784 1.00 88.19 374 TYR A O 1
ATOM 2959 N N . SER A 1 375 ? 4.613 -12.949 5.094 1.00 85.19 375 SER A N 1
ATOM 2960 C CA . SER A 1 375 ? 4.855 -11.548 5.457 1.00 85.19 375 SER A CA 1
ATOM 2961 C C . SER A 1 375 ? 3.578 -10.712 5.340 1.00 85.19 375 SER A C 1
ATOM 2963 O O . SER A 1 375 ? 3.344 -9.822 6.154 1.00 85.19 375 SER A O 1
ATOM 2965 N N . ARG A 1 376 ? 2.683 -11.075 4.414 1.00 85.00 376 ARG A N 1
ATOM 2966 C CA . ARG A 1 376 ? 1.410 -10.381 4.181 1.00 85.00 376 ARG A CA 1
ATOM 2967 C C . ARG A 1 376 ? 0.350 -10.698 5.224 1.00 85.00 376 ARG A C 1
ATOM 2969 O O . ARG A 1 376 ? -0.577 -9.910 5.392 1.00 85.00 376 ARG A O 1
ATOM 2976 N N . GLU A 1 377 ? 0.502 -11.800 5.947 1.00 88.38 377 GLU A N 1
ATOM 2977 C CA . GLU A 1 377 ? -0.392 -12.203 7.032 1.00 88.38 377 GLU A CA 1
ATOM 2978 C C . GLU A 1 377 ? 0.053 -11.677 8.404 1.00 88.38 377 GLU A C 1
ATOM 2980 O O . GLU A 1 377 ? -0.639 -11.928 9.394 1.00 88.38 377 GLU A O 1
ATOM 2985 N N . LYS A 1 378 ? 1.222 -11.035 8.526 1.00 84.06 378 LYS A N 1
ATOM 2986 C CA . LYS A 1 378 ? 1.713 -10.544 9.821 1.00 84.06 378 LYS A CA 1
ATOM 2987 C C . LYS A 1 378 ? 0.793 -9.444 10.354 1.00 84.06 378 LYS A C 1
ATOM 2989 O O . LYS A 1 378 ? 0.418 -8.540 9.615 1.00 84.06 378 LYS A O 1
ATOM 2994 N N . SER A 1 379 ? 0.432 -9.539 11.634 1.00 73.88 379 SER A N 1
ATOM 2995 C CA . SER A 1 379 ? -0.094 -8.401 12.388 1.00 73.88 379 SER A CA 1
ATOM 2996 C C . SER A 1 379 ? 1.076 -7.642 12.981 1.00 73.88 379 SER A C 1
ATOM 2998 O O . SER A 1 379 ? 1.948 -8.248 13.606 1.00 73.88 379 SER A O 1
ATOM 3000 N N . PHE A 1 380 ? 1.077 -6.335 12.791 1.00 66.19 380 PHE A N 1
ATOM 3001 C CA . PHE A 1 380 ? 2.075 -5.446 13.362 1.00 66.19 380 PHE A CA 1
ATOM 3002 C C . PHE A 1 380 ? 1.584 -5.094 14.766 1.00 66.19 380 PHE A C 1
ATOM 3004 O O . PHE A 1 380 ? 0.502 -4.525 14.916 1.00 66.19 380 PHE A O 1
ATOM 3011 N N . MET A 1 381 ? 2.292 -5.611 15.773 1.00 50.62 381 MET A N 1
ATOM 3012 C CA . MET A 1 381 ? 1.960 -5.476 17.192 1.00 50.62 381 MET A CA 1
ATOM 3013 C C . MET A 1 381 ? 2.887 -4.501 17.881 1.00 50.62 381 MET A C 1
ATOM 3015 O O . MET A 1 381 ? 4.088 -4.512 17.531 1.00 50.62 381 MET A O 1
#

pLDDT: mean 92.58, std 6.62, range [46.81, 98.5]

Foldseek 3Di:
DDADDLVNLVVLLVVLLQLLLLLLLVLLLVLLCCLQPDDPDHLFLVCLVVSLVGLLVCLVVSLVVLLVSLVVSLVVSLVSLCCLLPVNLVSLLQVQQVVVCVLPVDRDDDDCVLVVLSVVLSVVLSVQLCVFASCQQNPPPLVSNLSSVLSNQLSVQLSVCSNVVNDTSLVSSLVSSLVDLVLARFTPDADPVRRTDHSSRSNSQSSLLSSLVSSQVSQVVSCVVVVFFKKAKADALADALLCQVRHLAIAGCDPDWDQDPQARGTHHYQVVSVPVDLRGPSHGPDPMHIHGDDHPRDDRPHDRYDSVSNHVNNVLVVVLLVLLVLLLSLVSSLVSCVSSVPPVSVVVSVVSNVVSVVVNVVSCVVDVSDDDDVSSNDHSD

Secondary structure (DSSP, 8-state):
-PPPPHHHHHHHHHHHHHHHHHHHHHHHHHHHHHHHH-SSS-SSSTTHHHHHHHHHHTHHHHHHHHHHHHHHHHHHHHHHHHIIIIIIHHHHHHHHHHHHHHHHS------HHHHHHHHHHHHHHHHHHIIIIIHHHH-S-TTT-HHHHHHHHHHHHHHHHHHTTSS-HHHHHHHHHHHHHHH--EEEEE-TTSPEEEHHHHHHHHHHHHHHHHHHHHHHHHHHHTT--EEEE---SS--TTTTTTTTSEEESSSS-EE-TTT--EEEEGGGGTTTSSSSTT-TT----EEE--TTT----PPP--HHHHHHHHHHHHHHHHHHHHHHHHHHHHHHHHHTT-HHHHHHHHHHHHHHHHHHHHHHHT-TT----GGGG----